Protein AF-A0A8S0RGR8-F1 (afdb_monomer)

pLDDT: mean 81.03, std 19.28, range [23.58, 98.69]

Solvent-accessible surface area (backbone atoms only — not comparable to full-atom values): 34818 Å² total; per-residue (Å²): 111,74,70,56,58,50,52,54,55,51,43,50,76,74,64,51,49,38,68,64,46,38,56,53,33,48,57,49,32,76,76,43,72,83,42,35,59,44,30,26,52,31,16,49,29,28,50,73,67,67,40,35,68,60,10,35,53,28,7,48,50,8,24,70,70,36,75,78,82,64,100,86,66,94,59,53,46,52,42,6,33,44,44,26,17,49,27,28,46,75,70,66,38,29,74,61,13,33,56,25,26,52,50,31,37,72,76,40,74,82,43,64,66,52,51,50,54,31,54,50,24,53,52,49,40,52,50,46,56,51,48,64,73,69,58,70,58,76,93,72,60,74,66,66,64,87,77,58,66,48,85,78,47,84,78,63,90,85,66,82,66,58,64,78,55,93,91,46,59,44,72,69,36,50,52,42,38,52,51,36,43,76,69,74,44,82,78,53,66,42,57,52,46,49,39,53,52,54,34,33,58,59,34,60,75,52,50,28,40,39,81,40,82,68,56,77,80,41,58,43,36,39,34,20,24,38,24,22,44,39,70,56,54,51,47,50,31,69,75,73,49,64,72,30,81,87,38,24,38,33,37,30,10,24,44,33,21,77,49,90,30,19,67,58,30,46,53,51,57,34,39,46,28,59,49,36,63,75,10,37,45,60,33,35,23,78,44,52,30,65,75,40,18,70,73,39,30,36,43,58,50,38,42,74,77,69,32,68,71,52,45,58,45,49,48,55,38,33,20,31,37,24,51,29,38,28,43,68,89,72,45,80,46,44,16,38,49,68,71,100,58,85,87,80,46,73,74,55,50,42,64,48,85,50,81,51,79,79,74,98,69,90,84,53,65,42,13,85,52,87,30,68,68,2,45,48,76,38,78,94,74,75,38,74,42,31,16,38,40,48,28,46,90,84,62,53,73,22,37,44,30,66,48,78,46,72,39,71,88,86,74,86,84,84,61,59,59,62,58,60,72,66,23,70,46,48,80,42,36,72,46,77,57,46,72,44,62,31,27,53,38,61,43,53,36,53,30,48,23,45,45,22,30,35,41,32,48,20,42,28,51,35,28,65,59,81,35,87,34,58,57,42,28,57,48,26,28,35,42,36,40,28,40,19,67,33,65,35,62,67,68,70,52,63,26,67,27,50,51,25,26,35,45,34,49,21,50,14,45,34,25,52,53,66,60,63,54,54,43,55,25,56,47,25,28,34,41,33,48,25,46,28,50,30,28,51,52,71,49,56,56,51,65,66,38,79,50,46,52,33,40,32,53,19,39,27,52,30,24,50,67,60,56,58,53,62,68,56,50,62,71,28,41,93,36,37,36,47,25,61,20,88,51,32,20,34,46,74,90,55,50,77,92,60,86,42,62,60,52,52,58,88,62,88,72,73,90,80,74,93,66,80,89,72,92,77,82,80,96,75,92,76,93,78,85,86,88,75,95,80,73,85,83,85,94,80,84,77,91,70,86,88,87,131

Mean predicted aligned error: 17.66 Å

Secondary structure (DSSP, 8-state):
-HHHHHHHHHHHHHH--HHHHHHHHHHHHHH-TT-HHHHHHHHHHHHHHT-HHHHHHHHHHHHHHSS---TT--SHHHHHHHHHHHHHHHTT-HHHHHHHHHHHHHH-TT-HHHHHHHHHHHHHHHHHHHHHHH---GGGPPPGGGG--GGG----TT--S---BTTB--HHHHHHHHHHHHTTPPPPHHHHHHHHHHHHHHHHTS-SEEEE---TT-EEEEE---TT-HHHHHHHHHHH---BTTB-EEEES--S-SSS-HHHHHHHHHHHHHH-TTTEEEE--TTSSHHHHHHHSHHHHHHHHT-HHHHHHHHHHHTTS-SEEEETTTEEEESB---SSTT--HHHHTT---SSPPPSS---BSS-S--TTSEEEETTTTEEEE---TTGGGTS-PPP-EEEEE-----S-S-EE--GGGGG-TT--EEE--SS-EEEPPPGGGGG-TT--EEE--SSEE-SPPPGGGGG-TT--EEE--S----SBPPGGGGG-TT--EEE--SS--EEEPPGGGGG-TT--EEE--SSEEEEPPPGGGGG-TT--EEE--SSEEEEE----HHHHHHHGGGEE--S-TEEEE-TTT-TT---S-EETT----------------S----------------SSSSSS---

Foldseek 3Di:
DVVVVVVLVCCCVPPVPLVVSLVVLVVVCVVPVLALQSLLVNLVSCVSFPNLVSSLVSLVSSCVSPVDDDPPDPDGNLSSLQSNLSSCVLLLVLVSSLVSLVVSCVVPVPDPVSVVSNVVSVVSVVVVVVCVVVPDPPVPDDALVVVDDLVPDDDDPPPPFQDDPPLALAPVSLVRLLVCVVVVHADDQSVLCSLLVLLLVVLLPAFLEAEAEADAQAKEKEAEAAEQVSVLVVVCCVVQNDQDLRYAYEYAANQYFQDARSSSRVSSQSSSCRNPVRSYAYAHDLCLAPSNCVSGPVCVNCCVRPRNSVSSSSNQSSLSHRQWYQYPVPDTGGQFDDAPDPDDDPVNSRPDNSRDGDDSDDTHGALSGQDQAQWDQDDVNNDIHGHAHACRSVPNNGHHDMDMDHDHDDDDDDADEDDLCVLVPQQDAEDAPAQGAHEEEHDLSVLSNCNYAYDHAANYAHEDDHHPSLLSNLNYAYDHYEHYQHLEADDLSVLNNLNHAEDHHYPHAHEEEDHLSVLSNLNHQEDHHEQYAHEEEDRLSVLVNPNHQADAPENYQYADEHNHALVRQVRNQVRAAHAHHQRYAYDPVNPPPGDRHHYHPPPPPPDDDPDDDDDDDDPDDDDDDDDDDDDDDPPPPDPPPDDD

InterPro domains:
  IPR001611 Leucine-rich repeat [PF00560] (523-545)
  IPR001611 Leucine-rich repeat [PF13855] (428-485)
  IPR004843 Calcineurin-like, phosphoesterase domain [PF00149] (219-376)
  IPR006186 Serine/threonine-specific protein phosphatase/bis(5-nucleosyl)-tetraphosphatase [PR00114] (219-246)
  IPR006186 Serine/threonine-specific protein phosphatase/bis(5-nucleosyl)-tetraphosphatase [PR00114] (249-276)
  IPR006186 Serine/threonine-specific protein phosphatase/bis(5-nucleosyl)-tetraphosphatase [PR00114] (282-306)
  IPR006186 Serine/threonine-specific protein phosphatase/bis(5-nucleosyl)-tetraphosphatase [PR00114] (316-342)
  IPR006186 Serine/threonine-specific protein phosphatase/bis(5-nucleosyl)-tetraphosphatase [SM00156] (187-423)
  IPR011990 Tetratricopeptide-like helical domain superfamily [G3DSA:1.25.40.10] (2-137)
  IPR011990 Tetratricopeptide-like helical domain superfamily [SSF48452] (15-136)
  IPR013235 PPP domain [PF08321] (118-211)
  IPR019734 Tetratricopeptide repeat [PF00515] (80-111)
  IPR019734 Tetratricopeptide repeat [PS50005] (78-111)
  IPR019734 Tetratricopeptide repeat [SM00028] (2-35)
  IPR019734 Tetratricopeptide repeat [SM00028] (36-69)
  IPR019734 Tetratricopeptide repeat [SM00028] (78-111)
  IPR029052 Metallo-dependent phosphatase-like [G3DSA:3.60.21.10] (138-417)
  IPR029052 Metallo-dependent phosphatase-like [SSF56300] (167-404)
  IPR032675 Leucine-rich repeat domain superfamily [G3DSA:3.80.10.10] (418-612)
  IPR051134 Protein Phosphatase PPP [PTHR45668] (34-361)

Nearest PDB structures (foldseek):
  5jjt-assembly2_B  TM=9.431E-01  e=8.883E-52  Arabidopsis thaliana
  5jjt-assembly1_A  TM=9.417E-01  e=1.284E-50  Arabidopsis thaliana
  4ja7-assembly1_A  TM=8.810E-01  e=7.685E-39  Rattus norvegicus
  1wao-assembly4_4  TM=8.926E-01  e=4.185E-38  Homo sapiens
  1s95-assembly2_B  TM=9.410E-01  e=7.367E-26  Homo sapiens

Sequence (644 aa):
MGKFKMALKDFQQVAHKYSLAIDLYTQAIELNSENAVYWANRAFAHTKLEEYGCAILDATKAVEIDPKYSKASLSVSKFGYYRRGAAYLAMGKFKMALKDFQQVKKICPNDLDAAKKLKECEKAVMKLNFEEAIAVPESERRSIVDSIDYRAIDVEPQYASARIENDVVTLDFVKKMMDDFKNQKCLHKRYAYQIVLQTREMLQSLPSLVDLNVPTGKHFTVCGDVHDQFYDLLNIFELNGLPSEDNPYLFNGDTVDRGSFSLEVILTLFSFKCMSPSAIYIARGNHESRSMNKIYGFEGEVKSKLSDKFVELFAEVFCCLPLAHVINEKIFVVHGGLFSVDGVKLSGIRKIDRFCEPPEEDLVVRSHEVKDEGYEIEHDGKLNTVFSAPNYRDQMGNKGAFIVTFTVMEPSRPGFELSAPIGQLLVLQKLDFSSNSLTGTIPDSFQLLKSLIFLALSNNKLHGRFPRGLTGLQNLQYFIMDDNPMFIPLPLEFGHLRKLQELRLANSGYSGTIPPIYSQLTNLSALSLQNNRLTGKIPTAFGNLSHIYHLNLSRNFLGGVVPFNSSFLKRLGRNLDLSSNPGLCLSPSEAFGVNVGIDVCGSNKTASSIRPLKNSESPFQCPKPIILTSFWVFLALHHILFSV

Structure (mmCIF, N/CA/C/O backbone):
data_AF-A0A8S0RGR8-F1
#
_entry.id   AF-A0A8S0RGR8-F1
#
loop_
_atom_site.group_PDB
_atom_site.id
_atom_site.type_symbol
_atom_site.label_atom_id
_atom_site.label_alt_id
_atom_site.label_comp_id
_atom_site.label_asym_id
_atom_site.label_entity_id
_atom_site.label_seq_id
_atom_site.pdbx_PDB_ins_code
_atom_site.Cartn_x
_atom_site.Cartn_y
_atom_site.Cartn_z
_atom_site.occupancy
_atom_site.B_iso_or_equiv
_atom_site.auth_seq_id
_atom_site.auth_comp_id
_atom_site.auth_asym_id
_atom_site.auth_atom_id
_atom_site.pdbx_PDB_model_num
ATOM 1 N N . MET A 1 1 ? 34.284 16.512 -7.171 1.00 47.47 1 MET A N 1
ATOM 2 C CA . MET A 1 1 ? 33.862 15.962 -5.858 1.00 47.47 1 MET A CA 1
ATOM 3 C C . MET A 1 1 ? 33.087 16.955 -4.982 1.00 47.47 1 MET A C 1
ATOM 5 O O . MET A 1 1 ? 31.979 16.621 -4.591 1.00 47.47 1 MET A O 1
ATOM 9 N N . GLY A 1 2 ? 33.577 18.176 -4.709 1.00 39.97 2 GLY A N 1
ATOM 10 C CA . GLY A 1 2 ? 32.854 19.158 -3.867 1.00 39.97 2 GLY A CA 1
ATOM 11 C C . GLY A 1 2 ? 31.461 19.571 -4.379 1.00 39.97 2 GLY A C 1
ATOM 12 O O . GLY A 1 2 ? 30.512 19.598 -3.605 1.00 39.97 2 GLY A O 1
ATOM 13 N N . LYS A 1 3 ? 31.305 19.778 -5.696 1.00 36.97 3 LYS A N 1
ATOM 14 C CA . LYS A 1 3 ? 30.002 20.076 -6.328 1.00 36.97 3 LYS A CA 1
ATOM 15 C C . LYS A 1 3 ? 28.999 18.910 -6.264 1.00 36.97 3 LYS A C 1
ATOM 17 O O . LYS A 1 3 ? 27.804 19.150 -6.191 1.00 36.97 3 LYS A O 1
ATOM 22 N N . PHE A 1 4 ? 29.484 17.665 -6.229 1.00 49.50 4 PHE A N 1
ATOM 23 C CA . PHE A 1 4 ? 28.649 16.458 -6.146 1.00 49.50 4 PHE A CA 1
ATOM 24 C C . PHE A 1 4 ? 28.039 16.290 -4.743 1.00 49.50 4 PHE A C 1
ATOM 26 O O . PHE A 1 4 ? 26.868 15.961 -4.606 1.00 49.50 4 PHE A O 1
ATOM 33 N N . LYS A 1 5 ? 28.811 16.610 -3.690 1.00 50.50 5 LYS A N 1
ATOM 34 C CA . LYS A 1 5 ? 28.343 16.584 -2.291 1.00 50.50 5 LYS A CA 1
ATOM 35 C C . LYS A 1 5 ? 27.231 17.599 -2.016 1.00 50.50 5 LYS A C 1
ATOM 37 O O . LYS A 1 5 ? 26.307 17.293 -1.271 1.00 50.50 5 LYS A O 1
ATOM 42 N N . MET A 1 6 ? 27.346 18.795 -2.595 1.00 48.62 6 MET A N 1
ATOM 43 C CA . MET A 1 6 ? 26.355 19.861 -2.435 1.00 48.62 6 MET A CA 1
ATOM 44 C C . MET A 1 6 ? 25.069 19.513 -3.191 1.00 48.62 6 MET A C 1
ATOM 46 O O . MET A 1 6 ? 24.007 19.487 -2.587 1.00 48.62 6 MET A O 1
ATOM 50 N N . ALA A 1 7 ? 25.196 19.069 -4.448 1.00 51.25 7 ALA A N 1
ATOM 51 C CA . ALA A 1 7 ? 24.060 18.634 -5.257 1.00 51.25 7 ALA A CA 1
ATOM 52 C C . ALA A 1 7 ? 23.256 17.498 -4.603 1.00 51.25 7 ALA A C 1
ATOM 54 O O . ALA A 1 7 ? 22.035 17.553 -4.611 1.00 51.25 7 ALA A O 1
ATOM 55 N N . LEU A 1 8 ? 23.909 16.500 -3.994 1.00 58.75 8 LEU A N 1
ATOM 56 C CA . LEU A 1 8 ? 23.210 15.369 -3.371 1.00 58.75 8 LEU A CA 1
ATOM 57 C C . LEU A 1 8 ? 22.493 15.760 -2.065 1.00 58.75 8 LEU A C 1
ATOM 59 O O . LEU A 1 8 ? 21.385 15.296 -1.807 1.00 58.75 8 LEU A O 1
ATOM 63 N N . LYS A 1 9 ? 23.094 16.654 -1.269 1.00 55.78 9 LYS A N 1
ATOM 64 C CA . LYS A 1 9 ? 22.477 17.194 -0.046 1.00 55.78 9 LYS A CA 1
ATOM 65 C C . LYS A 1 9 ? 21.276 18.089 -0.369 1.00 55.78 9 LYS A C 1
ATOM 67 O O . LYS A 1 9 ? 20.235 17.961 0.272 1.00 55.78 9 LYS A O 1
ATOM 72 N N . ASP A 1 10 ? 21.414 18.942 -1.381 1.00 53.56 10 ASP A N 1
ATOM 73 C CA . ASP A 1 10 ? 20.333 19.802 -1.863 1.00 53.56 10 ASP A CA 1
ATOM 74 C C . ASP A 1 10 ? 19.209 18.953 -2.489 1.00 53.56 10 ASP A C 1
ATOM 76 O O . ASP A 1 10 ? 18.032 19.204 -2.250 1.00 53.56 10 ASP A O 1
ATOM 80 N N . PHE A 1 11 ? 19.546 17.868 -3.193 1.00 57.06 11 PHE A N 1
ATOM 81 C CA . PHE A 1 11 ? 18.574 16.942 -3.786 1.00 57.06 11 PHE A CA 1
ATOM 82 C C . PHE A 1 11 ? 17.717 16.208 -2.740 1.00 57.06 11 PHE A C 1
ATOM 84 O O . PHE A 1 11 ? 16.502 16.111 -2.905 1.00 57.06 11 PHE A O 1
ATOM 91 N N . GLN A 1 12 ? 18.313 15.747 -1.632 1.00 58.19 12 GLN A N 1
ATOM 92 C CA . GLN A 1 12 ? 17.576 15.107 -0.530 1.00 58.19 12 GLN A CA 1
ATOM 93 C C . GLN A 1 12 ? 16.573 16.045 0.152 1.00 58.19 12 GLN A C 1
ATOM 95 O O . GLN A 1 12 ? 15.497 15.604 0.552 1.00 58.19 12 GLN A O 1
ATOM 100 N N . GLN A 1 13 ? 16.947 17.316 0.339 1.00 56.62 13 GLN A N 1
ATOM 101 C CA . GLN A 1 13 ? 16.112 18.302 1.030 1.00 56.62 13 GLN A CA 1
ATOM 102 C C . GLN A 1 13 ? 15.041 18.921 0.133 1.00 56.62 13 GLN A C 1
ATOM 104 O O . GLN A 1 13 ? 14.005 19.319 0.651 1.00 56.62 13 GLN A O 1
ATOM 109 N N . VAL A 1 14 ? 15.284 19.017 -1.177 1.00 52.00 14 VAL A N 1
ATOM 110 C CA . VAL A 1 14 ? 14.387 19.724 -2.104 1.00 52.00 14 VAL A CA 1
ATOM 111 C C . VAL A 1 14 ? 13.434 18.775 -2.836 1.00 52.00 14 VAL A C 1
ATOM 113 O O . VAL A 1 14 ? 12.339 19.195 -3.194 1.00 52.00 14 VAL A O 1
ATOM 116 N N . ALA A 1 15 ? 13.815 17.509 -3.059 1.00 59.16 15 ALA A N 1
ATOM 117 C CA . ALA A 1 15 ? 13.021 16.581 -3.873 1.00 59.16 15 ALA A CA 1
ATOM 118 C C . ALA A 1 15 ? 12.434 15.377 -3.115 1.00 59.16 15 ALA A C 1
ATOM 120 O O . ALA A 1 15 ? 11.686 14.627 -3.728 1.00 59.16 15 ALA A O 1
ATOM 121 N N . HIS A 1 16 ? 12.781 15.152 -1.838 1.00 68.88 16 HIS A N 1
ATOM 122 C CA . HIS A 1 16 ? 12.305 14.018 -1.016 1.00 68.88 16 HIS A CA 1
ATOM 123 C C . HIS A 1 16 ? 12.489 12.607 -1.634 1.00 68.88 16 HIS A C 1
ATOM 125 O O . HIS A 1 16 ? 11.903 11.633 -1.177 1.00 68.88 16 HIS A O 1
ATOM 131 N N . LYS A 1 17 ? 13.378 12.457 -2.627 1.00 77.88 17 LYS A N 1
ATOM 132 C CA . LYS A 1 17 ? 13.677 11.183 -3.311 1.00 77.88 17 LYS A CA 1
ATOM 133 C C . LYS A 1 17 ? 14.723 10.358 -2.558 1.00 77.88 17 LYS A C 1
ATOM 135 O O . LYS A 1 17 ? 15.879 10.272 -2.981 1.00 77.88 17 LYS A O 1
ATOM 140 N N . TYR A 1 18 ? 14.342 9.792 -1.415 1.00 81.75 18 TYR A N 1
ATOM 141 C CA . TYR A 1 18 ? 15.282 9.089 -0.534 1.00 81.75 18 TYR A CA 1
ATOM 142 C C . TYR A 1 18 ? 15.793 7.758 -1.105 1.00 81.75 18 TYR A C 1
ATOM 144 O O . TYR A 1 18 ? 16.973 7.473 -0.918 1.00 81.75 18 TYR A O 1
ATOM 152 N N . SER A 1 19 ? 14.977 7.007 -1.858 1.00 78.94 19 SER A N 1
ATOM 153 C CA . SER A 1 19 ? 15.398 5.740 -2.490 1.00 78.94 19 SER A CA 1
ATOM 154 C C . SER A 1 19 ? 16.533 5.972 -3.499 1.00 78.94 19 SER A C 1
ATOM 156 O O . SER A 1 19 ? 17.640 5.467 -3.332 1.00 78.94 19 SER A O 1
ATOM 158 N N . LEU A 1 20 ? 16.343 6.905 -4.438 1.00 80.19 20 LEU A N 1
ATOM 159 C CA . LEU A 1 20 ? 17.405 7.313 -5.363 1.00 80.19 20 LEU A CA 1
ATOM 160 C C . LEU A 1 20 ? 18.644 7.868 -4.635 1.00 80.19 20 LEU A C 1
ATOM 162 O O . LEU A 1 20 ? 19.776 7.686 -5.086 1.00 80.19 20 LEU A O 1
ATOM 166 N N . ALA A 1 21 ? 18.460 8.562 -3.506 1.00 81.75 21 ALA A N 1
ATOM 167 C CA . ALA A 1 21 ? 19.593 9.024 -2.711 1.00 81.75 21 ALA A CA 1
ATOM 168 C C . ALA A 1 21 ? 20.401 7.849 -2.134 1.00 81.75 21 ALA A C 1
ATOM 170 O O . ALA A 1 21 ? 21.630 7.936 -2.117 1.00 81.75 21 ALA A O 1
ATOM 171 N N . ILE A 1 22 ? 19.749 6.766 -1.696 1.00 84.25 22 ILE A N 1
ATOM 172 C CA . ILE A 1 22 ? 20.418 5.544 -1.222 1.00 84.25 22 ILE A CA 1
ATOM 173 C C . ILE A 1 22 ? 21.277 4.940 -2.334 1.00 84.25 22 ILE A C 1
ATOM 175 O O . ILE A 1 22 ? 22.459 4.683 -2.093 1.00 84.25 22 ILE A O 1
ATOM 179 N N . ASP A 1 23 ? 20.751 4.807 -3.553 1.00 81.62 23 ASP A N 1
ATOM 180 C CA . ASP A 1 23 ? 21.505 4.279 -4.701 1.00 81.62 23 ASP A CA 1
ATOM 181 C C . ASP A 1 23 ? 22.746 5.124 -5.009 1.00 81.62 23 ASP A C 1
ATOM 183 O O . ASP A 1 23 ? 23.857 4.613 -5.170 1.00 81.62 23 ASP A O 1
ATOM 187 N N . LEU A 1 24 ? 22.582 6.448 -5.031 1.00 84.25 24 LEU A N 1
ATOM 188 C CA . LEU A 1 24 ? 23.678 7.377 -5.307 1.00 84.25 24 LEU A CA 1
ATOM 189 C C . LEU A 1 24 ? 24.742 7.366 -4.202 1.00 84.25 24 LEU A C 1
ATOM 191 O O . LEU A 1 24 ? 25.937 7.441 -4.501 1.00 84.25 24 LEU A O 1
ATOM 195 N N . TYR A 1 25 ? 24.344 7.265 -2.930 1.00 85.38 25 TYR A N 1
ATOM 196 C CA . TYR A 1 25 ? 25.310 7.098 -1.843 1.00 85.38 25 TYR A CA 1
ATOM 197 C C . TYR A 1 25 ? 25.993 5.736 -1.887 1.00 85.38 25 TYR A C 1
ATOM 199 O O . TYR A 1 25 ? 27.175 5.670 -1.559 1.00 85.38 25 TYR A O 1
ATOM 207 N N . THR A 1 26 ? 25.307 4.684 -2.329 1.00 86.38 26 THR A N 1
ATOM 208 C CA . THR A 1 26 ? 25.906 3.358 -2.527 1.00 86.38 26 THR A CA 1
ATOM 209 C C . THR A 1 26 ? 27.020 3.419 -3.565 1.00 86.38 26 THR A C 1
ATOM 211 O O . THR A 1 26 ? 28.153 3.071 -3.244 1.00 86.38 26 THR A O 1
ATOM 214 N N . GLN A 1 27 ? 26.765 4.017 -4.731 1.00 86.25 27 GLN A N 1
ATOM 215 C CA . GLN A 1 27 ? 27.803 4.251 -5.745 1.00 86.25 27 GLN A CA 1
ATOM 216 C C . GLN A 1 27 ? 28.957 5.120 -5.208 1.00 86.25 27 GLN A C 1
ATOM 218 O O . GLN A 1 27 ? 30.129 4.882 -5.497 1.00 86.25 27 GLN A O 1
ATOM 223 N N . ALA A 1 28 ? 28.660 6.138 -4.393 1.00 82.38 28 ALA A N 1
ATOM 224 C CA . ALA A 1 28 ? 29.696 6.977 -3.788 1.00 82.38 28 ALA A CA 1
ATOM 225 C C . ALA A 1 28 ? 30.563 6.217 -2.763 1.00 82.38 28 ALA A C 1
ATOM 227 O O . ALA A 1 28 ? 31.761 6.495 -2.661 1.00 82.38 28 ALA A O 1
ATOM 228 N N . ILE A 1 29 ? 29.967 5.285 -2.014 1.00 88.50 29 ILE A N 1
ATOM 229 C CA . ILE A 1 29 ? 30.647 4.409 -1.050 1.00 88.50 29 ILE A CA 1
ATOM 230 C C . ILE A 1 29 ? 31.516 3.384 -1.779 1.00 88.50 29 ILE A C 1
ATOM 232 O O . ILE A 1 29 ? 32.655 3.184 -1.371 1.00 88.50 29 ILE A O 1
ATOM 236 N N . GLU A 1 30 ? 31.038 2.801 -2.880 1.00 89.81 30 GLU A N 1
ATOM 237 C CA . GLU A 1 30 ? 31.833 1.894 -3.724 1.00 89.81 30 GLU A CA 1
ATOM 238 C C . GLU A 1 30 ? 33.111 2.566 -4.245 1.00 89.81 30 GLU A C 1
ATOM 240 O O . GLU A 1 30 ? 34.169 1.944 -4.306 1.00 89.81 30 GLU A O 1
ATOM 245 N N . LEU A 1 31 ? 33.038 3.861 -4.566 1.00 89.81 31 LEU A N 1
ATOM 246 C CA . LEU A 1 31 ? 34.192 4.643 -5.014 1.00 89.81 31 LEU A CA 1
ATOM 247 C C . LEU A 1 31 ? 35.103 5.113 -3.867 1.00 89.81 31 LEU A C 1
ATOM 249 O O . LEU A 1 31 ? 36.278 5.399 -4.102 1.00 89.81 31 LEU A O 1
ATOM 253 N N . ASN A 1 32 ? 34.575 5.276 -2.650 1.00 88.62 32 ASN A N 1
ATOM 254 C CA . ASN A 1 32 ? 35.345 5.690 -1.475 1.00 88.62 32 ASN A CA 1
ATOM 255 C C . ASN A 1 32 ? 34.635 5.292 -0.169 1.00 88.62 32 ASN A C 1
ATOM 257 O O . ASN A 1 32 ? 33.901 6.089 0.430 1.00 88.62 32 ASN A O 1
ATOM 261 N N . SER A 1 33 ? 34.920 4.077 0.296 1.00 91.06 33 SER A N 1
ATOM 262 C CA . SER A 1 33 ? 34.324 3.487 1.497 1.00 91.06 33 SER A CA 1
ATOM 263 C C . SER A 1 33 ? 34.811 4.118 2.799 1.00 91.06 33 SER A C 1
ATOM 265 O O . SER A 1 33 ? 34.106 4.048 3.800 1.00 91.06 33 SER A O 1
ATOM 267 N N . GLU A 1 34 ? 35.967 4.783 2.792 1.00 88.62 34 GLU A N 1
ATOM 268 C CA . GLU A 1 34 ? 36.587 5.398 3.976 1.00 88.62 34 GLU A CA 1
ATOM 269 C C . GLU A 1 34 ? 35.998 6.779 4.312 1.00 88.62 34 GLU A C 1
ATOM 271 O O . GLU A 1 34 ? 36.478 7.490 5.196 1.00 88.62 34 GLU A O 1
ATOM 276 N N . ASN A 1 35 ? 34.948 7.213 3.606 1.00 84.19 35 ASN A N 1
ATOM 277 C CA . ASN A 1 35 ? 34.292 8.486 3.877 1.00 84.19 35 ASN A CA 1
ATOM 278 C C . ASN A 1 35 ? 33.073 8.324 4.797 1.00 84.19 35 ASN A C 1
ATOM 280 O O . ASN A 1 35 ? 31.961 8.070 4.330 1.00 84.19 35 ASN A O 1
ATOM 284 N N . ALA A 1 36 ? 33.247 8.583 6.096 1.00 84.12 36 ALA A N 1
ATOM 285 C CA . ALA A 1 36 ? 32.173 8.497 7.093 1.00 84.12 36 ALA A CA 1
ATOM 286 C C . ALA A 1 36 ? 30.925 9.358 6.773 1.00 84.12 36 ALA A C 1
ATOM 288 O O . ALA A 1 36 ? 29.822 9.031 7.210 1.00 84.12 36 ALA A O 1
ATOM 289 N N . VAL A 1 37 ? 31.051 10.432 5.975 1.00 83.19 37 VAL A N 1
ATOM 290 C CA . VAL A 1 37 ? 29.905 11.277 5.576 1.00 83.19 37 VAL A CA 1
ATOM 291 C C . VAL A 1 37 ? 28.935 10.528 4.668 1.00 83.19 37 VAL A C 1
ATOM 293 O O . VAL A 1 37 ? 27.730 10.755 4.757 1.00 83.19 37 VAL A O 1
ATOM 296 N N . TYR A 1 38 ? 29.436 9.667 3.779 1.00 85.44 38 TYR A N 1
ATOM 297 C CA . TYR A 1 38 ? 28.580 8.948 2.833 1.00 85.44 38 TYR A CA 1
ATOM 298 C C . TYR A 1 38 ? 27.692 7.951 3.568 1.00 85.44 38 TYR A C 1
ATOM 300 O O . TYR A 1 38 ? 26.474 8.006 3.421 1.00 85.44 38 TYR A O 1
ATOM 308 N N . TRP A 1 39 ? 28.291 7.163 4.458 1.00 86.12 39 TRP A N 1
ATOM 309 C CA . TRP A 1 39 ? 27.581 6.265 5.363 1.00 86.12 39 TRP A CA 1
ATOM 310 C C . TRP A 1 39 ? 26.566 7.010 6.240 1.00 86.12 39 TRP A C 1
ATOM 312 O O . TRP A 1 39 ? 25.400 6.634 6.292 1.00 86.12 39 TRP A O 1
ATOM 322 N N . ALA A 1 40 ? 26.950 8.129 6.865 1.00 86.06 40 ALA A N 1
ATOM 323 C CA . ALA A 1 40 ? 26.034 8.892 7.719 1.00 86.06 40 ALA A CA 1
ATOM 324 C C . ALA A 1 40 ? 24.844 9.508 6.953 1.00 86.06 40 ALA A C 1
ATOM 326 O O . ALA A 1 40 ? 23.743 9.620 7.498 1.00 86.06 40 ALA A O 1
ATOM 327 N N . ASN A 1 41 ? 25.038 9.929 5.701 1.00 86.19 41 ASN A N 1
ATOM 328 C CA . ASN A 1 41 ? 23.953 10.478 4.886 1.00 86.19 41 ASN A CA 1
ATOM 329 C C . ASN A 1 41 ? 23.058 9.388 4.288 1.00 86.19 41 ASN A C 1
ATOM 331 O O . ASN A 1 41 ? 21.849 9.609 4.186 1.00 86.19 41 ASN A O 1
ATOM 335 N N . ARG A 1 42 ? 23.611 8.218 3.946 1.00 88.25 42 ARG A N 1
ATOM 336 C CA . ARG A 1 42 ? 22.814 7.058 3.533 1.00 88.25 42 ARG A CA 1
ATOM 337 C C . ARG A 1 42 ? 21.993 6.507 4.698 1.00 88.25 42 ARG A C 1
ATOM 339 O O . ARG A 1 42 ? 20.791 6.336 4.545 1.00 88.25 42 ARG A O 1
ATOM 346 N N . ALA A 1 43 ? 22.568 6.440 5.903 1.00 86.06 43 ALA A N 1
ATOM 347 C CA . ALA A 1 43 ? 21.831 6.137 7.132 1.00 86.06 43 ALA A CA 1
ATOM 348 C C . ALA A 1 43 ? 20.652 7.094 7.370 1.00 86.06 43 ALA A C 1
ATOM 350 O O . ALA A 1 43 ? 19.585 6.684 7.826 1.00 86.06 43 ALA A O 1
ATOM 351 N N . PHE A 1 44 ? 20.825 8.385 7.066 1.00 86.50 44 PHE A N 1
ATOM 352 C CA . PHE A 1 44 ? 19.737 9.355 7.162 1.00 86.50 44 PHE A CA 1
ATOM 353 C C . PHE A 1 44 ? 18.628 9.088 6.141 1.00 86.50 44 PHE A C 1
ATOM 355 O O . PHE A 1 44 ? 17.461 9.181 6.510 1.00 86.50 44 PHE A O 1
ATOM 362 N N . ALA A 1 45 ? 18.981 8.747 4.899 1.00 84.94 45 ALA A N 1
ATOM 363 C CA . ALA A 1 45 ? 18.010 8.372 3.876 1.00 84.94 45 ALA A CA 1
ATOM 364 C C . ALA A 1 45 ? 17.239 7.100 4.277 1.00 84.94 45 ALA A C 1
ATOM 366 O O . ALA A 1 45 ? 16.014 7.139 4.290 1.00 84.94 45 ALA A O 1
ATOM 367 N N . HIS A 1 46 ? 17.934 6.057 4.748 1.00 83.50 46 HIS A N 1
ATOM 368 C CA . HIS A 1 46 ? 17.319 4.852 5.323 1.00 83.50 46 HIS A CA 1
ATOM 369 C C . HIS A 1 46 ? 16.359 5.187 6.478 1.00 83.50 46 HIS A C 1
ATOM 371 O O . HIS A 1 46 ? 15.213 4.757 6.494 1.00 83.50 46 HIS A O 1
ATOM 377 N N . THR A 1 47 ? 16.772 6.050 7.417 1.00 81.94 47 THR A N 1
ATOM 378 C CA . THR A 1 47 ? 15.906 6.488 8.535 1.00 81.94 47 THR A CA 1
ATOM 379 C C . THR A 1 47 ? 14.632 7.188 8.049 1.00 81.94 47 THR A C 1
ATOM 381 O O . THR A 1 47 ? 13.607 7.136 8.725 1.00 81.94 47 THR A O 1
ATOM 384 N N . LYS A 1 48 ? 14.697 7.891 6.912 1.00 82.88 48 LYS A N 1
ATOM 385 C CA . LYS A 1 48 ? 13.545 8.580 6.321 1.00 82.88 48 LYS A CA 1
ATOM 386 C C . LYS A 1 48 ? 12.584 7.638 5.602 1.00 82.88 48 LYS A C 1
ATOM 388 O O . LYS A 1 48 ? 11.412 7.985 5.525 1.00 82.88 48 LYS A O 1
ATOM 393 N N . LEU A 1 49 ? 13.072 6.498 5.120 1.00 78.56 49 LEU A N 1
ATOM 394 C CA . LEU A 1 49 ? 12.270 5.475 4.449 1.00 78.56 49 LEU A CA 1
ATOM 395 C C . LEU A 1 49 ? 11.765 4.367 5.356 1.00 78.56 49 LEU A C 1
ATOM 397 O O . LEU A 1 49 ? 10.957 3.570 4.908 1.00 78.56 49 LEU A O 1
ATOM 401 N N . GLU A 1 50 ? 12.214 4.296 6.605 1.00 81.00 50 GLU A N 1
ATOM 402 C CA . GLU A 1 50 ? 11.669 3.290 7.528 1.00 81.00 50 GLU A CA 1
ATOM 403 C C . GLU A 1 50 ? 12.718 2.287 7.998 1.00 81.00 50 GLU A C 1
ATOM 405 O O . GLU A 1 50 ? 12.529 1.510 8.926 1.00 81.00 50 GLU A O 1
ATOM 410 N N . GLU A 1 51 ? 13.839 2.266 7.281 1.00 80.50 51 GLU A N 1
ATOM 411 C CA . GLU A 1 51 ? 14.771 1.149 7.185 1.00 80.50 51 GLU A CA 1
ATOM 412 C C . GLU A 1 51 ? 15.801 1.218 8.322 1.00 80.50 51 GLU A C 1
ATOM 414 O O . GLU A 1 51 ? 17.014 1.354 8.117 1.00 80.50 51 GLU A O 1
ATOM 419 N N . TYR A 1 52 ? 15.318 1.188 9.567 1.00 80.56 52 TYR A N 1
ATOM 420 C CA . TYR A 1 52 ? 16.130 1.478 10.752 1.00 80.56 52 TYR A CA 1
ATOM 421 C C . TYR A 1 52 ? 17.298 0.504 10.946 1.00 80.56 52 TYR A C 1
ATOM 423 O O . TYR A 1 52 ? 18.360 0.921 11.409 1.00 80.56 52 TYR A O 1
ATOM 431 N N . GLY A 1 53 ? 17.145 -0.763 10.545 1.00 75.69 53 GLY A N 1
ATOM 432 C CA . GLY A 1 53 ? 18.232 -1.747 10.560 1.00 75.69 53 GLY A CA 1
ATOM 433 C C . GLY A 1 53 ? 19.414 -1.314 9.687 1.00 75.69 53 GLY A C 1
ATOM 434 O O . GLY A 1 53 ? 20.539 -1.189 10.179 1.00 75.69 53 GLY A O 1
ATOM 435 N N . CYS A 1 54 ? 19.149 -0.983 8.420 1.00 80.56 54 CYS A N 1
ATOM 436 C CA . CYS A 1 54 ? 20.144 -0.449 7.486 1.00 80.56 54 CYS A CA 1
ATOM 437 C C . CYS A 1 54 ? 20.735 0.873 7.992 1.00 80.56 54 CYS A C 1
ATOM 439 O O . CYS A 1 54 ? 21.953 1.058 7.972 1.00 80.56 54 CYS A O 1
ATOM 441 N N . ALA A 1 55 ? 19.899 1.762 8.538 1.00 82.75 55 ALA A N 1
ATOM 442 C CA . ALA A 1 55 ? 20.359 3.016 9.126 1.00 82.75 55 ALA A CA 1
ATOM 443 C C . ALA A 1 55 ? 21.339 2.802 10.293 1.00 82.75 55 ALA A C 1
ATOM 445 O O . ALA A 1 55 ? 22.333 3.524 10.396 1.00 82.75 55 ALA A O 1
ATOM 446 N N . ILE A 1 56 ? 21.093 1.817 11.163 1.00 84.75 56 ILE A N 1
ATOM 447 C CA . ILE A 1 56 ? 21.984 1.472 12.280 1.00 84.75 56 ILE A CA 1
ATOM 448 C C . ILE A 1 56 ? 23.304 0.895 11.769 1.00 84.75 56 ILE A C 1
ATOM 450 O O . ILE A 1 56 ? 24.355 1.276 12.296 1.00 84.75 56 ILE A O 1
ATOM 454 N N . LEU A 1 57 ? 23.272 0.010 10.768 1.00 85.62 57 LEU A N 1
ATOM 455 C CA . LEU A 1 57 ? 24.478 -0.569 10.167 1.00 85.62 57 LEU A CA 1
ATOM 456 C C . LEU A 1 57 ? 25.356 0.521 9.545 1.00 85.62 57 LEU A C 1
ATOM 458 O O . LEU A 1 57 ? 26.528 0.650 9.903 1.00 85.62 57 LEU A O 1
ATOM 462 N N . ASP A 1 58 ? 24.772 1.371 8.703 1.00 87.31 58 ASP A N 1
ATOM 463 C CA . ASP A 1 58 ? 25.483 2.471 8.054 1.00 87.31 58 ASP A CA 1
ATOM 464 C C . ASP A 1 58 ? 26.009 3.493 9.069 1.00 87.31 58 ASP A C 1
ATOM 466 O O . ASP A 1 58 ? 27.163 3.921 8.998 1.00 87.31 58 ASP A O 1
ATOM 470 N N . ALA A 1 59 ? 25.196 3.878 10.055 1.00 88.88 59 ALA A N 1
ATOM 471 C CA . ALA A 1 59 ? 25.625 4.819 11.083 1.00 88.88 59 ALA A CA 1
ATOM 472 C C . ALA A 1 59 ? 26.712 4.221 11.990 1.00 88.88 59 ALA A C 1
ATOM 474 O O . ALA A 1 59 ? 27.623 4.937 12.406 1.00 88.88 59 ALA A O 1
ATOM 475 N N . THR A 1 60 ? 26.665 2.913 12.262 1.00 90.88 60 THR A N 1
ATOM 476 C CA . THR A 1 60 ? 27.745 2.201 12.958 1.00 90.88 60 THR A CA 1
ATOM 477 C C . THR A 1 60 ? 29.017 2.227 12.132 1.00 90.88 60 THR A C 1
ATOM 479 O O . THR A 1 60 ? 30.063 2.578 12.675 1.00 90.88 60 THR A O 1
ATOM 482 N N . LYS A 1 61 ? 28.928 1.983 10.820 1.00 89.50 61 LYS A N 1
ATOM 483 C CA . LYS A 1 61 ? 30.097 2.056 9.945 1.00 89.50 61 LYS A CA 1
ATOM 484 C C . LYS A 1 61 ? 30.697 3.460 9.893 1.00 89.50 61 LYS A C 1
ATOM 486 O O . LYS A 1 61 ? 31.914 3.612 9.972 1.00 89.50 61 LYS A O 1
ATOM 491 N N . ALA A 1 62 ? 29.855 4.492 9.854 1.00 87.81 62 ALA A N 1
ATOM 492 C CA . ALA A 1 62 ? 30.297 5.882 9.948 1.00 87.81 62 ALA A CA 1
ATOM 493 C C . ALA A 1 62 ? 31.062 6.162 11.257 1.00 87.81 62 ALA A C 1
ATOM 495 O O . ALA A 1 62 ? 32.076 6.859 11.235 1.00 87.81 62 ALA A O 1
ATOM 496 N N . VAL A 1 63 ? 30.599 5.607 12.384 1.00 87.94 63 VAL A N 1
ATOM 497 C CA . VAL A 1 63 ? 31.273 5.716 13.689 1.00 87.94 63 VAL A CA 1
ATOM 498 C C . VAL A 1 63 ? 32.575 4.909 13.732 1.00 87.94 63 VAL A C 1
ATOM 500 O O . VAL A 1 63 ? 33.530 5.370 14.341 1.00 87.94 63 VAL A O 1
ATOM 503 N N . GLU A 1 64 ? 32.651 3.734 13.105 1.00 89.06 64 GLU A N 1
ATOM 504 C CA . GLU A 1 64 ? 33.891 2.940 13.034 1.00 89.06 64 GLU A CA 1
ATOM 505 C C . GLU A 1 64 ? 35.001 3.656 12.265 1.00 89.06 64 GLU A C 1
ATOM 507 O O . GLU A 1 64 ? 36.155 3.635 12.689 1.00 89.06 64 GLU A O 1
ATOM 512 N N . ILE A 1 65 ? 34.645 4.288 11.143 1.00 86.06 65 ILE A N 1
ATOM 513 C CA . ILE A 1 65 ? 35.580 5.030 10.291 1.00 86.06 65 ILE A CA 1
ATOM 514 C C . ILE A 1 65 ? 36.081 6.291 11.010 1.00 86.06 65 ILE A C 1
ATOM 516 O O . ILE A 1 65 ? 37.254 6.644 10.906 1.00 86.06 65 ILE A O 1
ATOM 520 N N . ASP A 1 66 ? 35.206 6.972 11.755 1.00 79.56 66 ASP A N 1
ATOM 521 C CA . ASP A 1 66 ? 35.537 8.202 12.482 1.00 79.56 66 ASP A CA 1
ATOM 522 C C . ASP A 1 66 ? 34.983 8.178 13.930 1.00 79.56 66 ASP A C 1
ATOM 524 O O . ASP A 1 66 ? 33.965 8.815 14.231 1.00 79.56 66 ASP A O 1
ATOM 528 N N . PRO A 1 67 ? 35.637 7.440 14.857 1.00 71.50 67 PRO A N 1
ATOM 529 C CA . PRO A 1 67 ? 35.115 7.197 16.208 1.00 71.50 67 PRO A CA 1
ATOM 530 C C . PRO A 1 67 ? 35.357 8.350 17.193 1.00 71.50 67 PRO A C 1
ATOM 532 O O . PRO A 1 67 ? 34.653 8.457 18.206 1.00 71.50 67 PRO A O 1
ATOM 535 N N . LYS A 1 68 ? 36.365 9.195 16.934 1.00 66.06 68 LYS A N 1
ATOM 536 C CA . LYS A 1 68 ? 36.821 10.309 17.785 1.00 66.06 68 LYS A CA 1
ATOM 537 C C . LYS A 1 68 ? 37.431 11.400 16.902 1.00 66.06 68 LYS A C 1
ATOM 539 O O . LYS A 1 68 ? 38.464 11.145 16.291 1.00 66.06 68 LYS A O 1
ATOM 544 N N . TYR A 1 69 ? 36.905 12.628 16.939 1.00 51.47 69 TYR A N 1
ATOM 545 C CA . TYR A 1 69 ? 37.579 13.760 16.297 1.00 51.47 69 TYR A CA 1
ATOM 546 C C . TYR A 1 69 ? 37.922 14.908 17.257 1.00 51.47 69 TYR A C 1
ATOM 548 O O . TYR A 1 69 ? 37.201 15.216 18.208 1.00 51.47 69 TYR A O 1
ATOM 556 N N . SER A 1 70 ? 39.087 15.504 16.993 1.00 39.31 70 SER A N 1
ATOM 557 C CA . SER A 1 70 ? 39.715 16.630 17.682 1.00 39.31 70 SER A CA 1
ATOM 558 C C . SER A 1 70 ? 38.943 17.941 17.453 1.00 39.31 70 SER A C 1
ATOM 560 O O . SER A 1 70 ? 38.134 18.056 16.541 1.00 39.31 70 SER A O 1
ATOM 562 N N . LYS A 1 71 ? 39.189 18.970 18.273 1.00 39.09 71 LYS A N 1
ATOM 563 C CA . LYS A 1 71 ? 38.457 20.261 18.302 1.00 39.09 71 LYS A CA 1
ATOM 564 C C . LYS A 1 71 ? 38.299 21.021 16.958 1.00 39.09 71 LYS A C 1
ATOM 566 O O . LYS A 1 71 ? 37.639 22.053 16.953 1.00 39.09 71 LYS A O 1
ATOM 571 N N . ALA A 1 72 ? 38.885 20.568 15.846 1.00 40.25 72 ALA A N 1
ATOM 572 C CA . ALA A 1 72 ? 39.046 21.346 14.615 1.00 40.25 72 ALA A CA 1
ATOM 573 C C . ALA A 1 72 ? 38.103 21.001 13.436 1.00 40.25 72 ALA A C 1
ATOM 575 O O . ALA A 1 72 ? 38.142 21.713 12.439 1.00 40.25 72 ALA A O 1
ATOM 576 N N . SER A 1 73 ? 37.257 19.961 13.495 1.00 41.41 73 SER A N 1
ATOM 577 C CA . SER A 1 73 ? 36.359 19.612 12.372 1.00 41.41 73 SER A CA 1
ATOM 578 C C . SER A 1 73 ? 34.977 19.212 12.878 1.00 41.41 73 SER A C 1
ATOM 580 O O . SER A 1 73 ? 34.710 18.093 13.309 1.00 41.41 73 SER A O 1
ATOM 582 N N . LEU A 1 74 ? 34.097 20.205 12.884 1.00 49.59 74 LEU A N 1
ATOM 583 C CA . LEU A 1 74 ? 32.740 20.166 13.404 1.00 49.59 74 LEU A CA 1
ATOM 584 C C . LEU A 1 74 ? 31.799 19.561 12.348 1.00 49.59 74 LEU A C 1
ATOM 586 O O . LEU A 1 74 ? 31.181 20.316 11.605 1.00 49.59 74 LEU A O 1
ATOM 590 N N . SER A 1 75 ? 31.705 18.233 12.203 1.00 55.12 75 SER A N 1
ATOM 591 C CA . SER A 1 75 ? 30.686 17.662 11.298 1.00 55.12 75 SER A CA 1
ATOM 592 C C . SER A 1 75 ? 30.407 16.165 11.505 1.00 55.12 75 SER A C 1
ATOM 594 O O . SER A 1 75 ? 29.314 15.808 11.923 1.00 55.12 75 SER A O 1
ATOM 596 N N . VAL A 1 76 ? 31.362 15.262 11.259 1.00 57.34 76 VAL A N 1
ATOM 597 C CA . VAL A 1 76 ? 31.015 13.900 10.792 1.00 57.34 76 VAL A CA 1
ATOM 598 C C . VAL A 1 76 ? 30.767 12.864 11.895 1.00 57.34 76 VAL A C 1
ATOM 600 O O . VAL A 1 76 ? 29.713 12.228 11.874 1.00 57.34 76 VAL A O 1
ATOM 603 N N . SER A 1 77 ? 31.642 12.728 12.900 1.00 57.22 77 SER A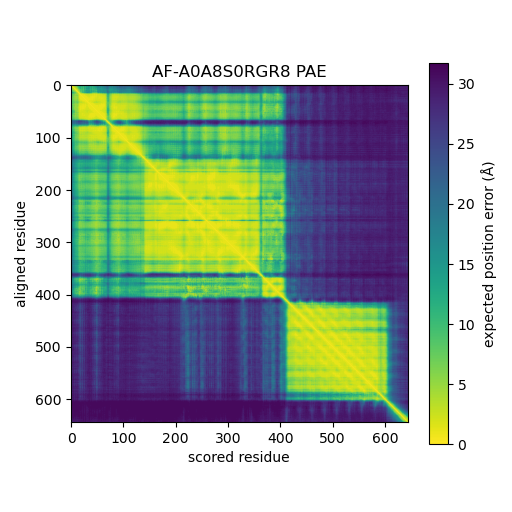 N 1
ATOM 604 C CA . SER A 1 77 ? 31.441 11.757 13.999 1.00 57.22 77 SER A CA 1
ATOM 605 C C . SER A 1 77 ? 30.156 12.045 14.789 1.00 57.22 77 SER A C 1
ATOM 607 O O . SER A 1 77 ? 29.433 11.131 15.182 1.00 57.22 77 SER A O 1
ATOM 609 N N . LYS A 1 78 ? 29.814 13.334 14.955 1.00 69.38 78 LYS A N 1
ATOM 610 C CA . LYS A 1 78 ? 28.519 13.780 15.490 1.00 69.38 78 LYS A CA 1
ATOM 611 C C . LYS A 1 78 ? 27.365 13.173 14.694 1.00 69.38 78 LYS A C 1
ATOM 613 O O . LYS A 1 78 ? 26.429 12.671 15.305 1.00 69.38 78 LYS A O 1
ATOM 618 N N . PHE A 1 79 ? 27.421 13.222 13.361 1.00 73.62 79 PHE A N 1
ATOM 619 C CA . PHE A 1 79 ? 26.369 12.660 12.520 1.00 73.62 79 PHE A CA 1
ATOM 620 C C . PHE A 1 79 ? 26.269 11.146 12.687 1.00 73.62 79 PHE A C 1
ATOM 622 O O . PHE A 1 79 ? 25.154 10.675 12.842 1.00 73.62 79 PHE A O 1
ATOM 629 N N . GLY A 1 80 ? 27.375 10.401 12.764 1.00 80.88 80 GLY A N 1
ATOM 630 C CA . GLY A 1 80 ? 27.340 8.951 13.008 1.00 80.88 80 GLY A CA 1
ATOM 631 C C . GLY A 1 80 ? 26.576 8.575 14.287 1.00 80.88 80 GLY A C 1
ATOM 632 O O . GLY A 1 80 ? 25.535 7.921 14.214 1.00 80.88 80 GLY A O 1
ATOM 633 N N . TYR A 1 81 ? 27.026 9.067 15.450 1.00 88.00 81 TYR A N 1
ATOM 634 C CA . TYR A 1 81 ? 26.343 8.812 16.730 1.00 88.00 81 TYR A CA 1
ATOM 635 C C . TYR A 1 81 ? 24.907 9.349 16.731 1.00 88.00 81 TYR A C 1
ATOM 637 O O . TYR A 1 81 ? 23.992 8.672 17.185 1.00 88.00 81 TYR A O 1
ATOM 645 N N . TYR A 1 82 ? 24.676 10.545 16.187 1.00 88.44 82 TYR A N 1
ATOM 646 C CA . TYR A 1 82 ? 23.340 11.133 16.142 1.00 88.44 82 TYR A CA 1
ATOM 647 C C . TYR A 1 82 ? 22.378 10.333 15.253 1.00 88.44 82 TYR A C 1
ATOM 649 O O . TYR A 1 82 ? 21.229 10.133 15.638 1.00 88.44 82 TYR A O 1
ATOM 657 N N . ARG A 1 83 ? 22.812 9.877 14.067 1.00 89.06 83 ARG A N 1
ATOM 658 C CA . ARG A 1 83 ? 21.985 9.061 13.162 1.00 89.06 83 ARG A CA 1
ATOM 659 C C . ARG A 1 83 ? 21.673 7.712 13.790 1.00 89.06 83 ARG A C 1
ATOM 661 O O . ARG A 1 83 ? 20.512 7.321 13.783 1.00 89.06 83 ARG A O 1
ATOM 668 N N . ARG A 1 84 ? 22.666 7.059 14.399 1.00 90.31 84 ARG A N 1
ATOM 669 C CA . ARG A 1 84 ? 22.456 5.782 15.086 1.00 90.31 84 ARG A CA 1
ATOM 670 C C . ARG A 1 84 ? 21.525 5.926 16.290 1.00 90.31 84 ARG A C 1
ATOM 672 O O . ARG A 1 84 ? 20.565 5.172 16.408 1.00 90.31 84 ARG A O 1
ATOM 679 N N . GLY A 1 85 ? 21.733 6.956 17.110 1.00 88.94 85 GLY A N 1
ATOM 680 C CA . GLY A 1 85 ? 20.854 7.283 18.231 1.00 88.94 85 GLY A CA 1
ATOM 681 C C . GLY A 1 85 ? 19.427 7.612 17.787 1.00 88.94 85 GLY A C 1
ATOM 682 O O . GLY A 1 85 ? 18.477 7.171 18.425 1.00 88.94 85 GLY A O 1
ATOM 683 N N . ALA A 1 86 ? 19.257 8.328 16.671 1.00 87.19 86 ALA A N 1
ATOM 684 C CA . ALA A 1 86 ? 17.943 8.617 16.099 1.00 87.19 86 ALA A CA 1
ATOM 685 C C . ALA A 1 86 ? 17.238 7.359 15.565 1.00 87.19 86 ALA A C 1
ATOM 687 O O . ALA A 1 86 ? 16.041 7.217 15.792 1.00 87.19 86 ALA A O 1
ATOM 688 N N . ALA A 1 87 ? 17.963 6.445 14.914 1.00 84.06 87 ALA A N 1
ATOM 689 C CA . ALA A 1 87 ? 17.410 5.169 14.463 1.00 84.06 87 ALA A CA 1
ATOM 690 C C . ALA A 1 87 ? 17.013 4.276 15.654 1.00 84.06 87 ALA A C 1
ATOM 692 O O . ALA A 1 87 ? 15.894 3.775 15.696 1.00 84.06 87 ALA A O 1
ATOM 693 N N . TYR A 1 88 ? 17.861 4.163 16.685 1.00 86.38 88 TYR A N 1
ATOM 694 C CA . TYR A 1 88 ? 17.496 3.459 17.920 1.00 86.38 88 TYR A CA 1
ATOM 695 C C . TYR A 1 88 ? 16.287 4.081 18.619 1.00 86.38 88 TYR A C 1
ATOM 697 O O . TYR A 1 88 ? 15.444 3.350 19.131 1.00 86.38 88 TYR A O 1
ATOM 705 N N . LEU A 1 89 ? 16.194 5.413 18.644 1.00 84.94 89 LEU A N 1
ATOM 706 C CA . LEU A 1 89 ? 15.054 6.119 19.225 1.00 84.94 89 LEU A CA 1
ATOM 707 C C . LEU A 1 89 ? 13.756 5.795 18.473 1.00 84.94 89 LEU A C 1
ATOM 709 O O . LEU A 1 89 ? 12.746 5.530 19.117 1.00 84.94 89 LEU A O 1
ATOM 713 N N . ALA A 1 90 ? 13.797 5.764 17.138 1.00 82.12 90 ALA A N 1
ATOM 714 C CA . ALA A 1 90 ? 12.657 5.394 16.298 1.00 82.12 90 ALA A CA 1
ATOM 715 C C . ALA A 1 90 ? 12.213 3.933 16.516 1.00 82.12 90 ALA A C 1
ATOM 717 O O . ALA A 1 90 ? 11.025 3.632 16.502 1.00 82.12 90 ALA A O 1
ATOM 718 N N . MET A 1 91 ? 13.149 3.031 16.811 1.00 76.19 91 MET A N 1
ATOM 719 C CA . MET A 1 91 ? 12.843 1.638 17.159 1.00 76.19 91 MET A CA 1
ATOM 720 C C . MET A 1 91 ? 12.412 1.434 18.624 1.00 76.19 91 MET A C 1
ATOM 722 O O . MET A 1 91 ? 12.275 0.296 19.057 1.00 76.19 91 MET A O 1
ATOM 726 N N . GLY A 1 92 ? 12.299 2.491 19.437 1.00 78.44 92 GLY A N 1
ATOM 727 C CA . GLY A 1 92 ? 12.020 2.356 20.874 1.00 78.44 92 GLY A CA 1
ATOM 728 C C . GLY A 1 92 ? 13.179 1.775 21.699 1.00 78.44 92 GLY A C 1
ATOM 729 O O . GLY A 1 92 ? 13.030 1.511 22.890 1.00 78.44 92 GLY A O 1
ATOM 730 N N . LYS A 1 93 ? 14.383 1.637 21.129 1.00 83.81 93 LYS A N 1
ATOM 731 C CA . LYS A 1 93 ? 15.590 1.149 21.823 1.00 83.81 93 LYS A CA 1
ATOM 732 C C . LYS A 1 93 ? 16.235 2.268 22.652 1.00 83.81 93 LYS A C 1
ATOM 734 O O . LYS A 1 93 ? 17.407 2.616 22.469 1.00 83.81 93 LYS A O 1
ATOM 739 N N . PHE A 1 94 ? 15.480 2.843 23.594 1.00 86.06 94 PHE A N 1
ATOM 740 C CA . PHE A 1 94 ? 15.852 4.070 24.318 1.00 86.06 94 PHE A CA 1
ATOM 741 C C . PHE A 1 94 ? 17.167 3.952 25.102 1.00 86.06 94 PHE A C 1
ATOM 743 O O . PHE A 1 94 ? 17.942 4.905 25.135 1.00 86.06 94 PHE A O 1
ATOM 750 N N . LYS A 1 95 ? 17.469 2.781 25.690 1.00 88.75 95 LYS A N 1
ATOM 751 C CA . LYS A 1 95 ? 18.740 2.525 26.403 1.00 88.75 95 LYS A CA 1
ATOM 752 C C . LYS A 1 95 ? 19.954 2.642 25.456 1.00 88.75 95 LYS A C 1
ATOM 754 O O . LYS A 1 95 ? 21.001 3.145 25.863 1.00 88.75 95 LYS A O 1
ATOM 759 N N . MET A 1 96 ? 19.816 2.217 24.196 1.00 91.00 96 MET A N 1
ATOM 760 C CA . MET A 1 96 ? 20.864 2.320 23.166 1.00 91.00 96 MET A CA 1
ATOM 761 C C . MET A 1 96 ? 20.958 3.744 22.609 1.00 91.00 96 MET A C 1
ATOM 763 O O . MET A 1 96 ? 22.051 4.308 22.554 1.00 91.00 96 MET A O 1
ATOM 767 N N . ALA A 1 97 ? 19.812 4.361 22.299 1.00 89.94 97 ALA A N 1
ATOM 768 C CA . ALA A 1 97 ? 19.737 5.752 21.853 1.00 89.94 97 ALA A CA 1
ATOM 769 C C . ALA A 1 97 ? 20.367 6.722 22.867 1.00 89.94 97 ALA A C 1
ATOM 771 O O . ALA A 1 97 ? 21.135 7.610 22.494 1.00 89.94 97 ALA A O 1
ATOM 772 N N . LEU A 1 98 ? 20.102 6.509 24.161 1.00 92.25 98 LEU A N 1
ATOM 773 C CA . LEU A 1 98 ? 20.654 7.299 25.259 1.00 92.25 98 LEU A CA 1
ATOM 774 C C . LEU A 1 98 ? 22.189 7.318 25.236 1.00 92.25 98 LEU A C 1
ATOM 776 O O . LEU A 1 98 ? 22.783 8.391 25.338 1.00 92.25 98 LEU A O 1
ATOM 780 N N . LYS A 1 99 ? 22.837 6.157 25.060 1.00 93.00 99 LYS A N 1
ATOM 781 C CA . LYS A 1 99 ? 24.307 6.054 24.989 1.00 93.00 99 LYS A CA 1
ATOM 782 C C . LYS A 1 99 ? 24.874 6.893 23.841 1.00 93.00 99 LYS A C 1
ATOM 784 O O . LYS A 1 99 ? 25.855 7.614 24.032 1.00 93.00 99 LYS A O 1
ATOM 789 N N . ASP A 1 100 ? 24.239 6.837 22.673 1.00 91.19 100 ASP A N 1
ATOM 790 C CA . ASP A 1 100 ? 24.665 7.596 21.498 1.00 91.19 100 ASP A CA 1
ATOM 791 C C . ASP A 1 100 ? 24.450 9.109 21.686 1.00 91.19 100 ASP A C 1
ATOM 793 O O . ASP A 1 100 ? 25.368 9.894 21.437 1.00 91.19 100 ASP A O 1
ATOM 797 N N . PHE A 1 101 ? 23.303 9.552 22.214 1.00 90.06 101 PHE A N 1
ATOM 798 C CA . PHE A 1 101 ? 23.065 10.980 22.475 1.00 90.06 101 PHE A CA 1
ATOM 799 C C . PHE A 1 101 ? 23.949 11.548 23.595 1.00 90.06 101 PHE A C 1
ATOM 801 O O . PHE A 1 101 ? 24.383 12.700 23.502 1.00 90.06 101 PHE A O 1
ATOM 808 N N . GLN A 1 102 ? 24.300 10.753 24.612 1.00 90.56 102 GLN A N 1
ATOM 809 C CA . GLN A 1 102 ? 25.310 11.134 25.608 1.00 90.56 102 GLN A CA 1
ATOM 810 C C . GLN A 1 102 ? 26.670 11.377 24.949 1.00 90.56 102 GLN A C 1
ATOM 812 O O . GLN A 1 102 ? 27.364 12.340 25.288 1.00 90.56 102 GLN A O 1
ATOM 817 N N . GLN A 1 103 ? 27.048 10.539 23.982 1.00 88.06 103 GLN A N 1
ATOM 818 C CA . GLN A 1 103 ? 28.281 10.719 23.226 1.00 88.06 103 GLN A CA 1
ATOM 819 C C . GLN A 1 103 ? 28.223 11.970 22.337 1.00 88.06 103 GLN A C 1
ATOM 821 O O . GLN A 1 103 ? 29.170 12.758 22.339 1.00 88.06 103 GLN A O 1
ATOM 826 N N . VAL A 1 104 ? 27.096 12.226 21.663 1.00 86.38 104 VAL A N 1
ATOM 827 C CA . VAL A 1 104 ? 26.883 13.471 20.900 1.00 86.38 104 VAL A CA 1
ATOM 828 C C . VAL A 1 104 ? 27.023 14.698 21.803 1.00 86.38 104 VAL A C 1
ATOM 830 O O . VAL A 1 104 ? 27.714 15.642 21.427 1.00 86.38 104 VAL A O 1
ATOM 833 N N . LYS A 1 105 ? 26.440 14.685 23.008 1.00 85.00 105 LYS A N 1
ATOM 834 C CA . LYS A 1 105 ? 26.538 15.794 23.972 1.00 85.00 105 LYS A CA 1
ATOM 835 C C . LYS A 1 105 ? 27.974 16.031 24.449 1.00 85.00 105 LYS A C 1
ATOM 837 O O . LYS A 1 105 ? 28.368 17.183 24.609 1.00 85.00 105 LYS A O 1
ATOM 842 N N . LYS A 1 106 ? 28.769 14.971 24.638 1.00 85.06 106 LYS A N 1
ATOM 843 C CA . LYS A 1 106 ? 30.204 15.086 24.963 1.00 85.06 106 LYS A CA 1
ATOM 844 C C . LYS A 1 106 ? 31.001 15.730 23.825 1.00 85.06 106 LYS A C 1
ATOM 846 O O . LYS A 1 106 ? 31.896 16.525 24.092 1.00 85.06 106 LYS A O 1
ATOM 851 N N . ILE A 1 107 ? 30.676 15.399 22.573 1.00 78.50 107 ILE A N 1
ATOM 852 C CA . ILE A 1 107 ? 31.361 15.921 21.378 1.00 78.50 107 ILE A CA 1
ATOM 853 C C . ILE A 1 107 ? 30.919 17.362 21.066 1.00 78.50 107 ILE A C 1
ATOM 855 O O . ILE A 1 107 ? 31.736 18.203 20.699 1.00 78.50 107 ILE A O 1
ATOM 859 N N . CYS A 1 108 ? 29.626 17.657 21.195 1.00 78.31 108 CYS A N 1
ATOM 860 C CA . CYS A 1 108 ? 28.997 18.931 20.850 1.00 78.31 108 CYS A CA 1
ATOM 861 C C . CYS A 1 108 ? 28.102 19.413 22.008 1.00 78.31 108 CYS A C 1
ATOM 863 O O . CYS A 1 108 ? 26.875 19.307 21.930 1.00 78.31 108 CYS A O 1
ATOM 865 N N . PRO A 1 109 ? 28.683 19.977 23.085 1.00 79.69 109 PRO A N 1
ATOM 866 C CA . PRO A 1 109 ? 27.937 20.340 24.294 1.00 79.69 109 PRO A CA 1
ATOM 867 C C . PRO A 1 109 ? 26.872 21.418 24.065 1.00 79.69 109 PRO A C 1
ATOM 869 O O . PRO A 1 109 ? 25.885 21.457 24.798 1.00 79.69 109 PRO A O 1
ATOM 872 N N . ASN A 1 110 ? 27.025 22.245 23.031 1.00 81.31 110 ASN A N 1
ATOM 873 C CA . ASN A 1 110 ? 26.115 23.351 22.723 1.00 81.31 110 ASN A CA 1
ATOM 874 C C . ASN A 1 110 ? 25.016 22.982 21.710 1.00 81.31 110 ASN A C 1
ATOM 876 O O . ASN A 1 110 ? 24.248 23.851 21.308 1.00 81.31 110 ASN A O 1
ATOM 880 N N . ASP A 1 111 ? 24.931 21.722 21.273 1.00 79.25 111 ASP A N 1
ATOM 881 C CA . ASP A 1 111 ? 23.866 21.295 20.367 1.00 79.25 111 ASP A CA 1
ATOM 882 C C . ASP A 1 111 ? 22.525 21.193 21.111 1.00 79.25 111 ASP A C 1
ATOM 884 O O . ASP A 1 111 ? 22.337 20.337 21.983 1.00 79.25 111 ASP A O 1
ATOM 888 N N . LEU A 1 112 ? 21.602 22.093 20.766 1.00 84.38 112 LEU A N 1
ATOM 889 C CA . LEU A 1 112 ? 20.281 22.193 21.384 1.00 84.38 112 LEU A CA 1
ATOM 890 C C . LEU A 1 112 ? 19.384 20.992 21.059 1.00 84.38 112 LEU A C 1
ATOM 892 O O . LEU A 1 112 ? 18.659 20.525 21.937 1.00 84.38 112 LEU A O 1
ATOM 896 N N . ASP A 1 113 ? 19.446 20.471 19.834 1.00 79.88 113 ASP A N 1
ATOM 897 C CA . ASP A 1 113 ? 18.611 19.345 19.411 1.00 79.88 113 ASP A CA 1
ATOM 898 C C . ASP A 1 113 ? 19.089 18.039 20.053 1.00 79.88 113 ASP A C 1
ATOM 900 O O . ASP A 1 113 ? 18.293 17.295 20.626 1.00 79.88 113 ASP A O 1
ATOM 904 N N . ALA A 1 114 ? 20.404 17.808 20.079 1.00 78.31 114 ALA A N 1
ATOM 905 C CA . ALA A 1 114 ? 20.974 16.664 20.785 1.00 78.31 114 ALA A CA 1
ATOM 906 C C . ALA A 1 114 ? 20.683 16.720 22.294 1.00 78.31 114 ALA A C 1
ATOM 908 O O . ALA A 1 114 ? 20.401 15.688 22.899 1.00 78.31 114 ALA A O 1
ATOM 909 N N . ALA A 1 115 ? 20.708 17.910 22.907 1.00 85.12 115 ALA A N 1
ATOM 910 C CA . ALA A 1 115 ? 20.338 18.080 24.312 1.00 85.12 115 ALA A CA 1
ATOM 911 C C . ALA A 1 115 ? 18.853 17.772 24.568 1.00 85.12 115 ALA A C 1
ATOM 913 O O . ALA A 1 115 ? 18.526 17.137 25.572 1.00 85.12 115 ALA A O 1
ATOM 914 N N . LYS A 1 116 ? 17.963 18.187 23.657 1.00 87.62 116 LYS A N 1
ATOM 915 C CA . LYS A 1 116 ? 16.531 17.872 23.721 1.00 87.62 116 LYS A CA 1
ATOM 916 C C . LYS A 1 116 ? 16.298 16.361 23.627 1.00 87.62 116 LYS A C 1
ATOM 918 O O . LYS A 1 116 ? 15.680 15.796 24.526 1.00 87.62 116 LYS A O 1
ATOM 923 N N . LYS A 1 117 ? 16.861 15.706 22.607 1.00 85.31 117 LYS A N 1
ATOM 924 C CA . LYS A 1 117 ? 16.738 14.252 22.395 1.00 85.31 117 LYS A CA 1
ATOM 925 C C . LYS A 1 117 ? 17.351 13.432 23.522 1.00 85.31 117 LYS A C 1
ATOM 927 O O . LYS A 1 117 ? 16.796 12.407 23.904 1.00 85.31 117 LYS A O 1
ATOM 932 N N . LEU A 1 118 ? 18.464 13.897 24.090 1.00 88.62 118 LEU A N 1
ATOM 933 C CA . LEU A 1 118 ? 19.067 13.284 25.269 1.00 88.62 118 LEU A CA 1
ATOM 934 C C . LEU A 1 118 ? 18.086 13.285 26.449 1.00 88.62 118 LEU A C 1
ATOM 936 O O . LEU A 1 118 ? 17.823 12.230 27.017 1.00 88.62 118 LEU A O 1
ATOM 940 N N . LYS A 1 119 ? 17.488 14.441 26.762 1.00 89.44 119 LYS A N 1
ATOM 941 C CA . LYS A 1 119 ? 16.498 14.569 27.842 1.00 89.44 119 LYS A CA 1
ATOM 942 C C . LYS A 1 119 ? 15.241 13.729 27.582 1.00 89.44 119 LYS A C 1
ATOM 944 O O . LYS A 1 119 ? 14.678 13.155 28.512 1.00 89.44 119 LYS A O 1
ATOM 949 N N . GLU A 1 120 ? 14.799 13.648 26.329 1.00 85.94 120 GLU A N 1
ATOM 950 C CA . GLU A 1 120 ? 13.698 12.767 25.917 1.00 85.94 120 GLU A CA 1
ATOM 951 C C . GLU A 1 120 ? 14.042 11.292 26.157 1.00 85.94 120 GLU A C 1
ATOM 953 O O . GLU A 1 120 ? 13.243 10.578 26.761 1.00 85.94 120 GLU A O 1
ATOM 958 N N . CYS A 1 121 ? 15.248 10.854 25.779 1.00 88.38 121 CYS A N 1
ATOM 959 C CA . CYS A 1 121 ? 15.720 9.493 26.036 1.00 88.38 121 CYS A CA 1
ATOM 960 C C . CYS A 1 121 ? 15.838 9.199 27.535 1.00 88.38 121 CYS A C 1
ATOM 962 O O . CYS A 1 121 ? 15.408 8.138 27.974 1.00 88.38 121 CYS A O 1
ATOM 964 N N . GLU A 1 122 ? 16.370 10.126 28.336 1.00 90.56 122 GLU A N 1
ATOM 965 C CA . GLU A 1 122 ? 16.452 9.983 29.798 1.00 90.56 122 GLU A CA 1
ATOM 966 C C . GLU A 1 122 ? 15.061 9.796 30.416 1.00 90.56 122 GLU A C 1
ATOM 968 O O . GLU A 1 122 ? 14.846 8.874 31.207 1.00 90.56 122 GLU A O 1
ATOM 973 N N . LYS A 1 123 ? 14.090 10.621 30.002 1.00 87.62 123 LYS A N 1
ATOM 974 C CA . LYS A 1 123 ? 12.695 10.508 30.446 1.00 87.62 123 LYS A CA 1
ATOM 975 C C . LYS A 1 123 ? 12.065 9.184 30.006 1.00 87.62 123 LYS A C 1
ATOM 977 O O . LYS A 1 123 ? 11.366 8.556 30.799 1.00 87.62 123 LYS A O 1
ATOM 982 N N . ALA A 1 124 ? 12.306 8.756 28.768 1.00 82.44 124 ALA A N 1
ATOM 983 C CA . ALA A 1 124 ? 11.773 7.507 28.232 1.00 82.44 124 ALA A CA 1
ATOM 984 C C . ALA A 1 124 ? 12.358 6.277 28.944 1.00 82.44 124 ALA A C 1
ATOM 986 O O . ALA A 1 124 ? 11.599 5.393 29.326 1.00 82.44 124 ALA A O 1
ATOM 987 N N . VAL A 1 125 ? 13.671 6.249 29.202 1.00 86.88 125 VAL A N 1
ATOM 988 C CA . VAL A 1 125 ? 14.331 5.174 29.966 1.00 86.88 125 VAL A CA 1
ATOM 989 C C . VAL A 1 125 ? 13.824 5.132 31.407 1.00 86.88 125 VAL A C 1
ATOM 991 O O . VAL A 1 125 ? 13.563 4.050 31.923 1.00 86.88 125 VAL A O 1
ATOM 994 N N . MET A 1 126 ? 13.629 6.285 32.055 1.00 85.25 126 MET A N 1
ATOM 995 C CA . MET A 1 126 ? 13.040 6.331 33.398 1.00 85.25 126 MET A CA 1
ATOM 996 C C . MET A 1 126 ? 11.605 5.783 33.405 1.00 85.25 126 MET A C 1
ATOM 998 O O . MET A 1 126 ? 11.265 4.992 34.283 1.00 85.25 126 MET A O 1
ATOM 1002 N N . LYS A 1 127 ? 10.782 6.160 32.415 1.00 80.25 127 LYS A N 1
ATOM 1003 C CA . LYS A 1 127 ? 9.414 5.642 32.253 1.00 80.25 127 LYS A CA 1
ATOM 1004 C C . LYS A 1 127 ? 9.419 4.129 32.002 1.00 80.25 127 LYS A C 1
ATOM 1006 O O . LYS A 1 127 ? 8.648 3.431 32.643 1.00 80.25 127 LYS A O 1
ATOM 1011 N N . LEU A 1 128 ? 10.306 3.628 31.140 1.00 78.25 128 LEU A N 1
ATOM 1012 C CA . LEU A 1 128 ? 10.459 2.192 30.889 1.00 78.25 128 LEU A CA 1
ATOM 1013 C C . LEU A 1 128 ? 10.856 1.421 32.141 1.00 78.25 128 LEU A C 1
ATOM 1015 O O . LEU A 1 128 ? 10.223 0.428 32.449 1.00 78.25 128 LEU A O 1
ATOM 1019 N N . ASN A 1 129 ? 11.860 1.881 32.888 1.00 81.81 129 ASN A N 1
ATOM 1020 C CA . ASN A 1 129 ? 12.279 1.190 34.108 1.00 81.81 129 ASN A CA 1
ATOM 1021 C C . ASN A 1 129 ? 11.153 1.168 35.157 1.00 81.81 129 ASN A C 1
ATOM 1023 O O . ASN A 1 129 ? 11.035 0.208 35.911 1.00 81.81 129 ASN A O 1
ATOM 1027 N N . PHE A 1 130 ? 10.331 2.222 35.217 1.00 80.88 130 PHE A N 1
ATOM 1028 C CA . PHE A 1 130 ? 9.148 2.245 36.077 1.00 80.88 130 PHE A CA 1
ATOM 1029 C C . PHE A 1 130 ? 8.089 1.245 35.602 1.00 80.88 130 PHE A C 1
ATOM 1031 O O . PHE A 1 130 ? 7.592 0.476 36.414 1.00 80.88 130 PHE A O 1
ATOM 1038 N N . GLU A 1 131 ? 7.782 1.224 34.303 1.00 74.81 131 GLU A N 1
ATOM 1039 C CA . GLU A 1 131 ? 6.850 0.270 33.690 1.00 74.81 131 GLU A CA 1
ATOM 1040 C C . GLU A 1 131 ? 7.307 -1.183 33.865 1.00 74.81 131 GLU A C 1
ATOM 1042 O O . GLU A 1 131 ? 6.508 -2.004 34.295 1.00 74.81 131 GLU A O 1
ATOM 1047 N N . GLU A 1 132 ? 8.586 -1.485 33.611 1.00 76.62 132 GLU A N 1
ATOM 1048 C CA . GLU A 1 132 ? 9.218 -2.789 33.864 1.00 76.62 132 GLU A CA 1
ATOM 1049 C C . GLU A 1 132 ? 9.066 -3.187 35.345 1.00 76.62 132 GLU A C 1
ATOM 1051 O O . GLU A 1 132 ? 8.786 -4.344 35.647 1.00 76.62 132 GLU A O 1
ATOM 1056 N N . ALA A 1 133 ? 9.191 -2.234 36.276 1.00 76.31 133 ALA A N 1
ATOM 1057 C CA . ALA A 1 133 ? 9.070 -2.490 37.713 1.00 76.31 133 ALA A CA 1
ATOM 1058 C C . ALA A 1 133 ? 7.625 -2.722 38.193 1.00 76.31 133 ALA A C 1
ATOM 1060 O O . ALA A 1 133 ? 7.431 -3.381 39.214 1.00 76.31 133 ALA A O 1
ATOM 1061 N N . ILE A 1 134 ? 6.622 -2.186 37.490 1.00 73.50 134 ILE A N 1
ATOM 1062 C CA . ILE A 1 134 ? 5.193 -2.407 37.786 1.00 73.50 134 ILE A CA 1
ATOM 1063 C C . ILE A 1 134 ? 4.545 -3.428 36.843 1.00 73.50 134 ILE A C 1
ATOM 1065 O O . ILE A 1 134 ? 3.332 -3.636 36.908 1.00 73.50 134 ILE A O 1
ATOM 1069 N N . ALA A 1 135 ? 5.322 -4.031 35.938 1.00 67.75 135 ALA A N 1
ATOM 1070 C CA . ALA A 1 135 ? 4.821 -4.974 34.957 1.00 67.75 135 ALA A CA 1
ATOM 1071 C C . ALA A 1 135 ? 4.303 -6.224 35.670 1.00 67.75 135 ALA A C 1
ATOM 1073 O O . ALA A 1 135 ? 5.057 -7.028 36.211 1.00 67.75 135 ALA A O 1
ATOM 1074 N N . VAL A 1 136 ? 2.984 -6.380 35.656 1.00 68.56 136 VAL A N 1
ATOM 1075 C CA . VAL A 1 136 ? 2.319 -7.590 36.132 1.00 68.56 136 VAL A CA 1
ATOM 1076 C C . VAL A 1 136 ? 2.495 -8.686 35.070 1.00 68.56 136 VAL A C 1
ATOM 1078 O O . VAL A 1 136 ? 2.307 -8.372 33.882 1.00 68.56 136 VAL A O 1
ATOM 1081 N N . PRO A 1 137 ? 2.838 -9.934 35.461 1.00 62.47 137 PRO A N 1
ATOM 1082 C CA . PRO A 1 137 ? 2.878 -11.075 34.551 1.00 62.47 137 PRO A CA 1
ATOM 1083 C C . PRO A 1 137 ? 1.594 -11.165 33.727 1.00 62.47 137 PRO A C 1
ATOM 1085 O O . PRO A 1 137 ? 0.502 -10.927 34.240 1.00 62.47 137 PRO A O 1
ATOM 1088 N N . GLU A 1 138 ? 1.707 -11.510 32.447 1.00 58.91 138 GLU A N 1
ATOM 1089 C CA . GLU A 1 138 ? 0.568 -11.526 31.519 1.00 58.91 138 GLU A CA 1
ATOM 1090 C C . GLU A 1 138 ? -0.568 -12.448 32.006 1.00 58.91 138 GLU A C 1
ATOM 1092 O O . GLU A 1 138 ? -1.739 -12.107 31.876 1.00 58.91 138 GLU A O 1
ATOM 1097 N N . SER A 1 139 ? -0.223 -13.533 32.709 1.00 54.03 139 SER A N 1
ATOM 1098 C CA . SER A 1 139 ? -1.156 -14.463 33.363 1.00 54.03 139 SER A CA 1
ATOM 1099 C C . SER A 1 139 ? -1.985 -13.865 34.509 1.00 54.03 139 SER A C 1
ATOM 1101 O O . SER A 1 139 ? -2.983 -14.458 34.911 1.00 54.03 139 SER A O 1
ATOM 1103 N N . GLU A 1 140 ? -1.572 -12.728 35.070 1.00 64.69 140 GLU A N 1
ATOM 1104 C CA . GLU A 1 140 ? -2.234 -12.046 36.192 1.00 64.69 140 GLU A CA 1
ATOM 1105 C C . GLU A 1 140 ? -2.965 -10.761 35.760 1.00 64.69 140 GLU A C 1
ATOM 1107 O O . GLU A 1 140 ? -3.671 -10.141 36.564 1.00 64.69 140 GLU A O 1
ATOM 1112 N N . ARG A 1 141 ? -2.840 -10.352 34.488 1.00 67.69 141 ARG A N 1
ATOM 1113 C CA . ARG A 1 141 ? -3.555 -9.186 33.956 1.00 67.69 141 ARG A CA 1
ATOM 1114 C C . ARG A 1 141 ? -5.032 -9.518 33.763 1.00 67.69 141 ARG A C 1
ATOM 1116 O O . ARG A 1 141 ? -5.396 -10.376 32.967 1.00 67.69 141 ARG A O 1
ATOM 1123 N N . ARG A 1 142 ? -5.902 -8.798 34.474 1.00 75.50 142 ARG A N 1
ATOM 1124 C CA . ARG A 1 142 ? -7.346 -8.808 34.199 1.00 75.50 142 ARG A CA 1
ATOM 1125 C C . ARG A 1 142 ? -7.634 -7.941 32.979 1.00 75.50 142 ARG A C 1
ATOM 1127 O O . ARG A 1 142 ? -7.035 -6.874 32.842 1.00 75.50 142 ARG A O 1
ATOM 1134 N N . SER A 1 143 ? -8.553 -8.390 32.126 1.00 82.69 143 SER A N 1
ATOM 1135 C CA . SER A 1 143 ? -9.000 -7.611 30.970 1.00 82.69 143 SER A CA 1
ATOM 1136 C C . SER A 1 143 ? -9.563 -6.270 31.436 1.00 82.69 143 SER A C 1
ATOM 1138 O O . SER A 1 143 ? -10.323 -6.206 32.408 1.00 82.69 143 SER A O 1
ATOM 1140 N N . ILE A 1 144 ? -9.213 -5.185 30.740 1.00 86.12 144 ILE A N 1
ATOM 1141 C CA . ILE A 1 144 ? -9.749 -3.861 31.084 1.00 86.12 144 ILE A CA 1
ATOM 1142 C C . ILE A 1 144 ? -11.261 -3.805 30.835 1.00 86.12 144 ILE A C 1
ATOM 1144 O O . ILE A 1 144 ? -11.965 -3.030 31.489 1.00 86.12 144 ILE A O 1
ATOM 1148 N N . VAL A 1 145 ? -11.763 -4.667 29.944 1.00 86.62 145 VAL A N 1
ATOM 1149 C CA . VAL A 1 145 ? -13.181 -4.793 29.589 1.00 86.62 145 VAL A CA 1
ATOM 1150 C C . VAL A 1 145 ? -14.048 -5.106 30.800 1.00 86.62 145 VAL A C 1
ATOM 1152 O O . VAL A 1 145 ? -15.105 -4.501 30.944 1.00 86.62 145 VAL A O 1
ATOM 1155 N N . ASP A 1 146 ? -13.570 -5.947 31.720 1.00 86.62 146 ASP A N 1
ATOM 1156 C CA . ASP A 1 146 ? -14.315 -6.321 32.931 1.00 86.62 146 ASP A CA 1
ATOM 1157 C C . ASP A 1 146 ? -14.581 -5.119 33.858 1.00 86.62 146 ASP A C 1
ATOM 1159 O O . ASP A 1 146 ? -15.436 -5.170 34.741 1.00 86.62 146 ASP A O 1
ATOM 1163 N N . SER A 1 147 ? -13.848 -4.016 33.666 1.00 88.94 147 SER A N 1
ATOM 1164 C CA . SER A 1 147 ? -13.978 -2.776 34.439 1.00 88.94 147 SER A CA 1
ATOM 1165 C C . SER A 1 147 ? -14.773 -1.671 33.729 1.00 88.94 147 SER A C 1
ATOM 1167 O O . SER A 1 147 ? -14.862 -0.550 34.250 1.00 88.94 147 SER A O 1
ATOM 1169 N N . ILE A 1 148 ? -15.303 -1.943 32.531 1.00 92.44 148 ILE A N 1
ATOM 1170 C CA . ILE A 1 148 ? -15.979 -0.959 31.682 1.00 92.44 148 ILE A CA 1
ATOM 1171 C C . ILE A 1 148 ? -17.445 -1.358 31.497 1.00 92.44 148 ILE A C 1
ATOM 1173 O O . ILE A 1 148 ? -17.763 -2.295 30.774 1.00 92.44 148 ILE A O 1
ATOM 1177 N N . ASP A 1 149 ? -18.348 -0.560 32.067 1.00 92.69 149 ASP A N 1
ATOM 1178 C CA . ASP A 1 149 ? -19.768 -0.577 31.720 1.00 92.69 149 ASP A CA 1
ATOM 1179 C C . ASP A 1 149 ? -20.126 0.717 30.982 1.00 92.69 149 ASP A C 1
ATOM 1181 O O . ASP A 1 149 ? -20.346 1.768 31.588 1.00 92.69 149 ASP A O 1
ATOM 1185 N N . TYR A 1 150 ? -20.165 0.656 29.648 1.00 93.56 150 TYR A N 1
ATOM 1186 C CA . TYR A 1 150 ? -20.518 1.825 28.842 1.00 93.56 150 TYR A CA 1
ATOM 1187 C C . TYR A 1 150 ? -22.003 2.187 28.954 1.00 93.56 150 TYR A C 1
ATOM 1189 O O . TYR A 1 150 ? -22.364 3.330 28.668 1.00 93.56 150 TYR A O 1
ATOM 1197 N N . ARG A 1 151 ? -22.874 1.260 29.384 1.00 93.31 151 ARG A N 1
ATOM 1198 C CA . ARG A 1 151 ? -24.313 1.526 29.512 1.00 93.31 151 ARG A CA 1
ATOM 1199 C C . ARG A 1 151 ? -24.621 2.444 30.688 1.00 93.31 151 ARG A C 1
ATOM 1201 O O . ARG A 1 151 ? -25.598 3.185 30.600 1.00 93.31 151 ARG A O 1
ATOM 1208 N N . ALA A 1 152 ? -23.760 2.460 31.702 1.00 94.25 152 ALA A N 1
ATOM 1209 C CA . ALA A 1 152 ? -23.818 3.387 32.830 1.00 94.25 152 ALA A CA 1
ATOM 1210 C C . ALA A 1 152 ? -23.324 4.812 32.501 1.00 94.25 152 ALA A C 1
ATOM 1212 O O . ALA A 1 152 ? -23.425 5.700 33.342 1.00 94.25 152 ALA A O 1
ATOM 1213 N N . ILE A 1 153 ? -22.765 5.050 31.307 1.00 94.62 153 ILE A N 1
ATOM 1214 C CA . ILE A 1 153 ? -22.273 6.375 30.905 1.00 94.62 153 ILE A CA 1
ATOM 1215 C C . ILE A 1 153 ? -23.426 7.180 30.304 1.00 94.62 153 ILE A C 1
ATOM 1217 O O . ILE A 1 153 ? -23.877 6.874 29.196 1.00 94.62 153 ILE A O 1
ATOM 1221 N N . ASP A 1 154 ? -23.866 8.226 30.997 1.00 94.19 154 ASP A N 1
ATOM 1222 C CA . ASP A 1 154 ? -24.876 9.157 30.488 1.00 94.19 154 ASP A CA 1
ATOM 1223 C C . ASP A 1 154 ? -24.356 9.955 29.282 1.00 94.19 154 ASP A C 1
ATOM 1225 O O . ASP A 1 154 ? -23.169 10.262 29.185 1.00 94.19 154 ASP A O 1
ATOM 1229 N N . VAL A 1 155 ? -25.252 10.281 28.346 1.00 94.69 155 VAL A N 1
ATOM 1230 C CA . VAL A 1 155 ? -24.965 11.184 27.219 1.00 94.69 155 VAL A CA 1
ATOM 1231 C C . VAL A 1 155 ? -25.688 12.488 27.478 1.00 94.69 155 VAL A C 1
ATOM 1233 O O . VAL A 1 155 ? -26.913 12.495 27.627 1.00 94.69 155 VAL A O 1
ATOM 1236 N N . GLU A 1 156 ? -24.959 13.597 27.508 1.00 93.19 156 GLU A N 1
ATOM 1237 C CA . GLU A 1 156 ? -25.554 14.867 27.892 1.00 93.19 156 GLU A CA 1
ATOM 1238 C C . GLU A 1 156 ? -26.589 15.341 26.847 1.00 93.19 156 GLU A C 1
ATOM 1240 O O . GLU A 1 156 ? -26.406 15.132 25.638 1.00 93.19 156 GLU A O 1
ATOM 1245 N N . PRO A 1 157 ? -27.686 16.006 27.264 1.00 91.50 157 PRO A N 1
ATOM 1246 C CA . PRO A 1 157 ? -28.727 16.467 26.340 1.00 91.50 157 PRO A CA 1
ATOM 1247 C C . PRO A 1 157 ? -28.205 17.400 25.239 1.00 91.50 157 PRO A C 1
ATOM 1249 O O . PRO A 1 157 ? -28.707 17.376 24.119 1.00 91.50 157 PRO A O 1
ATOM 1252 N N . GLN A 1 158 ? -27.167 18.187 25.535 1.00 92.75 158 GLN A N 1
ATOM 1253 C CA . GLN A 1 158 ? -26.526 19.101 24.588 1.00 92.75 158 GLN A CA 1
ATOM 1254 C C . GLN A 1 158 ? -25.660 18.411 23.518 1.00 92.75 158 GLN A C 1
ATOM 1256 O O . GLN A 1 158 ? -25.212 19.076 22.583 1.00 92.75 158 GLN A O 1
ATOM 1261 N N . TYR A 1 159 ? -25.394 17.104 23.628 1.00 92.44 159 TYR A N 1
ATOM 1262 C CA . TYR A 1 159 ? -24.610 16.376 22.631 1.00 92.44 159 TYR A CA 1
ATOM 1263 C C . TYR A 1 159 ? -25.407 16.216 21.323 1.00 92.44 159 TYR A C 1
ATOM 1265 O O . TYR A 1 159 ? -26.349 15.429 21.244 1.00 92.44 159 TYR A O 1
ATOM 1273 N N . ALA A 1 160 ? -25.036 16.969 20.288 1.00 91.12 160 ALA A N 1
ATOM 1274 C CA . ALA A 1 160 ? -25.770 17.038 19.018 1.00 91.12 160 ALA A CA 1
ATOM 1275 C C . ALA A 1 160 ? -25.110 16.266 17.854 1.00 91.12 160 ALA A C 1
ATOM 1277 O O . ALA A 1 160 ? -25.552 16.378 16.711 1.00 91.12 160 ALA A O 1
ATOM 1278 N N . SER A 1 161 ? -24.033 15.526 18.122 1.00 94.62 161 SER A N 1
ATOM 1279 C CA . SER A 1 161 ? -23.316 14.717 17.124 1.00 94.62 161 SER A CA 1
ATOM 1280 C C . SER A 1 161 ? -23.914 13.303 17.010 1.00 94.62 161 SER A C 1
ATOM 1282 O O . SER A 1 161 ? -24.919 12.999 17.653 1.00 94.62 161 SER A O 1
ATOM 1284 N N . ALA A 1 162 ? -23.323 12.444 16.176 1.00 96.25 162 ALA A N 1
ATOM 1285 C CA . ALA A 1 162 ? -23.785 11.078 15.917 1.00 96.25 162 ALA A CA 1
ATOM 1286 C C . ALA A 1 162 ? -24.092 10.268 17.196 1.00 96.25 162 ALA A C 1
ATOM 1288 O O . ALA A 1 162 ? -23.262 10.165 18.101 1.00 96.25 162 ALA A O 1
ATOM 1289 N N . ARG A 1 163 ? -25.281 9.651 17.249 1.00 97.06 163 ARG A N 1
ATOM 1290 C CA . ARG A 1 163 ? -25.762 8.831 18.372 1.00 97.06 163 ARG A CA 1
ATOM 1291 C C . ARG A 1 163 ? -26.078 7.414 17.908 1.00 97.06 163 ARG A C 1
ATOM 1293 O O . ARG A 1 163 ? -26.728 7.241 16.883 1.00 97.06 163 ARG A O 1
ATOM 1300 N N . ILE A 1 164 ? -25.640 6.419 18.677 1.00 96.88 164 ILE A N 1
ATOM 1301 C CA . ILE A 1 164 ? -26.070 5.031 18.481 1.00 96.88 164 ILE A CA 1
ATOM 1302 C C . ILE A 1 164 ? -27.406 4.845 19.200 1.00 96.88 164 ILE A C 1
ATOM 1304 O O . ILE A 1 164 ? -27.509 5.110 20.401 1.00 96.88 164 ILE A O 1
ATOM 1308 N N . GLU A 1 165 ? -28.416 4.391 18.464 1.00 91.12 165 GLU A N 1
ATOM 1309 C CA . GLU A 1 165 ? -29.751 4.091 18.983 1.00 91.12 165 GLU A CA 1
ATOM 1310 C C . GLU A 1 165 ? -29.951 2.574 19.091 1.00 91.12 165 GLU A C 1
ATOM 1312 O O . GLU A 1 165 ? -29.462 1.810 18.261 1.00 91.12 165 GLU A O 1
ATOM 1317 N N . ASN A 1 166 ? -30.678 2.129 20.122 1.00 89.25 166 ASN A N 1
ATOM 1318 C CA . ASN A 1 166 ? -31.039 0.719 20.342 1.00 89.25 166 ASN A CA 1
ATOM 1319 C C . ASN A 1 166 ? -29.851 -0.263 20.368 1.00 89.25 166 ASN A C 1
ATOM 1321 O O . ASN A 1 166 ? -29.998 -1.416 19.982 1.00 89.25 166 ASN A O 1
ATOM 1325 N N . ASP A 1 167 ? -28.678 0.189 20.814 1.00 91.12 167 ASP A N 1
ATOM 1326 C CA . ASP A 1 167 ? -27.428 -0.581 20.840 1.00 91.12 167 ASP A CA 1
ATOM 1327 C C . ASP A 1 167 ? -26.928 -1.090 19.456 1.00 91.12 167 ASP A C 1
ATOM 1329 O O . ASP A 1 167 ? -25.997 -1.901 19.401 1.00 91.12 167 ASP A O 1
ATOM 1333 N N . VAL A 1 168 ? -27.469 -0.579 18.337 1.00 94.62 168 VAL A N 1
ATOM 1334 C CA . VAL A 1 168 ? -27.141 -1.023 16.965 1.00 94.62 168 VAL A CA 1
ATOM 1335 C C . VAL A 1 168 ? -26.417 0.066 16.174 1.00 94.62 168 VAL A C 1
ATOM 1337 O O . VAL A 1 168 ? -26.930 1.167 15.979 1.00 94.62 168 VAL A O 1
ATOM 1340 N N . VAL A 1 169 ? -25.240 -0.264 15.639 1.00 97.38 169 VAL A N 1
ATOM 1341 C CA . VAL A 1 169 ? -24.489 0.615 14.730 1.00 97.38 169 VAL A CA 1
ATOM 1342 C C . VAL A 1 169 ? -25.116 0.557 13.334 1.00 97.38 169 VAL A C 1
ATOM 1344 O O . VAL A 1 169 ? -25.050 -0.467 12.660 1.00 97.38 169 VAL A O 1
ATOM 1347 N N . THR A 1 170 ? -25.734 1.653 12.891 1.00 97.88 170 THR A N 1
ATOM 1348 C CA . THR A 1 170 ? -26.421 1.747 11.589 1.00 97.88 170 THR A CA 1
ATOM 1349 C C . THR A 1 170 ? -25.615 2.546 10.567 1.00 97.88 170 THR A C 1
ATOM 1351 O O . THR A 1 170 ? -24.776 3.370 10.928 1.00 97.88 170 THR A O 1
ATOM 1354 N N . LEU A 1 171 ? -25.915 2.377 9.275 1.00 97.00 171 LEU A N 1
ATOM 1355 C CA . LEU A 1 171 ? -25.269 3.155 8.211 1.00 97.00 171 LEU A CA 1
ATOM 1356 C C . LEU A 1 171 ? -25.469 4.670 8.381 1.00 97.00 171 LEU A C 1
ATOM 1358 O O . LEU A 1 171 ? -24.549 5.440 8.107 1.00 97.00 171 LEU A O 1
ATOM 1362 N N . ASP A 1 172 ? -26.640 5.103 8.850 1.00 97.69 172 ASP A N 1
ATOM 1363 C CA . ASP A 1 172 ? -26.925 6.521 9.091 1.00 97.69 172 ASP A CA 1
ATOM 1364 C C . ASP A 1 172 ? -26.083 7.081 10.240 1.00 97.69 172 ASP A C 1
ATOM 1366 O O . ASP A 1 172 ? -25.532 8.179 10.118 1.00 97.69 172 ASP A O 1
ATOM 1370 N N . PHE A 1 173 ? -25.895 6.300 11.311 1.00 98.38 173 PHE A N 1
ATOM 1371 C CA . PHE A 1 173 ? -24.955 6.648 12.374 1.00 98.38 173 PHE A CA 1
ATOM 1372 C C . PHE A 1 173 ? -23.530 6.785 11.826 1.00 98.38 173 PHE A C 1
ATOM 1374 O O . PHE A 1 173 ? -22.890 7.810 12.061 1.00 98.38 173 PHE A O 1
ATOM 1381 N N . VAL A 1 174 ? -23.045 5.800 11.056 1.00 98.25 174 VAL A N 1
ATOM 1382 C CA . VAL A 1 174 ? -21.675 5.821 10.514 1.00 98.25 174 VAL A CA 1
ATOM 1383 C C . VAL A 1 174 ? -21.468 7.026 9.595 1.00 98.25 174 VAL A C 1
ATOM 1385 O O . VAL A 1 174 ? -20.471 7.735 9.726 1.00 98.25 174 VAL A O 1
ATOM 1388 N N . LYS A 1 175 ? -22.431 7.332 8.716 1.00 98.12 175 LYS A N 1
ATOM 1389 C CA . LYS A 1 175 ? -22.391 8.527 7.856 1.00 98.12 175 LYS A CA 1
ATOM 1390 C C . LYS A 1 175 ? -22.354 9.820 8.666 1.00 98.12 175 LYS A C 1
ATOM 1392 O O . LYS A 1 175 ? -21.531 10.689 8.379 1.00 98.12 175 LYS A O 1
ATOM 1397 N N . LYS A 1 176 ? -23.207 9.950 9.688 1.00 98.12 176 LYS A N 1
ATOM 1398 C CA . LYS A 1 176 ? -23.231 11.137 10.553 1.00 98.12 176 LYS A CA 1
ATOM 1399 C C . LYS A 1 176 ? -21.932 11.291 11.344 1.00 98.12 176 LYS A C 1
ATOM 1401 O O . LYS A 1 176 ? -21.468 12.420 11.500 1.00 98.12 176 LYS A O 1
ATOM 1406 N N . MET A 1 177 ? -21.358 10.185 11.817 1.00 98.56 177 MET A N 1
ATOM 1407 C CA . MET A 1 177 ? -20.091 10.155 12.546 1.00 98.56 177 MET A CA 1
ATOM 1408 C C . MET A 1 177 ? -18.926 10.576 11.647 1.00 98.56 177 MET A C 1
ATOM 1410 O O . MET A 1 177 ? -18.149 11.436 12.046 1.00 98.56 177 MET A O 1
ATOM 1414 N N . MET A 1 178 ? -18.836 10.041 10.424 1.00 98.50 178 MET A N 1
ATOM 1415 C CA . MET A 1 178 ? -17.820 10.462 9.451 1.00 98.50 178 MET A CA 1
ATOM 1416 C C . MET A 1 178 ? -17.929 11.955 9.120 1.00 98.50 178 MET A C 1
ATOM 1418 O O . MET A 1 178 ? -16.912 12.636 9.020 1.00 98.50 178 MET A O 1
ATOM 1422 N N . ASP A 1 179 ? -19.148 12.484 8.990 1.00 98.12 179 ASP A N 1
ATOM 1423 C CA . ASP A 1 179 ? -19.381 13.921 8.811 1.00 98.12 179 ASP A CA 1
ATOM 1424 C C . ASP A 1 179 ? -18.953 14.738 10.044 1.00 98.12 179 ASP A C 1
ATOM 1426 O O . ASP A 1 179 ? -18.295 15.768 9.911 1.00 98.12 179 ASP A O 1
ATOM 1430 N N . ASP A 1 180 ? -19.253 14.276 11.259 1.00 98.19 180 ASP A N 1
ATOM 1431 C CA . ASP A 1 180 ? -18.789 14.936 12.485 1.00 98.19 180 ASP A CA 1
ATOM 1432 C C . ASP A 1 180 ? -17.256 14.935 12.589 1.00 98.19 180 ASP A C 1
ATOM 1434 O O . ASP A 1 180 ? -16.677 15.980 12.885 1.00 98.19 180 ASP A O 1
ATOM 1438 N N . PHE A 1 181 ? -16.596 13.822 12.261 1.00 98.31 181 PHE A N 1
ATOM 1439 C CA . PHE A 1 181 ? -15.135 13.718 12.192 1.00 98.31 181 PHE A CA 1
ATOM 1440 C C . PHE A 1 181 ? -14.533 14.622 11.113 1.00 98.31 181 PHE A C 1
ATOM 1442 O O . PHE A 1 181 ? -13.547 15.310 11.374 1.00 98.31 181 PHE A O 1
ATOM 1449 N N . LYS A 1 182 ? -15.160 14.717 9.933 1.00 97.00 182 LYS A N 1
ATOM 1450 C CA . LYS A 1 182 ? -14.747 15.645 8.864 1.00 97.00 182 LYS A CA 1
ATOM 1451 C C . LYS A 1 182 ? -14.813 17.105 9.324 1.00 97.00 182 LYS A C 1
ATOM 1453 O O . LYS A 1 182 ? -14.023 17.931 8.878 1.00 97.00 182 LYS A O 1
ATOM 1458 N N . ASN A 1 183 ? -15.728 17.407 10.243 1.00 96.88 183 ASN A N 1
ATOM 1459 C CA . ASN A 1 183 ? -15.871 18.705 10.902 1.00 96.88 183 ASN A CA 1
ATOM 1460 C C . ASN A 1 183 ? -15.137 18.781 12.258 1.00 96.88 183 ASN A C 1
ATOM 1462 O O . ASN A 1 183 ? -15.430 19.667 13.061 1.00 96.88 183 ASN A O 1
ATOM 1466 N N . GLN A 1 184 ? -14.197 17.864 12.519 1.00 95.56 184 GLN A N 1
ATOM 1467 C CA . GLN A 1 184 ? -13.333 17.817 13.706 1.00 95.56 184 GLN A CA 1
ATOM 1468 C C . GLN A 1 184 ? -14.085 17.780 15.047 1.00 95.56 184 GLN A C 1
ATOM 1470 O O . GLN A 1 184 ? -13.593 18.259 16.071 1.00 95.56 184 GLN A O 1
ATOM 1475 N N . LYS A 1 185 ? -15.292 17.212 15.065 1.00 95.94 185 LYS A N 1
ATOM 1476 C CA . LYS A 1 185 ? -16.016 16.933 16.307 1.00 95.94 185 LYS A CA 1
ATOM 1477 C C . LYS A 1 185 ? -15.645 15.551 16.829 1.00 95.94 185 LYS A C 1
ATOM 1479 O O . LYS A 1 185 ? -15.511 14.608 16.061 1.00 95.94 185 LYS A O 1
ATOM 1484 N N . CYS A 1 186 ? -15.584 15.405 18.148 1.00 93.38 186 CYS A N 1
ATOM 1485 C CA . CYS A 1 186 ? -15.326 14.113 18.778 1.00 93.38 186 CYS A CA 1
ATOM 1486 C C . CYS A 1 186 ? -16.607 13.276 18.929 1.00 93.38 186 CYS A C 1
ATOM 1488 O O . CYS A 1 186 ? -17.689 13.792 19.240 1.00 93.38 186 CYS A O 1
ATOM 1490 N N . LEU A 1 187 ? -16.468 11.956 18.791 1.00 97.38 187 LEU A N 1
ATOM 1491 C CA . LEU A 1 187 ? -17.509 11.006 19.170 1.00 97.38 187 LEU A CA 1
ATOM 1492 C C . LEU A 1 187 ? -17.605 10.924 20.701 1.00 97.38 187 LEU A C 1
ATOM 1494 O O . LEU A 1 187 ? -16.593 10.936 21.403 1.00 97.38 187 LEU A O 1
ATOM 1498 N N . HIS A 1 188 ? -18.824 10.828 21.231 1.00 97.81 188 HIS A N 1
ATOM 1499 C CA . HIS A 1 188 ? -19.032 10.692 22.669 1.00 97.81 188 HIS A CA 1
ATOM 1500 C C . HIS A 1 188 ? -18.418 9.388 23.208 1.00 97.81 188 HIS A C 1
ATOM 1502 O O . HIS A 1 188 ? -18.535 8.329 22.585 1.00 97.81 188 HIS A O 1
ATOM 1508 N N . LYS A 1 189 ? -17.827 9.435 24.413 1.00 97.00 189 LYS A N 1
ATOM 1509 C CA . LYS A 1 189 ? -17.099 8.297 25.013 1.00 97.00 189 LYS A CA 1
ATOM 1510 C C . LYS A 1 189 ? -17.965 7.045 25.162 1.00 97.00 189 LYS A C 1
ATOM 1512 O O . LYS A 1 189 ? -17.464 5.947 24.955 1.00 97.00 189 LYS A O 1
ATOM 1517 N N . ARG A 1 190 ? -19.262 7.203 25.467 1.00 96.88 190 ARG A N 1
ATOM 1518 C CA . ARG A 1 190 ? -20.236 6.093 25.505 1.00 96.88 190 ARG A CA 1
ATOM 1519 C C . ARG A 1 190 ? -20.216 5.280 24.207 1.00 96.88 190 ARG A C 1
ATOM 1521 O O . ARG A 1 190 ? -20.059 4.065 24.250 1.00 96.88 190 ARG A O 1
ATOM 1528 N N . TYR A 1 191 ? -20.358 5.958 23.069 1.00 98.31 191 TYR A N 1
ATOM 1529 C CA . TYR A 1 191 ? -20.443 5.316 21.757 1.00 98.31 191 TYR A CA 1
ATOM 1530 C C . TYR A 1 191 ? -19.083 4.783 21.307 1.00 98.31 191 TYR A C 1
ATOM 1532 O O . TYR A 1 191 ? -19.014 3.692 20.754 1.00 98.31 191 TYR A O 1
ATOM 1540 N N . ALA A 1 192 ? -17.993 5.489 21.625 1.00 98.31 192 ALA A N 1
ATOM 1541 C CA . ALA A 1 192 ? -16.644 4.980 21.389 1.00 98.31 192 ALA A CA 1
ATOM 1542 C C . ALA A 1 192 ? -16.389 3.662 22.149 1.00 98.31 192 ALA A C 1
ATOM 1544 O O . ALA A 1 192 ? -15.922 2.700 21.546 1.00 98.31 192 ALA A O 1
ATOM 1545 N N . TYR A 1 193 ? -16.749 3.572 23.438 1.00 98.25 193 TYR A N 1
ATOM 1546 C CA . TYR A 1 193 ? -16.644 2.313 24.187 1.00 98.25 193 TYR A CA 1
ATOM 1547 C C . TYR A 1 193 ? -17.500 1.216 23.563 1.00 98.25 193 TYR A C 1
ATOM 1549 O O . TYR A 1 193 ? -17.012 0.107 23.379 1.00 98.25 193 TYR A O 1
ATOM 1557 N N . GLN A 1 194 ? -18.749 1.528 23.211 1.00 98.00 194 GLN A N 1
ATOM 1558 C CA . GLN A 1 194 ? -19.653 0.574 22.576 1.00 98.00 194 GLN A CA 1
ATOM 1559 C C . GLN A 1 194 ? -19.048 -0.030 21.301 1.00 98.00 194 GLN A C 1
ATOM 1561 O O . GLN A 1 194 ? -18.995 -1.251 21.179 1.00 98.00 194 GLN A O 1
ATOM 1566 N N . ILE A 1 195 ? -18.546 0.808 20.388 1.00 98.56 195 ILE A N 1
ATOM 1567 C CA . ILE A 1 195 ? -17.938 0.374 19.121 1.00 98.56 195 ILE A CA 1
ATOM 1568 C C . ILE A 1 195 ? -16.709 -0.503 19.375 1.00 98.56 195 ILE A C 1
ATOM 1570 O O . ILE A 1 195 ? -16.595 -1.589 18.808 1.00 98.56 195 ILE A O 1
ATOM 1574 N N . VAL A 1 196 ? -15.792 -0.051 20.235 1.00 98.38 196 VAL A N 1
ATOM 1575 C CA . VAL A 1 196 ? -14.524 -0.752 20.483 1.00 98.38 196 VAL A CA 1
ATOM 1576 C C . VAL A 1 196 ? -14.762 -2.097 21.181 1.00 98.38 196 VAL A C 1
ATOM 1578 O O . VAL A 1 196 ? -14.154 -3.098 20.804 1.00 98.38 196 VAL A O 1
ATOM 1581 N N . LEU A 1 197 ? -15.687 -2.157 22.144 1.00 97.31 197 LEU A N 1
ATOM 1582 C CA . LEU A 1 197 ? -16.046 -3.392 22.848 1.00 97.31 197 LEU A CA 1
ATOM 1583 C C . LEU A 1 197 ? -16.758 -4.401 21.939 1.00 97.31 197 LEU A C 1
ATOM 1585 O O . LEU A 1 197 ? -16.390 -5.574 21.943 1.00 97.31 197 LEU A O 1
ATOM 1589 N N . GLN A 1 198 ? -17.725 -3.953 21.132 1.00 96.88 198 GLN A N 1
ATOM 1590 C CA . GLN A 1 198 ? -18.391 -4.814 20.146 1.00 96.88 198 GLN A CA 1
ATOM 1591 C C . GLN A 1 198 ? -17.390 -5.342 19.110 1.00 96.88 198 GLN A C 1
ATOM 1593 O O . GLN A 1 198 ? -17.395 -6.527 18.781 1.00 96.88 198 GLN A O 1
ATOM 1598 N N . THR A 1 199 ? -16.477 -4.487 18.641 1.00 97.88 199 THR A N 1
ATOM 1599 C CA . THR A 1 199 ? -15.427 -4.896 17.699 1.00 97.88 199 THR A CA 1
ATOM 1600 C C . THR A 1 199 ? -14.512 -5.952 18.309 1.00 97.88 199 THR A C 1
ATOM 1602 O O . THR A 1 199 ? -14.215 -6.948 17.652 1.00 97.88 199 THR A O 1
ATOM 1605 N N . ARG A 1 200 ? -14.090 -5.784 19.569 1.00 96.00 200 ARG A N 1
ATOM 1606 C CA . ARG A 1 200 ? -13.269 -6.776 20.278 1.00 96.00 200 ARG A CA 1
ATOM 1607 C C . ARG A 1 200 ? -13.918 -8.155 20.270 1.00 96.00 200 ARG A C 1
ATOM 1609 O O . ARG A 1 200 ? -13.253 -9.118 19.910 1.00 96.00 200 ARG A O 1
ATOM 1616 N N . GLU A 1 201 ? -15.193 -8.243 20.639 1.00 94.88 201 GLU A N 1
ATOM 1617 C CA . GLU A 1 201 ? -15.934 -9.510 20.675 1.00 94.88 201 GLU A CA 1
ATOM 1618 C C . GLU A 1 201 ? -15.942 -10.193 19.298 1.00 94.88 201 GLU A C 1
ATOM 1620 O O . GLU A 1 201 ? -15.616 -11.377 19.177 1.00 94.88 201 GLU A O 1
ATOM 1625 N N . MET A 1 202 ? -16.204 -9.422 18.237 1.00 95.81 202 MET A N 1
ATOM 1626 C CA . MET A 1 202 ? -16.159 -9.925 16.863 1.00 95.81 202 MET A CA 1
ATOM 1627 C C . MET A 1 202 ? -14.760 -10.426 16.485 1.00 95.81 202 MET A C 1
ATOM 1629 O O . MET A 1 202 ? -14.630 -11.522 15.943 1.00 95.81 202 MET A O 1
ATOM 1633 N N . LEU A 1 203 ? -13.709 -9.657 16.778 1.00 96.31 203 LEU A N 1
ATOM 1634 C CA . LEU A 1 203 ? -12.330 -10.005 16.426 1.00 96.31 203 LEU A CA 1
ATOM 1635 C C . LEU A 1 203 ? -11.803 -11.210 17.216 1.00 96.31 203 LEU A C 1
ATOM 1637 O O . LEU A 1 203 ? -11.083 -12.029 16.648 1.00 96.31 203 LEU A O 1
ATOM 1641 N N . GLN A 1 204 ? -12.178 -11.356 18.489 1.00 93.62 204 GLN A N 1
ATOM 1642 C CA . GLN A 1 204 ? -11.793 -12.500 19.325 1.00 93.62 204 GLN A CA 1
ATOM 1643 C C . GLN A 1 204 ? -12.291 -13.830 18.761 1.00 93.62 204 GLN A C 1
ATOM 1645 O O . GLN A 1 204 ? -11.593 -14.838 18.862 1.00 93.62 204 GLN A O 1
ATOM 1650 N N . SER A 1 205 ? -13.463 -13.828 18.124 1.00 94.06 205 SER A N 1
ATOM 1651 C CA . SER A 1 205 ? -14.037 -15.029 17.510 1.00 94.06 205 SER A CA 1
ATOM 1652 C C . SER A 1 205 ? -13.317 -15.490 16.234 1.00 94.06 205 SER A C 1
ATOM 1654 O O . SER A 1 205 ? -13.515 -16.621 15.788 1.00 94.06 205 SER A O 1
ATOM 1656 N N . LEU A 1 206 ? -12.478 -14.637 15.634 1.00 95.75 206 LEU A N 1
ATOM 1657 C CA . LEU A 1 206 ? -11.794 -14.941 14.379 1.00 95.75 206 LEU A CA 1
ATOM 1658 C C . LEU A 1 206 ? -10.519 -15.778 14.599 1.00 95.75 206 LEU A C 1
ATOM 1660 O O . LEU A 1 206 ? -9.853 -15.657 15.632 1.00 95.75 206 LEU A O 1
ATOM 1664 N N . PRO A 1 207 ? -10.115 -16.604 13.619 1.00 95.19 207 PRO A N 1
ATOM 1665 C CA . PRO A 1 207 ? -8.793 -17.224 13.609 1.00 95.19 207 PRO A CA 1
ATOM 1666 C C . PRO A 1 207 ? -7.687 -16.194 13.330 1.00 95.19 207 PRO A C 1
ATOM 1668 O O . PRO A 1 207 ? -7.934 -15.111 12.802 1.00 95.19 207 PRO A O 1
ATOM 1671 N N . SER A 1 208 ? -6.435 -16.555 13.627 1.00 90.25 208 SER A N 1
ATOM 1672 C CA . SER A 1 208 ? -5.279 -15.685 13.354 1.00 90.25 208 SER A CA 1
ATOM 1673 C C . SER A 1 208 ? -4.986 -15.524 11.860 1.00 90.25 208 SER A C 1
ATOM 1675 O O . SER A 1 208 ? -4.395 -14.524 11.461 1.00 90.25 208 SER A O 1
ATOM 1677 N N . LEU A 1 209 ? -5.438 -16.473 11.035 1.00 92.69 209 LEU A N 1
ATOM 1678 C CA . LEU A 1 209 ? -5.514 -16.340 9.583 1.00 92.69 209 LEU A CA 1
ATOM 1679 C C . LEU A 1 209 ? -6.961 -16.557 9.150 1.00 92.69 209 LEU A C 1
ATOM 1681 O O . LEU A 1 209 ? -7.515 -17.629 9.396 1.00 92.69 209 LEU A O 1
ATOM 1685 N N . VAL A 1 210 ? -7.548 -15.542 8.517 1.00 95.62 210 VAL A N 1
ATOM 1686 C CA . VAL A 1 210 ? -8.952 -15.527 8.089 1.00 95.62 210 VAL A CA 1
ATOM 1687 C C . VAL A 1 210 ? -9.058 -15.922 6.621 1.00 95.62 210 VAL A C 1
ATOM 1689 O O . VAL A 1 210 ? -8.460 -15.296 5.748 1.00 95.62 210 VAL A O 1
ATOM 1692 N N . ASP A 1 211 ? -9.849 -16.951 6.343 1.00 93.44 211 ASP A N 1
ATOM 1693 C CA . ASP A 1 211 ? -10.169 -17.376 4.985 1.00 93.44 211 ASP A CA 1
ATOM 1694 C C . ASP A 1 211 ? -11.384 -16.583 4.466 1.00 93.44 211 ASP A C 1
ATOM 1696 O O . ASP A 1 211 ? -12.447 -16.556 5.089 1.00 93.44 211 ASP A O 1
ATOM 1700 N N . LEU A 1 212 ? -11.214 -15.910 3.330 1.00 91.44 212 LEU A N 1
ATOM 1701 C CA . LEU A 1 212 ? -12.211 -15.060 2.687 1.00 91.44 212 LEU A CA 1
ATOM 1702 C C . LEU A 1 212 ? -12.683 -15.712 1.392 1.00 91.44 212 LEU A C 1
ATOM 1704 O O . LEU A 1 212 ? -11.873 -16.047 0.528 1.00 91.44 212 LEU A O 1
ATOM 1708 N N . ASN A 1 213 ? -13.999 -15.855 1.243 1.00 90.00 213 ASN A N 1
ATOM 1709 C CA . ASN A 1 213 ? -14.612 -16.392 0.034 1.00 90.00 213 ASN A CA 1
ATOM 1710 C C . ASN A 1 213 ? -15.374 -15.286 -0.704 1.00 90.00 213 ASN A C 1
ATOM 1712 O O . ASN A 1 213 ? -16.423 -14.834 -0.252 1.00 90.00 213 ASN A O 1
ATOM 1716 N N . VAL A 1 214 ? -14.832 -14.858 -1.839 1.00 85.69 214 VAL A N 1
ATOM 1717 C CA . VAL A 1 214 ? -15.397 -13.840 -2.725 1.00 85.69 214 VAL A CA 1
ATOM 1718 C C . VAL A 1 214 ? -16.099 -14.551 -3.887 1.00 85.69 214 VAL A C 1
ATOM 1720 O O . VAL A 1 214 ? -15.418 -15.163 -4.725 1.00 85.69 214 VAL A O 1
ATOM 1723 N N . PRO A 1 215 ? -17.445 -14.485 -3.967 1.00 80.56 215 PRO A N 1
ATOM 1724 C CA . PRO A 1 215 ? -18.208 -15.142 -5.021 1.00 80.56 215 PRO A CA 1
ATOM 1725 C C . PRO A 1 215 ? -17.789 -14.679 -6.414 1.00 80.56 215 PRO A C 1
ATOM 1727 O O . PRO A 1 215 ? -17.395 -13.531 -6.607 1.00 80.56 215 PRO A O 1
ATOM 1730 N N . THR A 1 216 ? -17.919 -15.561 -7.403 1.00 77.62 216 THR A N 1
ATOM 1731 C CA . THR A 1 216 ? -17.592 -15.253 -8.801 1.00 77.62 216 THR A CA 1
ATOM 1732 C C . THR A 1 216 ? -18.337 -14.013 -9.293 1.00 77.62 216 THR A C 1
ATOM 1734 O O . THR A 1 216 ? -19.546 -13.886 -9.100 1.00 77.62 216 THR A O 1
ATOM 1737 N N . GLY A 1 217 ? -17.618 -13.106 -9.956 1.00 73.69 217 GLY A N 1
ATOM 1738 C CA . GLY A 1 217 ? -18.187 -11.866 -10.494 1.00 73.69 217 GLY A CA 1
ATOM 1739 C C . GLY A 1 217 ? -18.450 -10.771 -9.455 1.00 73.69 217 GLY A C 1
ATOM 1740 O O . GLY A 1 217 ? -18.898 -9.691 -9.837 1.00 73.69 217 GLY A O 1
ATOM 1741 N N . LYS A 1 218 ? -18.156 -11.013 -8.173 1.00 80.12 218 LYS A N 1
ATOM 1742 C CA . LYS A 1 218 ? -18.081 -9.969 -7.145 1.00 80.12 218 LYS A CA 1
ATOM 1743 C C . LYS A 1 218 ? -16.644 -9.459 -7.039 1.00 80.12 218 LYS A C 1
ATOM 1745 O O . LYS A 1 218 ? -15.690 -10.189 -7.323 1.00 80.12 218 LYS A O 1
ATOM 1750 N N . HIS A 1 219 ? -16.498 -8.193 -6.668 1.00 81.81 219 HIS A N 1
ATOM 1751 C CA . HIS A 1 219 ? -15.200 -7.577 -6.420 1.00 81.81 219 HIS A CA 1
ATOM 1752 C C . HIS A 1 219 ? -14.904 -7.527 -4.920 1.00 81.81 219 HIS A C 1
ATOM 1754 O O . HIS A 1 219 ? -15.808 -7.590 -4.089 1.00 81.81 219 HIS A O 1
ATOM 1760 N N . PHE A 1 220 ? -13.623 -7.426 -4.583 1.00 87.88 220 PHE A N 1
ATOM 1761 C CA . PHE A 1 220 ? -13.151 -7.273 -3.211 1.00 87.88 220 PHE A CA 1
ATOM 1762 C C . PHE A 1 220 ? -11.978 -6.296 -3.187 1.00 87.88 220 PHE A C 1
ATOM 1764 O O . PHE A 1 220 ? -11.036 -6.447 -3.977 1.00 87.88 220 PHE A O 1
ATOM 1771 N N . THR A 1 221 ? -12.042 -5.302 -2.301 1.00 91.25 221 THR A N 1
ATOM 1772 C CA . THR A 1 221 ? -11.057 -4.215 -2.237 1.00 91.25 221 THR A CA 1
ATOM 1773 C C . THR A 1 221 ? -10.050 -4.461 -1.120 1.00 91.25 221 THR A C 1
ATOM 1775 O O . THR A 1 221 ? -10.435 -4.732 0.012 1.00 91.25 221 THR A O 1
ATOM 1778 N N . VAL A 1 222 ? -8.757 -4.336 -1.415 1.00 92.12 222 VAL A N 1
ATOM 1779 C CA . VAL A 1 222 ? -7.675 -4.393 -0.424 1.00 92.12 222 VAL A CA 1
ATOM 1780 C C . VAL A 1 222 ? -6.976 -3.037 -0.369 1.00 92.12 222 VAL A C 1
ATOM 1782 O O . VAL A 1 222 ? -6.404 -2.582 -1.362 1.00 92.12 222 VAL A O 1
ATOM 1785 N N . CYS A 1 223 ? -7.016 -2.411 0.800 1.00 92.31 223 CYS A N 1
ATOM 1786 C CA . CYS A 1 223 ? -6.276 -1.205 1.149 1.00 92.31 223 CYS A CA 1
ATOM 1787 C C . CYS A 1 223 ? -5.039 -1.591 1.973 1.00 92.31 223 CYS A C 1
ATOM 1789 O O . CYS A 1 223 ? -5.097 -2.515 2.786 1.00 92.31 223 CYS A O 1
ATOM 1791 N N . GLY A 1 224 ? -3.925 -0.900 1.746 1.00 86.19 224 GLY A N 1
ATOM 1792 C CA . GLY A 1 224 ? -2.748 -0.957 2.610 1.00 86.19 224 GLY A CA 1
ATOM 1793 C C . GLY A 1 224 ? -2.872 0.029 3.769 1.00 86.19 224 GLY A C 1
ATOM 1794 O O . GLY A 1 224 ? -3.977 0.332 4.223 1.00 86.19 224 GLY A O 1
ATOM 1795 N N . ASP A 1 225 ? -1.728 0.552 4.185 1.00 90.00 225 ASP A N 1
ATOM 1796 C CA . ASP A 1 225 ? -1.585 1.491 5.292 1.00 90.00 225 ASP A CA 1
ATOM 1797 C C . ASP A 1 225 ? -2.388 2.771 5.032 1.00 90.00 225 ASP A C 1
ATOM 1799 O O . ASP A 1 225 ? -2.360 3.329 3.928 1.00 90.00 225 ASP A O 1
ATOM 1803 N N . VAL A 1 226 ? -3.086 3.238 6.064 1.00 91.62 226 VAL A N 1
ATOM 1804 C CA . VAL A 1 226 ? -3.837 4.506 6.064 1.00 91.62 226 VAL A CA 1
ATOM 1805 C C . VAL A 1 226 ? -3.235 5.487 7.069 1.00 91.62 226 VAL A C 1
ATOM 1807 O O . VAL A 1 226 ? -3.281 6.696 6.843 1.00 91.62 226 VAL A O 1
ATOM 1810 N N . HIS A 1 227 ? -2.654 4.979 8.160 1.00 91.88 227 HIS A N 1
ATOM 1811 C CA . HIS A 1 227 ? -2.172 5.765 9.292 1.00 91.88 227 HIS A CA 1
ATOM 1812 C C . HIS A 1 227 ? -3.225 6.786 9.759 1.00 91.88 227 HIS A C 1
ATOM 1814 O O . HIS A 1 227 ? -4.403 6.464 9.886 1.00 91.88 227 HIS A O 1
ATOM 1820 N N . ASP A 1 228 ? -2.836 8.030 10.009 1.00 86.06 228 ASP A N 1
ATOM 1821 C CA . ASP A 1 228 ? -3.710 9.084 10.504 1.00 86.06 228 ASP A CA 1
ATOM 1822 C C . ASP A 1 228 ? -4.496 9.820 9.405 1.00 86.06 228 ASP A C 1
ATOM 1824 O O . ASP A 1 228 ? -5.107 10.854 9.675 1.00 86.06 228 ASP A O 1
ATOM 1828 N N . GLN A 1 229 ? -4.493 9.337 8.161 1.00 91.88 229 GLN A N 1
ATOM 1829 C CA . GLN A 1 229 ? -5.017 10.078 7.011 1.00 91.88 229 GLN A CA 1
ATOM 1830 C C . GLN A 1 229 ? -6.538 9.920 6.837 1.00 91.88 229 GLN A C 1
ATOM 1832 O O . GLN A 1 229 ? -7.039 9.421 5.827 1.00 91.88 229 GLN A O 1
ATOM 1837 N N . PHE A 1 230 ? -7.307 10.392 7.824 1.00 97.62 230 PHE A N 1
ATOM 1838 C CA . PHE A 1 230 ? -8.772 10.274 7.846 1.00 97.62 230 PHE A CA 1
ATOM 1839 C C . PHE A 1 230 ? -9.463 10.851 6.600 1.00 97.62 230 PHE A C 1
ATOM 1841 O O . PHE A 1 230 ? -10.402 10.258 6.072 1.00 97.62 230 PHE A O 1
ATOM 1848 N N . TYR A 1 231 ? -9.007 11.996 6.095 1.00 95.06 231 TYR A N 1
ATOM 1849 C CA . TYR A 1 231 ? -9.615 12.612 4.912 1.00 95.06 231 TYR A CA 1
ATOM 1850 C C . TYR A 1 231 ? -9.345 11.806 3.636 1.00 95.06 231 TYR A C 1
ATOM 1852 O O . TYR A 1 231 ? -10.213 11.743 2.765 1.00 95.06 231 TYR A O 1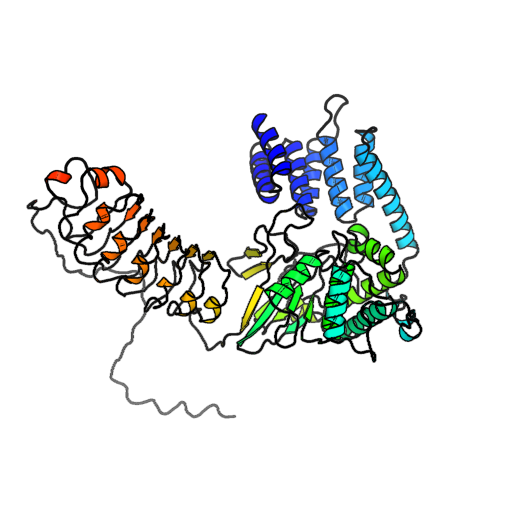
ATOM 1860 N N . ASP A 1 232 ? -8.197 11.133 3.550 1.00 91.00 232 ASP A N 1
ATOM 1861 C CA . ASP A 1 232 ? -7.891 10.232 2.440 1.00 91.00 232 ASP A CA 1
ATOM 1862 C C . ASP A 1 232 ? -8.684 8.930 2.542 1.00 91.00 232 ASP A C 1
ATOM 1864 O O . ASP A 1 232 ? -9.155 8.432 1.523 1.00 91.00 232 ASP A O 1
ATOM 1868 N N . LEU A 1 233 ? -8.946 8.432 3.756 1.00 96.38 233 LEU A N 1
ATOM 1869 C CA . LEU A 1 233 ? -9.894 7.334 3.964 1.00 96.38 233 LEU A CA 1
ATOM 1870 C C . LEU A 1 233 ? -11.288 7.687 3.422 1.00 96.38 233 LEU A C 1
ATOM 1872 O O . LEU A 1 233 ? -11.901 6.887 2.715 1.00 96.38 233 LEU A O 1
ATOM 1876 N N . LEU A 1 234 ? -11.783 8.898 3.706 1.00 95.69 234 LEU A N 1
ATOM 1877 C CA . LEU A 1 234 ? -13.051 9.366 3.138 1.00 95.69 234 LEU A CA 1
ATOM 1878 C C . LEU A 1 234 ? -12.993 9.446 1.609 1.00 95.69 234 LEU A C 1
ATOM 1880 O O . LEU A 1 234 ? -13.961 9.077 0.948 1.00 95.69 234 LEU A O 1
ATOM 1884 N N . ASN A 1 235 ? -11.865 9.883 1.050 1.00 91.25 235 ASN A N 1
ATOM 1885 C CA . ASN A 1 235 ? -11.660 9.931 -0.393 1.00 91.25 235 ASN A CA 1
ATOM 1886 C C . ASN A 1 235 ? -11.639 8.523 -1.022 1.00 91.25 235 ASN A C 1
ATOM 1888 O O . ASN A 1 235 ? -12.223 8.328 -2.084 1.00 91.25 235 ASN A O 1
ATOM 1892 N N . ILE A 1 236 ? -11.058 7.512 -0.361 1.00 91.00 236 ILE A N 1
ATOM 1893 C CA . ILE A 1 236 ? -11.150 6.105 -0.796 1.00 91.00 236 ILE A CA 1
ATOM 1894 C C . ILE A 1 236 ? -12.621 5.690 -0.902 1.00 91.00 236 ILE A C 1
ATOM 1896 O O . ILE A 1 236 ? -13.036 5.136 -1.921 1.00 91.00 236 ILE A O 1
ATOM 1900 N N . PHE A 1 237 ? -13.427 5.998 0.114 1.00 96.50 237 PHE A N 1
ATOM 1901 C CA . PHE A 1 237 ? -14.854 5.674 0.105 1.00 96.50 237 PHE A CA 1
ATOM 1902 C C . PHE A 1 237 ? -15.660 6.476 -0.920 1.00 96.50 237 PHE A C 1
ATOM 1904 O O . PHE A 1 237 ? -16.637 5.960 -1.461 1.00 96.50 237 PHE A O 1
ATOM 1911 N N . GLU A 1 238 ? -15.270 7.715 -1.211 1.00 91.00 238 GLU A N 1
ATOM 1912 C CA . GLU A 1 238 ? -15.884 8.524 -2.266 1.00 91.00 238 GLU A CA 1
ATOM 1913 C C . GLU A 1 238 ? -15.579 7.952 -3.658 1.00 91.00 238 GLU A C 1
ATOM 1915 O O . GLU A 1 238 ? -16.473 7.860 -4.500 1.00 91.00 238 GLU A O 1
ATOM 1920 N N . LEU A 1 239 ? -14.341 7.505 -3.883 1.00 80.69 239 LEU A N 1
ATOM 1921 C CA . LEU A 1 239 ? -13.882 6.972 -5.167 1.00 80.69 239 LEU A CA 1
ATOM 1922 C C . LEU A 1 239 ? -14.351 5.538 -5.437 1.00 80.69 239 LEU A C 1
ATOM 1924 O O . LEU A 1 239 ? -14.658 5.206 -6.582 1.00 80.69 239 LEU A O 1
ATOM 1928 N N . ASN A 1 240 ? -14.383 4.685 -4.412 1.00 88.06 240 ASN A N 1
ATOM 1929 C CA . ASN A 1 240 ? -14.615 3.243 -4.549 1.00 88.06 240 ASN A CA 1
ATOM 1930 C C . ASN A 1 240 ? -15.904 2.764 -3.849 1.00 88.06 240 ASN A C 1
ATOM 1932 O O . ASN A 1 240 ? -16.214 1.574 -3.827 1.00 88.06 240 ASN A O 1
ATOM 1936 N N . GLY A 1 241 ? -16.694 3.690 -3.301 1.00 94.69 241 GLY A N 1
ATOM 1937 C CA . GLY A 1 241 ? -17.949 3.412 -2.605 1.00 94.69 241 GLY A CA 1
ATOM 1938 C C . GLY A 1 241 ? -17.755 2.991 -1.147 1.00 94.69 241 GLY A C 1
ATOM 1939 O O . GLY A 1 241 ? -16.709 2.483 -0.749 1.00 94.69 241 GLY A O 1
ATOM 1940 N N . LEU A 1 242 ? -18.797 3.172 -0.333 1.00 97.44 242 LEU A N 1
ATOM 1941 C CA . LEU A 1 242 ? -18.765 2.811 1.087 1.00 97.44 242 LEU A CA 1
ATOM 1942 C C . LEU A 1 242 ? -18.673 1.287 1.296 1.00 97.44 242 LEU A C 1
ATOM 1944 O O . LEU A 1 242 ? -19.206 0.534 0.468 1.00 97.44 242 LEU A O 1
ATOM 1948 N N . PRO A 1 243 ? -18.071 0.829 2.412 1.00 97.69 243 PRO A N 1
ATOM 1949 C CA . PRO A 1 243 ? -18.108 -0.572 2.809 1.00 97.69 243 PRO A CA 1
ATOM 1950 C C . PRO A 1 243 ? -19.543 -1.085 2.950 1.00 97.69 243 PRO A C 1
ATOM 1952 O O . PRO A 1 243 ? -20.381 -0.485 3.628 1.00 97.69 243 PRO A O 1
ATOM 1955 N N . SER A 1 244 ? -19.820 -2.210 2.299 1.00 95.50 244 SER A N 1
ATOM 1956 C CA . SER A 1 244 ? -21.086 -2.946 2.392 1.00 95.50 244 SER A CA 1
ATOM 1957 C C . SER A 1 244 ? -20.858 -4.413 2.025 1.00 95.50 244 SER A C 1
ATOM 1959 O O . SER A 1 244 ? -19.779 -4.766 1.557 1.00 95.50 244 SER A O 1
ATOM 1961 N N . GLU A 1 245 ? -21.863 -5.273 2.194 1.00 91.94 245 GLU A N 1
ATOM 1962 C CA . GLU A 1 245 ? -21.762 -6.683 1.778 1.00 91.94 245 GLU A CA 1
ATOM 1963 C C . GLU A 1 245 ? -21.478 -6.840 0.273 1.00 91.94 245 GLU A C 1
ATOM 1965 O O . GLU A 1 245 ? -20.786 -7.769 -0.138 1.00 91.94 245 GLU A O 1
ATOM 1970 N N . ASP A 1 246 ? -21.964 -5.902 -0.546 1.00 91.69 246 ASP A N 1
ATOM 1971 C CA . ASP A 1 246 ? -21.712 -5.855 -1.991 1.00 91.69 246 ASP A CA 1
ATOM 1972 C C . ASP A 1 246 ? -20.422 -5.109 -2.371 1.00 91.69 246 ASP A C 1
ATOM 1974 O O . ASP A 1 246 ? -20.017 -5.139 -3.533 1.00 91.69 246 ASP A O 1
ATOM 1978 N N . ASN A 1 247 ? -19.777 -4.437 -1.415 1.00 94.75 247 ASN A N 1
ATOM 1979 C CA . ASN A 1 247 ? -18.525 -3.710 -1.609 1.00 94.75 247 ASN A CA 1
ATOM 1980 C C . ASN A 1 247 ? -17.581 -3.929 -0.412 1.00 94.75 247 ASN A C 1
ATOM 1982 O O . ASN A 1 247 ? -17.387 -3.007 0.390 1.00 94.75 247 ASN A O 1
ATOM 1986 N N . PRO A 1 248 ? -17.052 -5.154 -0.238 1.00 96.38 248 PRO A N 1
ATOM 1987 C CA . PRO A 1 248 ? -16.240 -5.497 0.918 1.00 96.38 248 PRO A CA 1
ATOM 1988 C C . PRO A 1 248 ? -14.810 -4.949 0.809 1.00 96.38 248 PRO A C 1
ATOM 1990 O O . PRO A 1 248 ? -14.208 -4.927 -0.272 1.00 96.38 248 PRO A O 1
ATOM 1993 N N . TYR A 1 249 ? -14.258 -4.556 1.958 1.00 97.69 249 TYR A N 1
ATOM 1994 C CA . TYR A 1 249 ? -12.896 -4.038 2.099 1.00 97.69 249 TYR A CA 1
ATOM 1995 C C . TYR A 1 249 ? -12.049 -4.885 3.049 1.00 97.69 249 TYR A C 1
ATOM 1997 O O . TYR A 1 249 ? -12.536 -5.352 4.075 1.00 97.69 249 TYR A O 1
ATOM 2005 N N . LEU A 1 250 ? -10.754 -4.994 2.767 1.00 97.62 250 LEU A N 1
ATOM 2006 C CA . LEU A 1 250 ? -9.717 -5.412 3.708 1.00 97.62 250 LEU A CA 1
ATOM 2007 C C . LEU A 1 250 ? -8.715 -4.273 3.888 1.00 97.62 250 LEU A C 1
ATOM 2009 O O . LEU A 1 250 ? -8.058 -3.891 2.925 1.00 97.62 250 LEU A O 1
ATOM 2013 N N . PHE A 1 251 ? -8.567 -3.775 5.113 1.00 97.50 251 PHE A N 1
ATOM 2014 C CA . PHE A 1 251 ? -7.497 -2.854 5.499 1.00 97.50 251 PHE A CA 1
ATOM 2015 C C . PHE A 1 251 ? -6.335 -3.656 6.084 1.00 97.50 251 PHE A C 1
ATOM 2017 O O . PHE A 1 251 ? -6.475 -4.323 7.113 1.00 97.50 251 PHE A O 1
ATOM 2024 N N . ASN A 1 252 ? -5.203 -3.647 5.387 1.00 94.50 252 ASN A N 1
ATOM 2025 C CA . ASN A 1 252 ? -4.064 -4.513 5.654 1.00 94.50 252 ASN A CA 1
ATOM 2026 C C . ASN A 1 252 ? -3.089 -3.898 6.673 1.00 94.50 252 ASN A C 1
ATOM 2028 O O . ASN A 1 252 ? -1.921 -3.706 6.348 1.00 94.50 252 ASN A O 1
ATOM 2032 N N . GLY A 1 253 ? -3.567 -3.612 7.888 1.00 92.50 253 GLY A N 1
ATOM 2033 C CA . GLY A 1 253 ? -2.761 -3.057 8.982 1.00 92.50 253 GLY A CA 1
ATOM 2034 C C . GLY A 1 253 ? -2.408 -1.577 8.831 1.00 92.50 253 GLY A C 1
ATOM 2035 O O . GLY A 1 253 ? -2.729 -0.953 7.821 1.00 92.50 253 GLY A O 1
ATOM 2036 N N . ASP A 1 254 ? -1.769 -1.030 9.865 1.00 94.56 254 ASP A N 1
ATOM 2037 C CA . ASP A 1 254 ? -1.248 0.339 9.923 1.00 94.56 254 ASP A CA 1
ATOM 2038 C C . ASP A 1 254 ? -2.325 1.391 9.621 1.00 94.56 254 ASP A C 1
ATOM 2040 O O . ASP A 1 254 ? -2.259 2.221 8.712 1.00 94.56 254 ASP A O 1
ATOM 2044 N N . THR A 1 255 ? -3.370 1.327 10.434 1.00 95.31 255 THR A N 1
ATOM 2045 C CA . THR A 1 255 ? -4.547 2.202 10.421 1.00 95.31 255 THR A CA 1
ATOM 2046 C C . THR A 1 255 ? -4.430 3.383 11.383 1.00 95.31 255 THR A C 1
ATOM 2048 O O . THR A 1 255 ? -5.331 4.213 11.445 1.00 95.31 255 THR A O 1
ATOM 2051 N N . VAL A 1 256 ? -3.351 3.449 12.167 1.00 96.12 256 VAL A N 1
ATOM 2052 C CA . VAL A 1 256 ? -3.109 4.484 13.182 1.00 96.12 256 VAL A CA 1
ATOM 2053 C C . VAL A 1 256 ? -1.654 4.963 13.158 1.00 96.12 256 VAL A C 1
ATOM 2055 O O . VAL A 1 256 ? -0.844 4.475 12.366 1.00 96.12 256 VAL A O 1
ATOM 2058 N N . ASP A 1 257 ? -1.335 5.891 14.069 1.00 92.19 257 ASP A N 1
ATOM 2059 C CA . ASP A 1 257 ? -0.035 6.540 14.268 1.00 92.19 257 ASP A CA 1
ATOM 2060 C C . ASP A 1 257 ? 0.354 7.538 13.164 1.00 92.19 257 ASP A C 1
ATOM 2062 O O . ASP A 1 257 ? -0.337 7.712 12.169 1.00 92.19 257 ASP A O 1
ATOM 2066 N N . ARG A 1 258 ? 1.493 8.219 13.364 1.00 82.62 258 ARG A N 1
ATOM 2067 C CA . ARG A 1 258 ? 2.175 9.139 12.431 1.00 82.62 258 ARG A CA 1
ATOM 2068 C C . ARG A 1 258 ? 1.578 10.535 12.312 1.00 82.62 258 ARG A C 1
ATOM 2070 O O . ARG A 1 258 ? 2.353 11.455 12.037 1.00 82.62 258 ARG A O 1
ATOM 2077 N N . GLY A 1 259 ? 0.316 10.723 12.671 1.00 74.44 259 GLY A N 1
ATOM 2078 C CA . GLY A 1 259 ? -0.223 12.058 12.905 1.00 74.44 259 GLY A CA 1
ATOM 2079 C C . GLY A 1 259 ? -1.471 12.088 13.784 1.00 74.44 259 GLY A C 1
ATOM 2080 O O . GLY A 1 259 ? -1.439 11.519 14.871 1.00 74.44 259 GLY A O 1
ATOM 2081 N N . SER A 1 260 ? -2.487 12.877 13.419 1.00 83.88 260 SER A N 1
ATOM 2082 C CA . SER A 1 260 ? -3.447 13.457 14.390 1.00 83.88 260 SER A CA 1
ATOM 2083 C C . SER A 1 260 ? -4.931 13.135 14.165 1.00 83.88 260 SER A C 1
ATOM 2085 O O . SER A 1 260 ? -5.777 13.688 14.880 1.00 83.88 260 SER A O 1
ATOM 2087 N N . PHE A 1 261 ? -5.253 12.270 13.198 1.00 96.06 261 PHE A N 1
ATOM 2088 C CA . PHE A 1 261 ? -6.618 11.777 12.964 1.00 96.06 261 PHE A CA 1
ATOM 2089 C C . PHE A 1 261 ? -6.722 10.243 12.982 1.00 96.06 261 PHE A C 1
ATOM 2091 O O . PHE A 1 261 ? -7.607 9.654 12.355 1.00 96.06 261 PHE A O 1
ATOM 2098 N N . SER A 1 262 ? -5.817 9.577 13.704 1.00 97.06 262 SER A N 1
ATOM 2099 C CA . SER A 1 262 ? -5.806 8.114 13.821 1.00 97.06 262 SER A CA 1
ATOM 2100 C C . SER A 1 262 ? -7.062 7.601 14.525 1.00 97.06 262 SER A C 1
ATOM 2102 O O . SER A 1 262 ? -7.578 6.533 14.195 1.00 97.06 262 SER A O 1
ATOM 2104 N N . LEU A 1 263 ? -7.573 8.354 15.508 1.00 97.75 263 LEU A N 1
ATOM 2105 C CA . LEU A 1 263 ? -8.761 7.960 16.258 1.00 97.75 263 LEU A CA 1
ATOM 2106 C C . LEU A 1 263 ? -10.009 7.954 15.364 1.00 97.75 263 LEU A C 1
ATOM 2108 O O . LEU A 1 263 ? -10.835 7.046 15.458 1.00 97.75 263 LEU A O 1
ATOM 2112 N N . GLU A 1 264 ? -10.142 8.948 14.491 1.00 98.50 264 GLU A N 1
ATOM 2113 C CA . GLU A 1 264 ? -11.230 9.053 13.524 1.00 98.50 264 GLU A CA 1
ATOM 2114 C C . GLU A 1 264 ? -11.168 7.921 12.489 1.00 98.50 264 GLU A C 1
ATOM 2116 O O . GLU A 1 264 ? -12.208 7.333 12.175 1.00 98.50 264 GLU A O 1
ATOM 2121 N N . VAL A 1 265 ? -9.966 7.563 12.013 1.00 98.44 265 VAL A N 1
ATOM 2122 C CA . VAL A 1 265 ? -9.750 6.402 11.131 1.00 98.44 265 VAL A CA 1
ATOM 2123 C C . VAL A 1 265 ? -10.225 5.122 11.812 1.00 98.44 265 VAL A C 1
ATOM 2125 O O . VAL A 1 265 ? -11.165 4.486 11.328 1.00 98.44 265 VAL A O 1
ATOM 2128 N N . ILE A 1 266 ? -9.641 4.760 12.957 1.00 98.44 266 ILE A N 1
ATOM 2129 C CA . ILE A 1 266 ? -9.905 3.454 13.574 1.00 98.44 266 ILE A CA 1
ATOM 2130 C C . ILE A 1 266 ? -11.358 3.308 14.035 1.00 98.44 266 ILE A C 1
ATOM 2132 O O . ILE A 1 266 ? -11.964 2.257 13.827 1.00 98.44 266 ILE A O 1
ATOM 2136 N N . LEU A 1 267 ? -11.968 4.367 14.586 1.00 98.69 267 LEU A N 1
ATOM 2137 C CA . LEU A 1 267 ? -13.380 4.337 14.977 1.00 98.69 267 LEU A CA 1
ATOM 2138 C C . LEU A 1 267 ? -14.308 4.220 13.765 1.00 98.69 267 LEU A C 1
ATOM 2140 O O . LEU A 1 267 ? -15.351 3.573 13.869 1.00 98.69 267 LEU A O 1
ATOM 2144 N N . THR A 1 268 ? -13.939 4.790 12.616 1.00 98.69 268 THR A N 1
ATOM 2145 C CA . THR A 1 268 ? -14.697 4.623 11.367 1.00 98.69 268 THR A CA 1
ATOM 2146 C C . THR A 1 268 ? -14.642 3.179 10.879 1.00 98.69 268 THR A C 1
ATOM 2148 O O . THR A 1 268 ? -15.692 2.586 10.623 1.00 98.69 268 THR A O 1
ATOM 2151 N N . LEU A 1 269 ? -13.448 2.580 10.825 1.00 98.50 269 LEU A N 1
ATOM 2152 C CA . LEU A 1 269 ? -13.275 1.183 10.410 1.00 98.50 269 LEU A CA 1
ATOM 2153 C C . LEU A 1 269 ? -14.009 0.216 11.353 1.00 98.50 269 LEU A C 1
ATOM 2155 O O . LEU A 1 269 ? -14.740 -0.667 10.899 1.00 98.50 269 LEU A O 1
ATOM 2159 N N . PHE A 1 270 ? -13.883 0.418 12.666 1.00 98.62 270 PHE A N 1
ATOM 2160 C CA . PHE A 1 270 ? -14.586 -0.377 13.675 1.00 98.62 270 PHE A CA 1
ATOM 2161 C C . PHE A 1 270 ? -16.104 -0.202 13.595 1.00 98.62 270 PHE A C 1
ATOM 2163 O O . PHE A 1 270 ? -16.841 -1.172 13.735 1.00 98.62 270 PHE A O 1
ATOM 2170 N N . SER A 1 271 ? -16.599 0.998 13.289 1.00 98.56 271 SER A N 1
ATOM 2171 C CA . SER A 1 271 ? -18.042 1.204 13.130 1.00 98.56 271 SER A CA 1
ATOM 2172 C C . SER A 1 271 ? -18.600 0.471 11.910 1.00 98.56 271 SER A C 1
ATOM 2174 O O . SER A 1 271 ? -19.664 -0.136 12.008 1.00 98.56 271 SER A O 1
ATOM 2176 N N . PHE A 1 272 ? -17.877 0.442 10.784 1.00 98.50 272 PHE A N 1
ATOM 2177 C CA . PHE A 1 272 ? -18.257 -0.415 9.655 1.00 98.50 272 PHE A CA 1
ATOM 2178 C C . PHE A 1 272 ? -18.221 -1.901 10.029 1.00 98.50 272 PHE A C 1
ATOM 2180 O O . PHE A 1 272 ? -19.116 -2.641 9.618 1.00 98.50 272 PHE A O 1
ATOM 2187 N N . LYS A 1 273 ? -17.253 -2.327 10.856 1.00 97.69 273 LYS A N 1
ATOM 2188 C CA . LYS A 1 273 ? -17.165 -3.710 11.348 1.00 97.69 273 LYS A CA 1
ATOM 2189 C C . LYS A 1 273 ? -18.367 -4.085 12.206 1.00 97.69 273 LYS A C 1
ATOM 2191 O O . LYS A 1 273 ? -18.946 -5.145 11.986 1.00 97.69 273 LYS A O 1
ATOM 2196 N N . CYS A 1 274 ? -18.763 -3.208 13.127 1.00 97.62 274 CYS A N 1
ATOM 2197 C CA . CYS A 1 274 ? -19.948 -3.399 13.958 1.00 97.62 274 CYS A CA 1
ATOM 2198 C C . CYS A 1 274 ? -21.247 -3.389 13.141 1.00 97.62 274 CYS A C 1
ATOM 2200 O O . CYS A 1 274 ? -22.160 -4.150 13.446 1.00 97.62 274 CYS A O 1
ATOM 2202 N N . MET A 1 275 ? -21.336 -2.534 12.116 1.00 96.69 275 MET A N 1
ATOM 2203 C CA . MET A 1 275 ? -22.521 -2.407 11.261 1.00 96.69 275 MET A CA 1
ATOM 2204 C C . MET A 1 275 ? -22.737 -3.645 10.382 1.00 96.69 275 MET A C 1
ATOM 2206 O O . MET A 1 275 ? -23.857 -4.135 10.263 1.00 96.69 275 MET A O 1
ATOM 2210 N N . SER A 1 276 ? -21.678 -4.132 9.733 1.00 94.88 276 SER A N 1
ATOM 2211 C CA . SER A 1 276 ? -21.719 -5.320 8.881 1.00 94.88 276 SER A CA 1
ATOM 2212 C C . SER A 1 276 ? -20.358 -6.027 8.931 1.00 94.88 276 SER A C 1
ATOM 2214 O O . SER A 1 276 ? -19.408 -5.601 8.269 1.00 94.88 276 SER A O 1
ATOM 2216 N N . PRO A 1 277 ? -20.231 -7.125 9.701 1.00 94.12 277 PRO A N 1
ATOM 2217 C CA . PRO A 1 277 ? -18.949 -7.802 9.893 1.00 94.12 277 PRO A CA 1
ATOM 2218 C C . PRO A 1 277 ? -18.298 -8.340 8.610 1.00 94.12 277 PRO A C 1
ATOM 2220 O O . PRO A 1 277 ? -17.084 -8.547 8.603 1.00 94.12 277 PRO A O 1
ATOM 2223 N N . SER A 1 278 ? -19.073 -8.580 7.550 1.00 93.19 278 SER A N 1
ATOM 2224 C CA . SER A 1 278 ? -18.608 -9.015 6.223 1.00 93.19 278 SER A CA 1
ATOM 2225 C C . SER A 1 278 ? -18.253 -7.854 5.287 1.00 93.19 278 SER A C 1
ATOM 2227 O O . SER A 1 278 ? -17.571 -8.073 4.289 1.00 93.19 278 SER A O 1
ATOM 2229 N N . ALA A 1 279 ? -18.670 -6.622 5.599 1.00 93.44 279 ALA A N 1
ATOM 2230 C CA . ALA A 1 279 ? -18.353 -5.441 4.797 1.00 93.44 279 ALA A CA 1
ATOM 2231 C C . ALA A 1 279 ? -16.899 -4.980 4.963 1.00 93.44 279 ALA A C 1
ATOM 2233 O O . ALA A 1 279 ? -16.349 -4.337 4.067 1.00 93.44 279 ALA A O 1
ATOM 2234 N N . ILE A 1 280 ? -16.273 -5.273 6.108 1.00 96.31 280 ILE A N 1
ATOM 2235 C CA . ILE A 1 280 ? -14.907 -4.833 6.385 1.00 96.31 280 ILE A CA 1
ATOM 2236 C C . ILE A 1 280 ? -14.098 -5.866 7.174 1.00 96.31 280 ILE A C 1
ATOM 2238 O O . ILE A 1 280 ? -14.545 -6.464 8.159 1.00 96.31 280 ILE A O 1
ATOM 2242 N N . TYR A 1 281 ? -12.860 -6.047 6.742 1.00 98.06 281 TYR A N 1
ATOM 2243 C CA . TYR A 1 281 ? -11.841 -6.881 7.357 1.00 98.06 281 TYR A CA 1
ATOM 2244 C C . TYR A 1 281 ? -10.640 -6.000 7.693 1.00 98.06 281 TYR A C 1
ATOM 2246 O O . TYR A 1 281 ? -10.337 -5.050 6.974 1.00 98.06 281 TYR A O 1
ATOM 2254 N N . ILE A 1 282 ? -9.980 -6.288 8.811 1.00 97.88 282 ILE A N 1
ATOM 2255 C CA . ILE A 1 282 ? -8.852 -5.497 9.307 1.00 97.88 282 ILE A CA 1
ATOM 2256 C C . ILE A 1 282 ? -7.778 -6.492 9.734 1.00 97.88 282 ILE A C 1
ATOM 2258 O O . ILE A 1 282 ? -8.042 -7.356 10.573 1.00 97.88 282 ILE A O 1
ATOM 2262 N N . ALA A 1 283 ? -6.604 -6.411 9.117 1.00 95.94 283 ALA A N 1
ATOM 2263 C CA . ALA A 1 283 ? -5.420 -7.141 9.555 1.00 95.94 283 ALA A CA 1
ATOM 2264 C C . ALA A 1 283 ? -4.629 -6.298 10.562 1.00 95.94 283 ALA A C 1
ATOM 2266 O O . ALA A 1 283 ? -4.707 -5.072 10.539 1.00 95.94 283 ALA A O 1
ATOM 2267 N N . ARG A 1 284 ? -3.862 -6.951 11.433 1.00 94.94 284 ARG A N 1
ATOM 2268 C CA . ARG A 1 284 ? -2.937 -6.282 12.350 1.00 94.94 284 ARG A CA 1
ATOM 2269 C C . ARG A 1 284 ? -1.678 -5.841 11.597 1.00 94.94 284 ARG A C 1
ATOM 2271 O O . ARG A 1 284 ? -1.024 -6.681 10.977 1.00 94.94 284 ARG A O 1
ATOM 2278 N N . GLY A 1 285 ? -1.334 -4.559 11.674 1.00 89.00 285 GLY A N 1
ATOM 2279 C CA . GLY A 1 285 ? -0.031 -4.027 11.282 1.00 89.00 285 GLY A CA 1
ATOM 2280 C C . GLY A 1 285 ? 0.910 -3.875 12.476 1.00 89.00 285 GLY A C 1
ATOM 2281 O O . GLY A 1 285 ? 0.551 -4.183 13.619 1.00 89.00 285 GLY A O 1
ATOM 2282 N N . ASN A 1 286 ? 2.138 -3.417 12.235 1.00 82.94 286 ASN A N 1
ATOM 2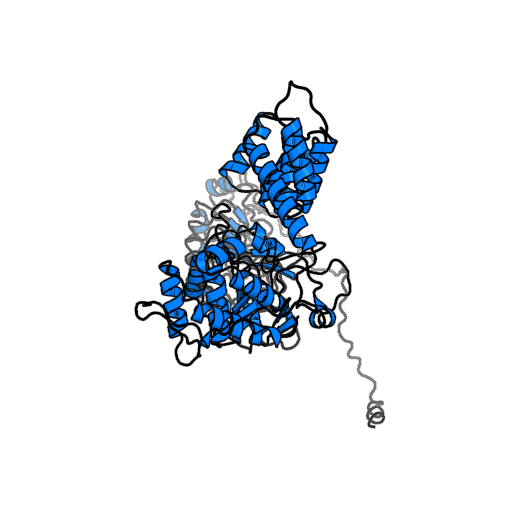283 C CA . ASN A 1 286 ? 3.080 -3.166 13.331 1.00 82.94 286 ASN A CA 1
ATOM 2284 C C . ASN A 1 286 ? 2.677 -1.933 14.152 1.00 82.94 286 ASN A C 1
ATOM 2286 O O . ASN A 1 286 ? 3.003 -1.871 15.342 1.00 82.94 286 ASN A O 1
ATOM 2290 N N . HIS A 1 287 ? 1.952 -0.983 13.556 1.00 89.69 287 HIS A N 1
ATOM 2291 C CA . HIS A 1 287 ? 1.416 0.178 14.260 1.00 89.69 287 HIS A CA 1
ATOM 2292 C C . HIS A 1 287 ? 0.190 -0.138 15.125 1.00 89.69 287 HIS A C 1
ATOM 2294 O O . HIS A 1 287 ? -0.144 0.651 15.998 1.00 89.69 287 HIS A O 1
ATOM 2300 N N . GLU A 1 288 ? -0.419 -1.319 15.032 1.00 94.81 288 GLU A N 1
ATOM 2301 C CA . GLU A 1 288 ? -1.396 -1.805 16.019 1.00 94.81 288 GLU A CA 1
ATOM 2302 C C . GLU A 1 288 ? -0.696 -2.537 17.186 1.00 94.81 288 GLU A C 1
ATOM 2304 O O . GLU A 1 288 ? -0.981 -3.700 17.513 1.00 94.81 288 GLU A O 1
ATOM 2309 N N . SER A 1 289 ? 0.264 -1.847 17.813 1.00 86.06 289 SER A N 1
ATOM 2310 C CA . SER A 1 289 ? 1.039 -2.326 18.964 1.00 86.06 289 SER A CA 1
ATOM 2311 C C . SER A 1 289 ? 1.349 -1.210 19.961 1.00 86.06 289 SER A C 1
ATOM 2313 O O . SER A 1 289 ? 1.546 -0.044 19.596 1.00 86.06 289 SER A O 1
ATOM 2315 N N . ARG A 1 290 ? 1.466 -1.568 21.245 1.00 84.25 290 ARG A N 1
ATOM 2316 C CA . ARG A 1 290 ? 1.735 -0.592 22.315 1.00 84.25 290 ARG A CA 1
ATOM 2317 C C . ARG A 1 290 ? 3.060 0.142 22.115 1.00 84.25 290 ARG A C 1
ATOM 2319 O O . ARG A 1 290 ? 3.149 1.339 22.397 1.00 84.25 290 ARG A O 1
ATOM 2326 N N . SER A 1 291 ? 4.092 -0.565 21.656 1.00 77.44 291 SER A N 1
ATOM 2327 C CA . SER A 1 291 ? 5.430 0.004 21.465 1.00 77.44 291 SER A CA 1
ATOM 2328 C C . SER A 1 291 ? 5.415 1.125 20.424 1.00 77.44 291 SER A C 1
ATOM 2330 O O . SER A 1 291 ? 5.973 2.196 20.677 1.00 77.44 291 SER A O 1
ATOM 2332 N N . MET A 1 292 ? 4.721 0.921 19.301 1.00 83.12 292 MET A N 1
ATOM 2333 C CA . MET A 1 292 ? 4.597 1.926 18.249 1.00 83.12 292 MET A CA 1
ATOM 2334 C C . MET A 1 292 ? 3.680 3.074 18.674 1.00 83.12 292 MET A C 1
ATOM 2336 O O . MET A 1 292 ? 4.098 4.233 18.605 1.00 83.12 292 MET A O 1
ATOM 2340 N N . ASN A 1 293 ? 2.504 2.775 19.232 1.00 88.81 293 ASN A N 1
ATOM 2341 C CA . ASN A 1 293 ? 1.518 3.795 19.610 1.00 88.81 293 ASN A CA 1
ATOM 2342 C C . ASN A 1 293 ? 2.050 4.820 20.615 1.00 88.81 293 ASN A C 1
ATOM 2344 O O . ASN A 1 293 ? 1.696 6.003 20.567 1.00 88.81 293 ASN A O 1
ATOM 2348 N N . LYS A 1 294 ? 2.931 4.376 21.516 1.00 82.94 294 LYS A N 1
ATOM 2349 C CA . LYS A 1 294 ? 3.593 5.222 22.514 1.00 82.94 294 LYS A CA 1
ATOM 2350 C C . LYS A 1 294 ? 4.537 6.252 21.893 1.00 82.94 294 LYS A C 1
ATOM 2352 O O . LYS A 1 294 ? 4.732 7.328 22.462 1.00 82.94 294 LYS A O 1
ATOM 2357 N N . ILE A 1 295 ? 5.161 5.907 20.769 1.00 76.81 295 ILE A N 1
ATOM 2358 C CA . ILE A 1 295 ? 6.208 6.703 20.118 1.00 76.81 295 ILE A CA 1
ATOM 2359 C C . ILE A 1 295 ? 5.620 7.562 18.999 1.00 76.81 295 ILE A C 1
ATOM 2361 O O . ILE A 1 295 ? 6.027 8.714 18.836 1.00 76.81 295 ILE A O 1
ATOM 2365 N N . TYR A 1 296 ? 4.674 7.013 18.238 1.00 81.62 296 TYR A N 1
ATOM 2366 C CA . TYR A 1 296 ? 4.278 7.554 16.942 1.00 81.62 296 TYR A CA 1
ATOM 2367 C C . TYR A 1 296 ? 2.957 8.319 16.924 1.00 81.62 296 TYR A C 1
ATOM 2369 O O . TYR A 1 296 ? 2.636 8.903 15.892 1.00 81.62 296 TYR A O 1
ATOM 2377 N N . GLY A 1 297 ? 2.265 8.425 18.059 1.00 87.69 297 GLY A N 1
ATOM 2378 C CA . GLY A 1 297 ? 1.245 9.452 18.275 1.00 87.69 297 GLY A CA 1
ATOM 2379 C C . GLY A 1 297 ? -0.096 8.933 18.772 1.00 87.69 297 GLY A C 1
ATOM 2380 O O . GLY A 1 297 ? -0.754 9.659 19.519 1.00 87.69 297 GLY A O 1
ATOM 2381 N N . PHE A 1 298 ? -0.477 7.694 18.456 1.00 95.50 298 PHE A N 1
ATOM 2382 C CA . PHE A 1 298 ? -1.814 7.183 18.760 1.00 95.50 298 PHE A CA 1
ATOM 2383 C C . PHE A 1 298 ? -2.121 7.178 20.263 1.00 95.50 298 PHE A C 1
ATOM 2385 O O . PHE A 1 298 ? -3.188 7.640 20.667 1.00 95.50 298 PHE A O 1
ATOM 2392 N N . GLU A 1 299 ? -1.174 6.767 21.121 1.00 93.50 299 GLU A N 1
ATOM 2393 C CA . GLU A 1 299 ? -1.358 6.830 22.583 1.00 93.50 299 GLU A CA 1
ATOM 2394 C C . GLU A 1 299 ? -1.654 8.270 23.034 1.00 93.50 299 GLU A C 1
ATOM 2396 O O . GLU A 1 299 ? -2.549 8.508 23.849 1.00 93.50 299 GLU A O 1
ATOM 2401 N N . GLY A 1 300 ? -0.904 9.240 22.505 1.00 91.44 300 GLY A N 1
ATOM 2402 C CA . GLY A 1 300 ? -1.074 10.654 22.832 1.00 91.44 300 GLY A CA 1
ATOM 2403 C C . GLY A 1 300 ? -2.416 11.206 22.352 1.00 91.44 300 GLY A C 1
ATOM 2404 O O . GLY A 1 300 ? -3.098 11.907 23.103 1.00 91.44 300 GLY A O 1
ATOM 2405 N N . GLU A 1 301 ? -2.817 10.850 21.134 1.00 96.38 301 GLU A N 1
ATOM 2406 C CA . GLU A 1 301 ? -4.086 11.254 20.532 1.00 96.38 301 GLU A CA 1
ATOM 2407 C C . GLU A 1 301 ? -5.282 10.707 21.327 1.00 96.38 301 GLU A C 1
ATOM 2409 O O . GLU A 1 301 ? -6.164 11.473 21.730 1.00 96.38 301 GLU A O 1
ATOM 2414 N N . VAL A 1 302 ? -5.276 9.407 21.640 1.00 96.69 302 VAL A N 1
ATOM 2415 C CA . VAL A 1 302 ? -6.327 8.747 22.429 1.00 96.69 302 VAL A CA 1
ATOM 2416 C C . VAL A 1 302 ? -6.436 9.363 23.822 1.00 96.69 302 VAL A C 1
ATOM 2418 O O . VAL A 1 302 ? -7.547 9.616 24.294 1.00 96.69 302 VAL A O 1
ATOM 2421 N N . LYS A 1 303 ? -5.312 9.659 24.487 1.00 94.69 303 LYS A N 1
ATOM 2422 C CA . LYS A 1 303 ? -5.327 10.334 25.796 1.00 94.69 303 LYS A CA 1
ATOM 2423 C C . LYS A 1 303 ? -5.935 11.730 25.723 1.00 94.69 303 LYS A C 1
ATOM 2425 O O . LYS A 1 303 ? -6.710 12.091 26.605 1.00 94.69 303 LYS A O 1
ATOM 2430 N N . SER A 1 304 ? -5.612 12.491 24.679 1.00 94.75 304 SER A N 1
ATOM 2431 C CA . SER A 1 304 ? -6.124 13.849 24.483 1.00 94.75 304 SER A CA 1
ATOM 2432 C C . SER A 1 304 ? -7.620 13.868 24.164 1.00 94.75 304 SER A C 1
ATOM 2434 O O . SER A 1 304 ? -8.348 14.700 24.703 1.00 94.75 304 SER A O 1
ATOM 2436 N N . LYS A 1 305 ? -8.086 12.981 23.277 1.00 95.00 305 LYS A N 1
ATOM 2437 C CA . LYS A 1 305 ? -9.472 12.988 22.778 1.00 95.00 305 LYS A CA 1
ATOM 2438 C C . LYS A 1 305 ? -10.421 12.161 23.655 1.00 95.00 305 LYS A C 1
ATOM 2440 O O . LYS A 1 305 ? -11.612 12.464 23.720 1.00 95.00 305 LYS A O 1
ATOM 2445 N N . LEU A 1 306 ? -9.913 11.138 24.348 1.00 95.56 306 LEU A N 1
ATOM 2446 C CA . LEU A 1 306 ? -10.698 10.200 25.154 1.00 95.56 306 LEU A CA 1
ATOM 2447 C C . LEU A 1 306 ? -10.187 10.095 26.603 1.00 95.56 306 LEU A C 1
ATOM 2449 O O . LEU A 1 306 ? -10.661 10.845 27.462 1.00 95.56 306 LEU A O 1
ATOM 2453 N N . SER A 1 307 ? -9.333 9.114 26.922 1.00 95.06 307 SER A N 1
ATOM 2454 C CA . SER A 1 307 ? -8.764 8.886 28.268 1.00 95.06 307 SER A CA 1
ATOM 2455 C C . SER A 1 307 ? -7.712 7.770 28.267 1.00 95.06 307 SER A C 1
ATOM 2457 O O . SER A 1 307 ? -7.706 6.948 27.353 1.00 95.06 307 SER A O 1
ATOM 2459 N N . ASP A 1 308 ? -6.921 7.644 29.339 1.00 91.75 308 ASP A N 1
ATOM 2460 C CA . ASP A 1 308 ? -5.964 6.536 29.518 1.00 91.75 308 ASP A CA 1
ATOM 2461 C C . ASP A 1 308 ? -6.615 5.143 29.460 1.00 91.75 308 ASP A C 1
ATOM 2463 O O . ASP A 1 308 ? -6.024 4.215 28.916 1.00 91.75 308 ASP A O 1
ATOM 2467 N N . LYS A 1 309 ? -7.861 4.989 29.936 1.00 93.62 309 LYS A N 1
ATOM 2468 C CA . LYS A 1 309 ? -8.587 3.707 29.841 1.00 93.62 309 LYS A CA 1
ATOM 2469 C C . LYS A 1 309 ? -8.775 3.237 28.395 1.00 93.62 309 LYS A C 1
ATOM 2471 O O . LYS A 1 309 ? -8.764 2.037 28.144 1.00 93.62 309 LYS A O 1
ATOM 2476 N N . PHE A 1 310 ? -8.928 4.165 27.448 1.00 96.94 310 PHE A N 1
ATOM 2477 C CA . PHE A 1 310 ? -9.054 3.812 26.035 1.00 96.94 310 PHE A CA 1
ATOM 2478 C C . PHE A 1 310 ? -7.732 3.341 25.437 1.00 96.94 310 PHE A C 1
ATOM 2480 O O . PHE A 1 310 ? -7.766 2.506 24.547 1.00 96.94 310 PHE A O 1
ATOM 2487 N N . VAL A 1 311 ? -6.584 3.816 25.928 1.00 94.12 311 VAL A N 1
ATOM 2488 C CA . VAL A 1 311 ? -5.274 3.327 25.465 1.00 94.12 311 VAL A CA 1
ATOM 2489 C C . VAL A 1 311 ? -5.128 1.842 25.772 1.00 94.12 311 VAL A C 1
ATOM 2491 O O . VAL A 1 311 ? -4.793 1.060 24.890 1.00 94.12 311 VAL A O 1
ATOM 2494 N N . GLU A 1 312 ? -5.441 1.451 27.008 1.00 91.81 312 GLU A N 1
ATOM 2495 C CA . GLU A 1 312 ? -5.400 0.048 27.430 1.00 91.81 312 GLU A CA 1
ATOM 2496 C C . GLU A 1 312 ? -6.422 -0.800 26.664 1.00 91.81 312 GLU A C 1
ATOM 2498 O O . GLU A 1 312 ? -6.103 -1.901 26.221 1.00 91.81 312 GLU A O 1
ATOM 2503 N N . LEU A 1 313 ? -7.628 -0.263 26.443 1.00 95.62 313 LEU A N 1
ATOM 2504 C CA . LEU A 1 313 ? -8.659 -0.949 25.672 1.00 95.62 313 LEU A CA 1
ATOM 2505 C C . LEU A 1 313 ? -8.242 -1.156 24.210 1.00 95.62 313 LEU A C 1
ATOM 2507 O O . LEU A 1 313 ? -8.364 -2.269 23.711 1.00 95.62 313 LEU A O 1
ATOM 2511 N N . PHE A 1 314 ? -7.736 -0.126 23.527 1.00 97.56 314 PHE A N 1
ATOM 2512 C CA . PHE A 1 314 ? -7.269 -0.255 22.145 1.00 97.56 314 PHE A CA 1
ATOM 2513 C C . PHE A 1 314 ? -6.103 -1.235 22.031 1.00 97.56 314 PHE A C 1
ATOM 2515 O O . PHE A 1 314 ? -6.129 -2.058 21.125 1.00 97.56 314 PHE A O 1
ATOM 2522 N N . ALA A 1 315 ? -5.143 -1.215 22.963 1.00 91.00 315 ALA A N 1
ATOM 2523 C CA . ALA A 1 315 ? -4.060 -2.199 22.987 1.00 91.00 315 ALA A CA 1
ATOM 2524 C C . ALA A 1 315 ? -4.603 -3.639 23.084 1.00 91.00 315 ALA A C 1
ATOM 2526 O O . ALA A 1 315 ? -4.197 -4.506 22.313 1.00 91.00 315 ALA A O 1
ATOM 2527 N N . GLU A 1 316 ? -5.589 -3.887 23.957 1.00 91.75 316 GLU A N 1
ATOM 2528 C CA . GLU A 1 316 ? -6.236 -5.202 24.063 1.00 91.75 316 GLU A CA 1
ATOM 2529 C C . GLU A 1 316 ? -6.984 -5.594 22.770 1.00 91.75 316 GLU A C 1
ATOM 2531 O O . GLU A 1 316 ? -6.875 -6.731 22.305 1.00 91.75 316 GLU A O 1
ATOM 2536 N N . VAL A 1 317 ? -7.717 -4.660 22.150 1.00 96.00 317 VAL A N 1
ATOM 2537 C CA . VAL A 1 317 ? -8.437 -4.915 20.886 1.00 96.00 317 VAL A CA 1
ATOM 2538 C C . VAL A 1 317 ? -7.475 -5.153 19.722 1.00 96.00 317 VAL A C 1
ATOM 2540 O O . VAL A 1 317 ? -7.727 -6.030 18.896 1.00 96.00 317 VAL A O 1
ATOM 2543 N N . PHE A 1 318 ? -6.358 -4.433 19.657 1.00 96.38 318 PHE A N 1
ATOM 2544 C CA . PHE A 1 318 ? -5.335 -4.618 18.630 1.00 96.38 318 PHE A CA 1
ATOM 2545 C C . PHE A 1 318 ? -4.689 -6.003 18.699 1.00 96.38 318 PHE A C 1
ATOM 2547 O O . PHE A 1 318 ? -4.468 -6.615 17.656 1.00 96.38 318 PHE A O 1
ATOM 2554 N N . CYS A 1 319 ? -4.510 -6.570 19.894 1.00 89.38 319 CYS A N 1
ATOM 2555 C CA . CYS A 1 319 ? -4.105 -7.971 20.054 1.00 89.38 319 CYS A CA 1
ATOM 2556 C C . CYS A 1 319 ? -5.155 -8.981 19.557 1.00 89.38 319 CYS A C 1
ATOM 2558 O O . CYS A 1 319 ? -4.842 -10.144 19.324 1.00 89.38 319 CYS A O 1
ATOM 2560 N N . CYS A 1 320 ? -6.406 -8.569 19.346 1.00 94.94 320 CYS A N 1
ATOM 2561 C CA . CYS A 1 320 ? -7.439 -9.442 18.790 1.00 94.94 320 CYS A CA 1
ATOM 2562 C C . CYS A 1 320 ? -7.458 -9.450 17.250 1.00 94.94 320 CYS A C 1
ATOM 2564 O O . CYS A 1 320 ? -8.057 -10.358 16.661 1.00 94.94 320 CYS A O 1
ATOM 2566 N N . LEU A 1 321 ? -6.813 -8.482 16.585 1.00 97.19 321 LEU A N 1
ATOM 2567 C CA . LEU A 1 321 ? -6.806 -8.361 15.124 1.00 97.19 321 LEU A CA 1
ATOM 2568 C C . LEU A 1 321 ? -6.140 -9.577 14.454 1.00 97.19 321 LEU A C 1
ATOM 2570 O O . LEU A 1 321 ? -5.037 -9.952 14.852 1.00 97.19 321 LEU A O 1
ATOM 2574 N N . PRO A 1 322 ? -6.763 -10.190 13.428 1.00 96.88 322 PRO A N 1
ATOM 2575 C CA . PRO A 1 322 ? -6.139 -11.244 12.634 1.00 96.88 322 PRO A CA 1
ATOM 2576 C C . PRO A 1 322 ? -4.800 -10.815 12.032 1.00 96.88 322 PRO A C 1
ATOM 2578 O O . PRO A 1 322 ? -4.620 -9.666 11.638 1.00 96.88 322 PRO A O 1
ATOM 2581 N N . LEU A 1 323 ? -3.874 -11.759 11.905 1.00 89.75 323 LEU A N 1
ATOM 2582 C CA . LEU A 1 323 ? -2.522 -11.493 11.410 1.00 89.75 323 LEU A CA 1
ATOM 2583 C C . LEU A 1 323 ? -2.438 -11.558 9.882 1.00 89.75 323 LEU A C 1
ATOM 2585 O O . LEU A 1 323 ? -1.598 -10.900 9.279 1.00 89.75 323 LEU A O 1
ATOM 2589 N N . ALA A 1 324 ? -3.290 -12.368 9.250 1.00 88.69 324 ALA A N 1
ATOM 2590 C CA . ALA A 1 324 ? -3.291 -12.550 7.804 1.00 88.69 324 ALA A CA 1
ATOM 2591 C C . ALA A 1 324 ? -4.672 -12.943 7.273 1.00 88.69 324 ALA A C 1
ATOM 2593 O O . ALA A 1 324 ? -5.537 -13.422 8.011 1.00 88.69 324 ALA A O 1
ATOM 2594 N N . HIS A 1 325 ? -4.850 -12.787 5.966 1.00 93.19 325 HIS A N 1
ATOM 2595 C CA . HIS A 1 325 ? -6.045 -13.196 5.242 1.00 93.19 325 HIS A CA 1
ATOM 2596 C C . HIS A 1 325 ? -5.670 -14.034 4.018 1.00 93.19 325 HIS A C 1
ATOM 2598 O O . HIS A 1 325 ? -4.611 -13.847 3.418 1.00 93.19 325 HIS A O 1
ATOM 2604 N N . VAL A 1 326 ? -6.545 -14.959 3.632 1.00 86.50 326 VAL A N 1
ATOM 2605 C CA . VAL A 1 326 ? -6.423 -15.727 2.389 1.00 86.50 326 VAL A CA 1
ATOM 2606 C C . VAL A 1 326 ? -7.711 -15.577 1.596 1.00 86.50 326 VAL A C 1
ATOM 2608 O O . VAL A 1 326 ? -8.759 -16.028 2.041 1.00 86.50 326 VAL A O 1
ATOM 2611 N N . ILE A 1 327 ? -7.641 -14.969 0.413 1.00 87.44 327 ILE A N 1
ATOM 2612 C CA . ILE A 1 327 ? -8.799 -14.786 -0.467 1.00 87.44 327 ILE A CA 1
ATOM 2613 C C . ILE A 1 327 ? -8.847 -15.931 -1.480 1.00 87.44 327 ILE A C 1
ATOM 2615 O O . ILE A 1 327 ? -7.887 -16.156 -2.227 1.00 87.44 327 ILE A O 1
ATOM 2619 N N . ASN A 1 328 ? -9.971 -16.651 -1.498 1.00 85.88 328 ASN A N 1
ATOM 2620 C CA . ASN A 1 328 ? -10.278 -17.779 -2.385 1.00 85.88 328 ASN A CA 1
ATOM 2621 C C . ASN A 1 328 ? -9.167 -18.835 -2.458 1.00 85.88 328 ASN A C 1
ATOM 2623 O O . ASN A 1 328 ? -8.909 -19.374 -3.531 1.00 85.88 328 ASN A O 1
ATOM 2627 N N . GLU A 1 329 ? -8.471 -19.079 -1.342 1.00 80.69 329 GLU A N 1
ATOM 2628 C CA . GLU A 1 329 ? -7.326 -20.005 -1.248 1.00 80.69 329 GLU A CA 1
ATOM 2629 C C . GLU A 1 329 ? -6.155 -19.679 -2.197 1.00 80.69 329 GLU A C 1
ATOM 2631 O O . GLU A 1 329 ? -5.250 -20.492 -2.385 1.00 80.69 329 GLU A O 1
ATOM 2636 N N . LYS A 1 330 ? -6.152 -18.483 -2.796 1.00 74.00 330 LYS A N 1
ATOM 2637 C CA . LYS A 1 330 ? -5.222 -18.096 -3.866 1.00 74.00 330 LYS A CA 1
ATOM 2638 C C . LYS A 1 330 ? -4.366 -16.895 -3.507 1.00 74.00 330 LYS A C 1
ATOM 2640 O O . LYS A 1 330 ? -3.190 -16.868 -3.859 1.00 74.00 330 LYS A O 1
ATOM 2645 N N . ILE A 1 331 ? -4.944 -15.904 -2.833 1.00 81.38 331 ILE A N 1
ATOM 2646 C CA . ILE A 1 331 ? -4.268 -14.637 -2.542 1.00 81.38 331 ILE A CA 1
ATOM 2647 C C . ILE A 1 331 ? -4.009 -14.565 -1.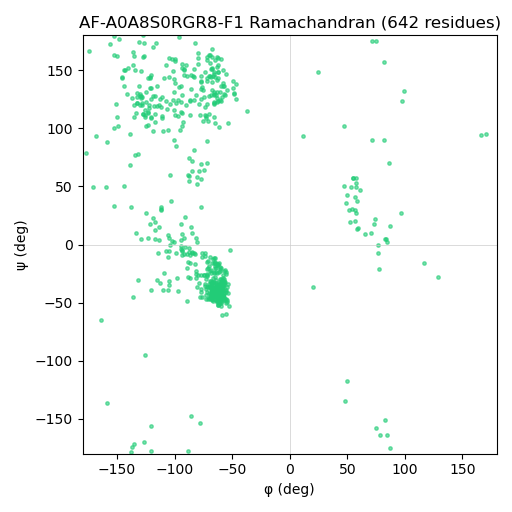044 1.00 81.38 331 ILE A C 1
ATOM 2649 O O . ILE A 1 331 ? -4.945 -14.428 -0.262 1.00 81.38 331 ILE A O 1
ATOM 2653 N N . PHE A 1 332 ? -2.742 -14.658 -0.650 1.00 80.31 332 PHE A N 1
ATOM 2654 C CA . PHE A 1 332 ? -2.315 -14.436 0.728 1.00 80.31 332 PHE A CA 1
ATOM 2655 C C . PHE A 1 332 ? -2.052 -12.944 0.950 1.00 80.31 332 PHE A C 1
ATOM 2657 O O . PHE A 1 332 ? -1.271 -12.338 0.216 1.00 80.31 332 PHE A O 1
ATOM 2664 N N . VAL A 1 333 ? -2.712 -12.363 1.948 1.00 83.38 333 VAL A N 1
ATOM 2665 C CA . VAL A 1 333 ? -2.598 -10.949 2.316 1.00 83.38 333 VAL A CA 1
ATOM 2666 C C . VAL A 1 333 ? -2.118 -10.855 3.759 1.00 83.38 333 VAL A C 1
ATOM 2668 O O . VAL A 1 333 ? -2.718 -11.435 4.665 1.00 83.38 333 VAL A O 1
ATOM 2671 N N . VAL A 1 334 ? -1.031 -10.124 3.965 1.00 86.19 334 VAL A N 1
ATOM 2672 C CA . VAL A 1 334 ? -0.417 -9.868 5.269 1.00 86.19 334 VAL A CA 1
ATOM 2673 C C . VAL A 1 334 ? 0.158 -8.453 5.240 1.00 86.19 334 VAL A C 1
ATOM 2675 O O . VAL A 1 334 ? 0.604 -8.011 4.182 1.00 86.19 334 VAL A O 1
ATOM 2678 N N . HIS A 1 335 ? 0.101 -7.723 6.357 1.00 83.62 335 HIS A N 1
ATOM 2679 C CA . HIS A 1 335 ? 0.714 -6.390 6.466 1.00 83.62 335 HIS A CA 1
ATOM 2680 C C . HIS A 1 335 ? 2.234 -6.499 6.473 1.00 83.62 335 HIS A C 1
ATOM 2682 O O . HIS A 1 335 ? 2.967 -5.657 5.976 1.00 83.62 335 HIS A O 1
ATOM 2688 N N . GLY A 1 336 ? 2.720 -7.559 7.101 1.00 74.62 336 GLY A N 1
ATOM 2689 C CA . GLY A 1 336 ? 4.111 -7.910 7.077 1.00 74.62 336 GLY A CA 1
ATOM 2690 C C . GLY A 1 336 ? 4.527 -8.577 5.765 1.00 74.62 336 GLY A C 1
ATOM 2691 O O . GLY A 1 336 ? 3.962 -8.361 4.702 1.00 74.62 336 GLY A O 1
ATOM 2692 N N . GLY A 1 337 ? 5.557 -9.394 5.842 1.00 69.50 337 GLY A N 1
ATOM 2693 C CA . GLY A 1 337 ? 6.079 -10.166 4.734 1.00 69.50 337 GLY A CA 1
ATOM 2694 C C . GLY A 1 337 ? 6.024 -11.646 5.054 1.00 69.50 337 GLY A C 1
ATOM 2695 O O . GLY A 1 337 ? 5.217 -12.114 5.859 1.00 69.50 337 GLY A O 1
ATOM 2696 N N . LEU A 1 338 ? 6.887 -12.397 4.382 1.00 72.88 338 LEU A N 1
ATOM 2697 C CA . LEU A 1 338 ? 7.067 -13.815 4.665 1.00 72.88 338 LEU A CA 1
ATOM 2698 C C . LEU A 1 338 ? 8.013 -14.018 5.854 1.00 72.88 338 LEU A C 1
ATOM 2700 O O . LEU A 1 338 ? 8.592 -13.081 6.389 1.00 72.88 338 LEU A O 1
ATOM 2704 N N . PHE A 1 339 ? 8.144 -15.264 6.285 1.00 67.62 339 PHE A N 1
ATOM 2705 C CA . PHE A 1 339 ? 8.913 -15.636 7.466 1.00 67.62 339 PHE A CA 1
ATOM 2706 C C . PHE A 1 339 ? 10.415 -15.695 7.167 1.00 67.62 339 PHE A C 1
ATOM 2708 O O . PHE A 1 339 ? 10.822 -15.959 6.039 1.00 67.62 339 PHE A O 1
ATOM 2715 N N . SER A 1 340 ? 11.241 -15.517 8.200 1.00 65.88 340 SER A N 1
ATOM 2716 C CA . SER A 1 340 ? 12.705 -15.660 8.123 1.00 65.88 340 SER A CA 1
ATOM 2717 C C . SER A 1 340 ? 13.179 -17.105 7.914 1.00 65.88 340 SER A C 1
ATOM 2719 O O . SER A 1 340 ? 14.357 -17.336 7.649 1.00 65.88 340 SER A O 1
ATOM 2721 N N . VAL A 1 341 ? 12.272 -18.078 8.041 1.00 61.12 341 VAL A N 1
ATOM 2722 C CA . VAL A 1 341 ? 12.537 -19.508 7.872 1.00 61.12 341 VAL A CA 1
ATOM 2723 C C . VAL A 1 341 ? 11.633 -20.106 6.801 1.00 61.12 341 VAL A C 1
ATOM 2725 O O . VAL A 1 341 ? 10.452 -19.768 6.692 1.00 61.12 341 VAL A O 1
ATOM 2728 N N . ASP A 1 342 ? 12.183 -21.046 6.039 1.00 66.38 342 ASP A N 1
ATOM 2729 C CA . ASP A 1 342 ? 11.432 -21.795 5.038 1.00 66.38 342 ASP A CA 1
ATOM 2730 C C . ASP A 1 342 ? 10.452 -22.798 5.670 1.00 66.38 342 ASP A C 1
ATOM 2732 O O . ASP A 1 342 ? 10.576 -23.217 6.822 1.00 66.38 342 ASP A O 1
ATOM 2736 N N . GLY A 1 343 ? 9.471 -23.238 4.878 1.00 65.19 343 GLY A N 1
ATOM 2737 C CA . GLY A 1 343 ? 8.561 -24.326 5.253 1.00 65.19 343 GLY A CA 1
ATOM 2738 C C . GLY A 1 343 ? 7.377 -23.919 6.134 1.00 65.19 343 GLY A C 1
ATOM 2739 O O . GLY A 1 343 ? 6.590 -24.789 6.525 1.00 65.19 343 GLY A O 1
ATOM 2740 N N . VAL A 1 344 ? 7.198 -22.624 6.415 1.00 73.25 344 VAL A N 1
ATOM 2741 C CA . VAL A 1 344 ? 6.017 -22.127 7.131 1.00 73.25 344 VAL A CA 1
ATOM 2742 C C . VAL A 1 344 ? 4.759 -22.340 6.289 1.00 73.25 344 VAL A C 1
ATOM 2744 O O . VAL A 1 344 ? 4.687 -21.981 5.116 1.00 73.25 344 VAL A O 1
ATOM 2747 N N . LYS A 1 345 ? 3.744 -22.958 6.899 1.00 73.88 345 LYS A N 1
ATOM 2748 C CA . LYS A 1 345 ? 2.464 -23.290 6.258 1.00 73.88 345 LYS A CA 1
ATOM 2749 C C . LYS A 1 345 ? 1.357 -22.385 6.782 1.00 73.88 345 LYS A C 1
ATOM 2751 O O . LYS A 1 345 ? 1.381 -22.006 7.951 1.00 73.88 345 LYS A O 1
ATOM 2756 N N . LEU A 1 346 ? 0.303 -22.181 5.988 1.00 74.88 346 LEU A N 1
ATOM 2757 C CA . LEU A 1 346 ? -0.913 -21.470 6.423 1.00 74.88 346 LEU A CA 1
ATOM 2758 C C . LEU A 1 346 ? -1.520 -22.071 7.705 1.00 74.88 346 LEU A C 1
ATOM 2760 O O . LEU A 1 346 ? -2.039 -21.354 8.554 1.00 74.88 346 LEU A O 1
ATOM 2764 N N . SER A 1 347 ? -1.417 -23.393 7.891 1.00 79.50 347 SER A N 1
ATOM 2765 C CA . SER A 1 347 ? -1.839 -24.072 9.125 1.00 79.50 347 SER A CA 1
ATOM 2766 C C . SER A 1 347 ? -1.022 -23.676 10.358 1.00 79.50 347 SER A C 1
ATOM 2768 O O . SER A 1 347 ? -1.530 -23.779 11.467 1.00 79.50 347 SER A O 1
ATOM 2770 N N . GLY A 1 348 ? 0.239 -23.275 10.179 1.00 76.94 348 GLY A N 1
ATOM 2771 C CA . GLY A 1 348 ? 1.067 -22.714 11.246 1.00 76.94 348 GLY A CA 1
ATOM 2772 C C . GLY A 1 348 ? 0.573 -21.325 11.635 1.00 76.94 348 GLY A C 1
ATOM 2773 O O . GLY A 1 348 ? 0.332 -21.084 12.809 1.00 76.94 348 GLY A O 1
ATOM 2774 N N . ILE A 1 349 ? 0.295 -20.472 10.643 1.00 79.81 349 ILE A N 1
ATOM 2775 C CA . ILE A 1 349 ? -0.229 -19.112 10.856 1.00 79.81 349 ILE A CA 1
ATOM 2776 C C . ILE A 1 349 ? -1.581 -19.142 11.584 1.00 79.81 349 ILE A C 1
ATOM 2778 O O . ILE A 1 349 ? -1.771 -18.423 12.560 1.00 79.81 349 ILE A O 1
ATOM 2782 N N . ARG A 1 350 ? -2.499 -20.038 11.184 1.00 86.38 350 ARG A N 1
ATOM 2783 C CA . ARG A 1 350 ? -3.802 -20.223 11.860 1.00 86.38 350 ARG A CA 1
ATOM 2784 C C . ARG A 1 350 ? -3.678 -20.586 13.347 1.00 86.38 350 ARG A C 1
ATOM 2786 O O . ARG A 1 350 ? -4.613 -20.324 14.092 1.00 86.38 350 ARG A O 1
ATOM 2793 N N . LYS A 1 351 ? -2.564 -21.204 13.761 1.00 84.56 351 LYS A N 1
ATOM 2794 C CA . LYS A 1 351 ? -2.307 -21.654 15.140 1.00 84.56 351 LYS A CA 1
ATOM 2795 C C . LYS A 1 351 ? -1.550 -20.636 15.993 1.00 84.56 351 LYS A C 1
ATOM 2797 O O . LYS A 1 351 ? -1.340 -20.914 17.168 1.00 84.56 351 LYS A O 1
ATOM 2802 N N . ILE A 1 352 ? -1.110 -19.513 15.421 1.00 82.56 352 ILE A N 1
ATOM 2803 C CA . ILE A 1 352 ? -0.422 -18.472 16.189 1.00 82.56 352 ILE A CA 1
ATOM 2804 C C . ILE A 1 352 ? -1.392 -17.934 17.240 1.00 82.56 352 ILE A C 1
ATOM 2806 O O . ILE A 1 352 ? -2.481 -17.470 16.891 1.00 82.56 352 ILE A O 1
ATOM 2810 N N . ASP A 1 353 ? -0.984 -17.988 18.507 1.00 84.25 353 ASP A N 1
ATOM 2811 C CA . ASP A 1 353 ? -1.651 -17.243 19.565 1.00 84.25 353 ASP A CA 1
ATOM 2812 C C . ASP A 1 353 ? -1.307 -15.764 19.392 1.00 84.25 353 ASP A C 1
ATOM 2814 O O . ASP A 1 353 ? -0.154 -15.362 19.531 1.00 84.25 353 ASP A O 1
ATOM 2818 N N . ARG A 1 354 ? -2.302 -14.983 18.974 1.00 88.75 354 ARG A N 1
ATOM 2819 C CA . ARG A 1 354 ? -2.122 -13.575 18.613 1.00 88.75 354 ARG A CA 1
ATOM 2820 C C . ARG A 1 354 ? -2.524 -12.610 19.721 1.00 88.75 354 ARG A C 1
ATOM 2822 O O . ARG A 1 354 ? -2.299 -11.415 19.557 1.00 88.75 354 ARG A O 1
ATOM 2829 N N . PHE A 1 355 ? -3.114 -13.104 20.814 1.00 86.38 355 PHE A N 1
ATOM 2830 C CA . PHE A 1 355 ? -3.713 -12.294 21.880 1.00 86.38 355 PHE A CA 1
ATOM 2831 C C . PHE A 1 355 ? -2.676 -11.676 22.834 1.00 86.38 355 PHE A C 1
ATOM 2833 O O . PHE A 1 355 ? -2.949 -11.465 24.012 1.00 86.38 355 PHE A O 1
ATOM 2840 N N . CYS A 1 356 ? -1.499 -11.351 22.305 1.00 80.12 356 CYS A N 1
ATOM 2841 C CA . CYS A 1 356 ? -0.363 -10.758 22.991 1.00 80.12 356 CYS A CA 1
ATOM 2842 C C . CYS A 1 356 ? 0.251 -9.635 22.133 1.00 80.12 356 CYS A C 1
ATOM 2844 O O . CYS A 1 356 ? -0.052 -9.478 20.943 1.00 80.12 356 CYS A O 1
ATOM 2846 N N . GLU A 1 357 ? 1.100 -8.808 22.742 1.00 77.12 357 GLU A N 1
ATOM 2847 C CA . GLU A 1 357 ? 1.876 -7.808 21.998 1.00 77.12 357 GLU A CA 1
ATOM 2848 C C . GLU A 1 357 ? 2.922 -8.498 21.104 1.00 77.12 357 GLU A C 1
ATOM 2850 O O . GLU A 1 357 ? 3.490 -9.519 21.503 1.00 77.12 357 GLU A O 1
ATOM 2855 N N . PRO A 1 358 ? 3.205 -7.961 19.902 1.00 68.06 358 PRO A N 1
ATOM 2856 C CA . PRO A 1 358 ? 4.243 -8.514 19.047 1.00 68.06 358 PRO A CA 1
ATOM 2857 C C . PRO A 1 358 ? 5.616 -8.421 19.739 1.00 68.06 358 PRO A C 1
ATOM 2859 O O . PRO A 1 358 ? 5.890 -7.433 20.429 1.00 68.06 358 PRO A O 1
ATOM 2862 N N . PRO A 1 359 ? 6.494 -9.424 19.557 1.00 59.69 359 PRO A N 1
ATOM 2863 C CA . PRO A 1 359 ? 7.843 -9.392 20.112 1.00 59.69 359 PRO A CA 1
ATOM 2864 C C . PRO A 1 359 ? 8.662 -8.224 19.533 1.00 59.69 359 PRO A C 1
ATOM 2866 O O . PRO A 1 359 ? 8.490 -7.839 18.380 1.00 59.69 359 PRO A O 1
ATOM 2869 N N . GLU A 1 360 ? 9.580 -7.667 20.332 1.00 50.12 360 GLU A N 1
ATOM 2870 C CA . GLU A 1 360 ? 10.428 -6.523 19.936 1.00 50.12 360 GLU A CA 1
ATOM 2871 C C . GLU A 1 360 ? 11.544 -6.883 18.928 1.00 50.12 360 GLU A C 1
ATOM 2873 O O . GLU A 1 360 ? 12.234 -5.991 18.424 1.00 50.12 360 GLU A O 1
ATOM 2878 N N . GLU A 1 361 ? 11.742 -8.170 18.629 1.00 40.53 361 GLU A N 1
ATOM 2879 C CA . GLU A 1 361 ? 12.781 -8.671 17.727 1.00 40.53 361 GLU A CA 1
ATOM 2880 C C . GLU A 1 361 ? 12.157 -9.523 16.605 1.00 40.53 361 GLU A C 1
ATOM 2882 O O . GLU A 1 361 ? 11.344 -10.407 16.863 1.00 40.53 361 GLU A O 1
ATOM 2887 N N . ASP A 1 362 ? 12.570 -9.222 15.368 1.00 33.38 362 ASP A N 1
ATOM 2888 C CA . ASP A 1 362 ? 12.304 -9.927 14.106 1.00 33.38 362 ASP A CA 1
ATOM 2889 C C . ASP A 1 362 ? 10.881 -9.858 13.517 1.00 33.38 362 ASP A C 1
ATOM 2891 O O . ASP A 1 362 ? 10.055 -10.753 13.688 1.00 33.38 362 ASP A O 1
ATOM 2895 N N . LEU A 1 363 ? 10.635 -8.847 12.674 1.00 29.75 363 LEU A N 1
ATOM 2896 C CA . LEU A 1 363 ? 9.521 -8.842 11.719 1.00 29.75 363 LEU A CA 1
ATOM 2897 C C . LEU A 1 363 ? 10.029 -8.502 10.310 1.00 29.75 363 LEU A C 1
ATOM 2899 O O . LEU A 1 363 ? 10.683 -7.486 10.094 1.00 29.75 363 LEU A O 1
ATOM 2903 N N . VAL A 1 364 ? 9.713 -9.376 9.355 1.00 30.06 364 VAL A N 1
ATOM 2904 C CA . VAL A 1 364 ? 9.848 -9.153 7.907 1.00 30.06 364 VAL A CA 1
ATOM 2905 C C . VAL A 1 364 ? 8.480 -8.684 7.397 1.00 30.06 364 VAL A C 1
ATOM 2907 O O . VAL A 1 364 ? 7.465 -9.235 7.829 1.00 30.06 364 VAL A O 1
ATOM 2910 N N . VAL A 1 365 ? 8.439 -7.648 6.540 1.00 31.42 365 VAL A N 1
ATOM 2911 C CA . VAL A 1 365 ? 7.268 -6.757 6.352 1.00 31.42 365 VAL A CA 1
ATOM 2912 C C . VAL A 1 365 ? 6.779 -6.619 4.886 1.00 31.42 365 VAL A C 1
ATOM 2914 O O . VAL A 1 365 ? 7.541 -6.998 4.004 1.00 31.42 365 VAL A O 1
ATOM 2917 N N . ARG A 1 366 ? 5.533 -6.140 4.627 1.00 50.75 366 ARG A N 1
ATOM 2918 C CA . ARG A 1 366 ? 4.988 -5.516 3.387 1.00 50.75 366 ARG A CA 1
ATOM 2919 C C . ARG A 1 366 ? 3.448 -5.287 3.351 1.00 50.75 366 ARG A C 1
ATOM 2921 O O . ARG A 1 366 ? 2.658 -6.102 2.898 1.00 50.75 366 ARG A O 1
ATOM 2928 N N . SER A 1 367 ? 3.044 -4.080 3.724 1.00 50.72 367 SER A N 1
ATOM 2929 C CA . SER A 1 367 ? 2.291 -3.049 2.992 1.00 50.72 367 SER A CA 1
ATOM 2930 C C . SER A 1 367 ? 3.018 -1.744 3.326 1.00 50.72 367 SER A C 1
ATOM 2932 O O . SER A 1 367 ? 3.444 -1.090 2.385 1.00 50.72 367 SER A O 1
ATOM 2934 N N . HIS A 1 368 ? 3.341 -1.560 4.613 1.00 69.06 368 HIS A N 1
ATOM 2935 C CA . HIS A 1 368 ? 4.526 -1.021 5.320 1.00 69.06 368 HIS A CA 1
ATOM 2936 C C . HIS A 1 368 ? 5.542 -0.114 4.610 1.00 69.06 368 HIS A C 1
ATOM 2938 O O . HIS A 1 368 ? 6.123 0.771 5.232 1.00 69.06 368 HIS A O 1
ATOM 2944 N N . GLU A 1 369 ? 5.841 -0.357 3.338 1.00 67.06 369 GLU A N 1
ATOM 2945 C CA . GLU A 1 369 ? 6.802 0.423 2.575 1.00 67.06 369 GLU A CA 1
ATOM 2946 C C . GLU A 1 369 ? 6.080 1.457 1.715 1.00 67.06 369 GLU A C 1
ATOM 2948 O O . GLU A 1 369 ? 5.289 1.126 0.828 1.00 67.06 369 GLU A O 1
ATOM 2953 N N . VAL A 1 370 ? 6.422 2.726 1.927 1.00 75.62 370 VAL A N 1
ATOM 2954 C CA . VAL A 1 370 ? 5.969 3.824 1.072 1.00 75.62 370 VAL A CA 1
ATOM 2955 C C . VAL A 1 370 ? 6.470 3.585 -0.354 1.00 75.62 370 VAL A C 1
ATOM 2957 O O . VAL A 1 370 ? 7.676 3.477 -0.580 1.00 75.62 370 VAL A O 1
ATOM 2960 N N . LYS A 1 371 ? 5.558 3.554 -1.331 1.00 78.62 371 LYS A N 1
ATOM 2961 C CA . LYS A 1 371 ? 5.886 3.445 -2.763 1.00 78.62 371 LYS A CA 1
ATOM 2962 C C . LYS A 1 371 ? 5.468 4.710 -3.503 1.00 78.62 371 LYS A C 1
ATOM 2964 O O . LYS A 1 371 ? 4.354 5.188 -3.304 1.00 78.62 371 LYS A O 1
ATOM 2969 N N . ASP A 1 372 ? 6.322 5.219 -4.394 1.00 72.62 372 ASP A N 1
ATOM 2970 C CA . ASP A 1 372 ? 6.093 6.478 -5.130 1.00 72.62 372 ASP A CA 1
ATOM 2971 C C . ASP A 1 372 ? 4.741 6.497 -5.871 1.00 72.62 372 ASP A C 1
ATOM 2973 O O . ASP A 1 372 ? 4.013 7.489 -5.828 1.00 72.62 372 ASP A O 1
ATOM 2977 N N . GLU A 1 373 ? 4.362 5.381 -6.503 1.00 79.00 373 GLU A N 1
ATOM 2978 C CA . GLU A 1 373 ? 3.091 5.230 -7.229 1.00 79.00 373 GLU A CA 1
ATOM 2979 C C . GLU A 1 373 ? 1.966 4.615 -6.369 1.00 79.00 373 GLU A C 1
ATOM 2981 O O . GLU A 1 373 ? 0.904 4.276 -6.890 1.00 79.00 373 GLU A O 1
ATOM 2986 N N . GLY A 1 374 ? 2.180 4.469 -5.058 1.00 71.06 374 GLY A N 1
ATOM 2987 C CA . GLY A 1 374 ? 1.260 3.818 -4.117 1.00 71.06 374 GLY A CA 1
ATOM 2988 C C . GLY A 1 374 ? 1.261 2.289 -4.190 1.00 71.06 374 GLY A C 1
ATOM 2989 O O . GLY A 1 374 ? 0.652 1.632 -3.350 1.00 71.06 374 GLY A O 1
ATOM 2990 N N . TYR A 1 375 ? 1.951 1.700 -5.169 1.00 74.44 375 TYR A N 1
ATOM 2991 C CA . TYR A 1 375 ? 2.142 0.259 -5.283 1.00 74.44 375 TYR A CA 1
ATOM 2992 C C . TYR A 1 375 ? 3.468 -0.090 -5.973 1.00 74.44 375 TYR A C 1
ATOM 2994 O O . TYR A 1 375 ? 4.050 0.745 -6.667 1.00 74.44 375 TYR A O 1
ATOM 3002 N N . GLU A 1 376 ? 3.922 -1.331 -5.811 1.00 67.38 376 GLU A N 1
ATOM 3003 C CA . GLU A 1 376 ? 5.061 -1.905 -6.536 1.00 67.38 376 GLU A CA 1
ATOM 3004 C C . GLU A 1 376 ? 4.824 -3.399 -6.789 1.00 67.38 376 GLU A C 1
ATOM 3006 O O . GLU A 1 376 ? 4.225 -4.082 -5.961 1.00 67.38 376 GLU A O 1
ATOM 3011 N N . ILE A 1 377 ? 5.252 -3.914 -7.943 1.00 62.53 377 ILE A N 1
ATOM 3012 C CA . ILE A 1 377 ? 5.151 -5.340 -8.273 1.00 62.53 377 ILE A CA 1
ATOM 3013 C C . ILE A 1 377 ? 6.561 -5.914 -8.320 1.00 62.53 377 ILE A C 1
ATOM 3015 O O . ILE A 1 377 ? 7.375 -5.517 -9.151 1.00 62.53 377 ILE A O 1
ATOM 3019 N N . GLU A 1 378 ? 6.827 -6.877 -7.450 1.00 58.81 378 GLU A N 1
ATOM 3020 C CA . GLU A 1 378 ? 8.146 -7.451 -7.220 1.00 58.81 378 GLU A CA 1
ATOM 3021 C C . GLU A 1 378 ? 8.098 -8.982 -7.357 1.00 58.81 378 GLU A C 1
ATOM 3023 O O . GLU A 1 378 ? 7.037 -9.600 -7.522 1.00 58.81 378 GLU A O 1
ATOM 3028 N N . HIS A 1 379 ? 9.273 -9.612 -7.302 1.00 54.28 379 HIS A N 1
ATOM 3029 C CA . HIS A 1 379 ? 9.431 -11.072 -7.327 1.00 54.28 379 HIS A CA 1
ATOM 3030 C C . HIS A 1 379 ? 8.714 -11.737 -8.520 1.00 54.28 379 HIS A C 1
ATOM 3032 O O . HIS A 1 379 ? 7.944 -12.686 -8.350 1.00 54.28 379 HIS A O 1
ATOM 3038 N N . ASP A 1 380 ? 8.940 -11.219 -9.730 1.00 51.62 380 ASP A N 1
ATOM 3039 C CA . ASP A 1 380 ? 8.350 -11.725 -10.978 1.00 51.62 380 ASP A CA 1
ATOM 3040 C C . ASP A 1 380 ? 6.809 -11.769 -10.956 1.00 51.62 380 ASP A C 1
ATOM 3042 O O . ASP A 1 380 ? 6.187 -12.737 -11.401 1.00 51.62 380 ASP A O 1
ATOM 3046 N N . GLY A 1 381 ? 6.177 -10.738 -10.385 1.00 44.31 381 GLY A N 1
ATOM 3047 C CA . GLY A 1 381 ? 4.715 -10.628 -10.312 1.00 44.31 381 GLY A CA 1
ATOM 3048 C C . GLY A 1 381 ? 4.075 -11.369 -9.138 1.00 44.31 381 GLY A C 1
ATOM 3049 O O . GLY A 1 381 ? 2.849 -11.388 -9.022 1.00 44.31 381 GLY A O 1
ATOM 3050 N N . LYS A 1 382 ? 4.877 -11.994 -8.270 1.00 45.28 382 LYS A N 1
ATOM 3051 C CA . LYS A 1 382 ? 4.381 -12.786 -7.133 1.00 45.28 382 LYS A CA 1
ATOM 3052 C C . LYS A 1 382 ? 4.174 -11.961 -5.868 1.00 45.28 382 LYS A C 1
ATOM 3054 O O . LYS A 1 382 ? 3.439 -12.403 -4.988 1.00 45.28 382 LYS A O 1
ATOM 3059 N N . LEU A 1 383 ? 4.808 -10.794 -5.765 1.00 53.94 383 LEU A N 1
ATOM 3060 C CA . LEU A 1 383 ? 4.678 -9.883 -4.632 1.00 53.94 383 LEU A CA 1
ATOM 3061 C C . LEU A 1 383 ? 4.109 -8.552 -5.130 1.00 53.94 383 LEU A C 1
ATOM 3063 O O . LEU A 1 383 ? 4.623 -7.983 -6.084 1.00 53.94 383 LEU A O 1
ATOM 3067 N N . ASN A 1 384 ? 3.038 -8.068 -4.503 1.00 60.94 384 ASN A N 1
ATOM 3068 C CA . ASN A 1 384 ? 2.417 -6.791 -4.857 1.00 60.94 384 ASN A CA 1
ATOM 3069 C C . ASN A 1 384 ? 2.394 -5.895 -3.628 1.00 60.94 384 ASN A C 1
ATOM 3071 O O . ASN A 1 384 ? 1.544 -6.099 -2.765 1.00 60.94 384 ASN A O 1
ATOM 3075 N N . THR A 1 385 ? 3.293 -4.919 -3.547 1.00 67.06 385 THR A N 1
ATOM 3076 C CA . THR A 1 385 ? 3.275 -3.915 -2.490 1.00 67.06 385 THR A CA 1
ATOM 3077 C C . THR A 1 385 ? 2.165 -2.897 -2.720 1.00 67.06 385 THR A C 1
ATOM 3079 O O . THR A 1 385 ? 2.073 -2.366 -3.815 1.00 67.06 385 THR A O 1
ATOM 3082 N N . VAL A 1 386 ? 1.294 -2.652 -1.731 1.00 67.44 386 VAL A N 1
ATOM 3083 C CA . VAL A 1 386 ? 0.215 -1.645 -1.799 1.00 67.44 386 VAL A CA 1
ATOM 3084 C C . VAL A 1 386 ? 0.237 -0.763 -0.555 1.00 67.44 386 VAL A C 1
ATOM 3086 O O . VAL A 1 386 ? 0.247 -1.282 0.563 1.00 67.44 386 VAL A O 1
ATOM 3089 N N . PHE A 1 387 ? 0.214 0.550 -0.777 1.00 75.25 387 PHE A N 1
ATOM 3090 C CA . PHE A 1 387 ? 0.295 1.599 0.231 1.00 75.25 387 PHE A CA 1
ATOM 3091 C C . PHE A 1 387 ? -0.802 2.643 -0.032 1.00 75.25 387 PHE A C 1
ATOM 3093 O O . PHE A 1 387 ? -0.879 3.219 -1.122 1.00 75.25 387 PHE A O 1
ATOM 3100 N N . SER A 1 388 ? -1.686 2.871 0.942 1.00 81.50 388 SER A N 1
ATOM 3101 C CA . SER A 1 388 ? -2.922 3.649 0.750 1.00 81.50 388 SER A CA 1
ATOM 3102 C C . SER A 1 388 ? -2.884 5.052 1.373 1.00 81.50 388 SER A C 1
ATOM 3104 O O . SER A 1 388 ? -3.894 5.749 1.330 1.00 81.50 388 SER A O 1
ATOM 3106 N N . ALA A 1 389 ? -1.723 5.492 1.865 1.00 78.75 389 ALA A N 1
ATOM 3107 C CA . ALA A 1 389 ? -1.479 6.819 2.430 1.00 78.75 389 ALA A CA 1
ATOM 3108 C C . ALA A 1 389 ? -0.778 7.746 1.399 1.00 78.75 389 ALA A C 1
ATOM 3110 O O . ALA A 1 389 ? 0.455 7.747 1.287 1.00 78.75 389 ALA A O 1
ATOM 3111 N N . PRO A 1 390 ? -1.527 8.508 0.569 1.00 78.12 390 PRO A N 1
ATOM 3112 C CA . PRO A 1 390 ? -0.937 9.454 -0.380 1.00 78.12 390 PRO A CA 1
ATOM 3113 C C . PRO A 1 390 ? -0.233 10.604 0.345 1.00 78.12 390 PRO A C 1
ATOM 3115 O O . PRO A 1 390 ? -0.677 11.044 1.397 1.00 78.12 390 PRO A O 1
ATOM 3118 N N . ASN A 1 391 ? 0.835 11.133 -0.250 1.00 82.31 391 ASN A N 1
ATOM 3119 C CA . ASN A 1 391 ? 1.648 12.209 0.313 1.00 82.31 391 ASN A CA 1
ATOM 3120 C C . ASN A 1 391 ? 2.005 11.959 1.788 1.00 82.31 391 ASN A C 1
ATOM 3122 O O . ASN A 1 391 ? 1.809 12.824 2.641 1.00 82.31 391 ASN A O 1
ATOM 3126 N N . TYR A 1 392 ? 2.514 10.762 2.077 1.00 81.31 392 TYR A N 1
ATOM 3127 C CA . TYR A 1 392 ? 2.736 10.284 3.434 1.00 81.31 392 TYR A CA 1
ATOM 3128 C C . TYR A 1 392 ? 3.472 11.324 4.288 1.00 81.31 392 TYR A C 1
ATOM 3130 O O . TYR A 1 392 ? 4.500 11.887 3.876 1.00 81.31 392 TYR A O 1
ATOM 3138 N N . ARG A 1 393 ? 2.922 11.590 5.481 1.00 77.56 393 ARG A N 1
ATOM 3139 C CA . ARG A 1 393 ? 3.420 12.582 6.456 1.00 77.56 393 ARG A CA 1
ATOM 3140 C C . ARG A 1 393 ? 3.521 14.013 5.918 1.00 77.56 393 ARG A C 1
ATOM 3142 O O . ARG A 1 393 ? 4.386 14.774 6.364 1.00 77.56 393 ARG A O 1
ATOM 3149 N N . ASP A 1 394 ? 2.702 14.353 4.929 1.00 76.56 394 ASP A N 1
ATOM 3150 C CA . ASP A 1 394 ? 2.696 15.636 4.220 1.00 76.56 394 ASP A CA 1
ATOM 3151 C C . ASP A 1 394 ? 4.044 16.018 3.579 1.00 76.56 394 ASP A C 1
ATOM 3153 O O . ASP A 1 394 ? 4.314 17.193 3.317 1.00 76.56 394 ASP A O 1
ATOM 3157 N N . GLN A 1 395 ? 4.928 15.039 3.361 1.00 73.38 395 GLN A N 1
ATOM 3158 C CA . GLN A 1 395 ? 6.322 15.273 2.959 1.00 73.38 395 GLN A CA 1
ATOM 3159 C C . GLN A 1 395 ? 6.766 14.420 1.774 1.00 73.38 395 GLN A C 1
ATOM 3161 O O . GLN A 1 395 ? 7.645 14.843 1.024 1.00 73.38 395 GLN A O 1
ATOM 3166 N N . MET A 1 396 ? 6.215 13.216 1.618 1.00 71.50 396 MET A N 1
ATOM 3167 C CA . MET A 1 396 ? 6.759 12.240 0.672 1.00 71.50 396 MET A CA 1
ATOM 3168 C C . MET A 1 396 ? 6.307 12.467 -0.775 1.00 71.50 396 MET A C 1
ATOM 3170 O O . MET A 1 396 ? 7.018 12.073 -1.695 1.00 71.50 396 MET A O 1
ATOM 3174 N N . GLY A 1 397 ? 5.153 13.102 -1.006 1.00 74.88 397 GLY A N 1
ATOM 3175 C CA . GLY A 1 397 ? 4.628 13.352 -2.355 1.00 74.88 397 GLY A CA 1
ATOM 3176 C C . GLY A 1 397 ? 4.245 12.098 -3.154 1.00 74.88 397 GLY A C 1
ATOM 3177 O O . GLY A 1 397 ? 3.964 12.210 -4.348 1.00 74.88 397 GLY A O 1
ATOM 3178 N N . ASN A 1 398 ? 4.230 10.918 -2.526 1.00 80.00 398 ASN A N 1
ATOM 3179 C CA . ASN A 1 398 ? 3.830 9.656 -3.147 1.00 80.00 398 ASN A CA 1
ATOM 3180 C C . ASN A 1 398 ? 2.324 9.625 -3.452 1.00 80.00 398 ASN A C 1
ATOM 3182 O O . ASN A 1 398 ? 1.525 10.302 -2.803 1.00 80.00 398 ASN A O 1
ATOM 3186 N N . LYS A 1 399 ? 1.906 8.798 -4.409 1.00 77.19 399 LYS A N 1
ATOM 3187 C CA . LYS A 1 399 ? 0.487 8.459 -4.593 1.00 77.19 399 LYS A CA 1
ATOM 3188 C C . LYS A 1 399 ? 0.063 7.399 -3.571 1.00 77.19 399 LYS A C 1
ATOM 3190 O O . LYS A 1 399 ? 0.899 6.692 -3.016 1.00 77.19 399 LYS A O 1
ATOM 3195 N N . GLY A 1 400 ? -1.242 7.290 -3.343 1.00 65.38 400 GLY A N 1
ATOM 3196 C CA . GLY A 1 400 ? -1.859 6.153 -2.661 1.00 65.38 400 GLY A CA 1
ATOM 3197 C C . GLY A 1 400 ? -2.501 5.218 -3.686 1.00 65.38 400 GLY A C 1
ATOM 3198 O O . GLY A 1 400 ? -2.962 5.680 -4.735 1.00 65.38 400 GLY A O 1
ATOM 3199 N N . ALA A 1 401 ? -2.545 3.921 -3.394 1.00 66.06 401 ALA A N 1
ATOM 3200 C CA . ALA A 1 401 ? -3.225 2.926 -4.219 1.00 66.06 401 ALA A CA 1
ATOM 3201 C C . ALA A 1 401 ? -4.065 1.963 -3.368 1.00 66.06 401 ALA A C 1
ATOM 3203 O O . ALA A 1 401 ? -3.871 1.829 -2.161 1.00 66.06 401 ALA A O 1
ATOM 3204 N N . PHE A 1 402 ? -4.997 1.272 -4.019 1.00 54.91 402 PHE A N 1
ATOM 3205 C CA . PHE A 1 402 ? -5.745 0.140 -3.475 1.00 54.91 402 PHE A CA 1
ATOM 3206 C C . PHE A 1 402 ? -5.906 -0.913 -4.576 1.00 54.91 402 PHE A C 1
ATOM 3208 O O . PHE A 1 402 ? -5.909 -0.586 -5.766 1.00 54.91 402 PHE A O 1
ATOM 3215 N N . ILE A 1 403 ? -6.017 -2.184 -4.193 1.00 64.44 403 ILE A N 1
ATOM 3216 C CA . ILE A 1 403 ? -6.156 -3.299 -5.135 1.00 64.44 403 ILE A CA 1
ATOM 3217 C C . ILE A 1 403 ? -7.622 -3.716 -5.184 1.00 64.44 403 ILE A C 1
ATOM 3219 O O . ILE A 1 403 ? -8.199 -4.086 -4.165 1.00 64.44 403 ILE A O 1
ATOM 3223 N N . VAL A 1 404 ? -8.212 -3.719 -6.380 1.00 50.47 404 VAL A N 1
ATOM 3224 C CA . VAL A 1 404 ? -9.528 -4.323 -6.622 1.00 50.47 404 VAL A CA 1
ATOM 3225 C C . VAL A 1 404 ? -9.318 -5.688 -7.261 1.00 50.47 404 VAL A C 1
ATOM 3227 O O . VAL A 1 404 ? -8.782 -5.795 -8.366 1.00 50.47 404 VAL A O 1
ATOM 3230 N N . THR A 1 405 ? -9.722 -6.743 -6.558 1.00 42.69 405 THR A N 1
ATOM 3231 C CA . THR A 1 405 ? -9.634 -8.122 -7.053 1.00 42.69 405 THR A CA 1
ATOM 3232 C C . THR A 1 405 ? -10.986 -8.581 -7.594 1.00 42.69 405 THR A C 1
ATOM 3234 O O . THR A 1 405 ? -12.027 -8.295 -7.003 1.00 42.69 405 THR A O 1
ATOM 3237 N N . PHE A 1 406 ? -10.974 -9.300 -8.722 1.00 42.56 406 PHE A N 1
ATOM 3238 C CA . PHE A 1 406 ? -12.158 -9.925 -9.319 1.00 42.56 406 PHE A CA 1
ATOM 3239 C C . PHE A 1 406 ? -11.938 -11.432 -9.414 1.00 42.56 406 PHE A C 1
ATOM 3241 O O . PHE A 1 406 ? -10.890 -11.887 -9.877 1.00 42.56 406 PHE A O 1
ATOM 3248 N N . THR A 1 407 ? -12.933 -12.218 -9.020 1.00 36.25 407 THR A N 1
ATOM 3249 C CA . THR A 1 407 ? -12.875 -13.679 -9.114 1.00 36.25 407 THR A CA 1
ATOM 3250 C C . THR A 1 407 ? -13.509 -14.134 -10.426 1.00 36.25 407 THR A C 1
ATOM 3252 O O . THR A 1 407 ? -14.711 -13.988 -10.655 1.00 36.25 407 THR A O 1
ATOM 3255 N N . VAL A 1 408 ? -12.680 -14.684 -11.315 1.00 33.97 408 VAL A N 1
ATOM 3256 C CA . VAL A 1 408 ? -13.092 -15.276 -12.598 1.00 33.97 408 VAL A CA 1
ATOM 3257 C C . VAL A 1 408 ? -12.924 -16.796 -12.505 1.00 33.97 408 VAL A C 1
ATOM 3259 O O . VAL A 1 408 ? -11.994 -17.267 -11.850 1.00 33.97 408 VAL A O 1
ATOM 3262 N N . MET A 1 409 ? -13.839 -17.564 -13.112 1.00 31.67 409 MET A N 1
ATOM 3263 C CA . MET A 1 409 ? -13.789 -19.032 -13.129 1.00 31.67 409 MET A CA 1
ATOM 3264 C C . MET A 1 409 ? -12.406 -19.552 -13.544 1.00 31.67 409 MET A C 1
ATOM 3266 O O . MET A 1 409 ? -11.865 -19.129 -14.562 1.00 31.67 409 MET A O 1
ATOM 3270 N N . GLU A 1 410 ? -11.896 -20.549 -12.822 1.00 30.44 410 GLU A N 1
ATOM 3271 C CA . GLU A 1 410 ? -10.945 -21.500 -13.396 1.00 30.44 410 GLU A CA 1
ATOM 3272 C C . GLU A 1 410 ? -11.713 -22.686 -13.984 1.00 30.44 410 GLU A C 1
ATOM 3274 O O . GLU A 1 410 ? -12.365 -23.431 -13.252 1.00 30.44 410 GLU A O 1
ATOM 3279 N N . PRO A 1 411 ? -11.562 -22.925 -15.290 1.00 34.31 411 PRO A N 1
ATOM 3280 C CA . PRO A 1 411 ? -11.490 -24.266 -15.828 1.00 34.31 411 PRO A CA 1
ATOM 3281 C C . PRO A 1 411 ? -10.077 -24.489 -16.390 1.00 34.31 411 PRO A C 1
ATOM 3283 O O . PRO A 1 411 ? -9.609 -23.753 -17.252 1.00 34.31 411 PRO A O 1
ATOM 3286 N N . SER A 1 412 ? -9.370 -25.483 -15.849 1.00 34.59 412 SER A N 1
ATOM 3287 C CA . SER A 1 412 ? -8.241 -26.212 -16.460 1.00 34.59 412 SER A CA 1
ATOM 3288 C C . SER A 1 412 ? -7.620 -25.631 -17.765 1.00 34.59 412 SER A C 1
ATOM 3290 O O . SER A 1 412 ? -8.100 -25.981 -18.835 1.00 34.59 412 SER A O 1
ATOM 3292 N N . ARG A 1 413 ? -6.548 -24.809 -17.629 1.00 41.78 413 ARG A N 1
ATOM 3293 C CA . ARG A 1 413 ? -5.447 -24.350 -18.556 1.00 41.78 413 ARG A CA 1
ATOM 3294 C C . ARG A 1 413 ? -5.656 -24.350 -20.103 1.00 41.78 413 ARG A C 1
ATOM 3296 O O . ARG A 1 413 ? -6.177 -25.334 -20.609 1.00 41.78 413 ARG A O 1
ATOM 3303 N N . PRO A 1 414 ? -5.040 -23.430 -20.909 1.00 45.59 414 PRO A N 1
ATOM 3304 C CA . PRO A 1 414 ? -3.898 -22.537 -20.608 1.00 45.59 414 PRO A CA 1
ATOM 3305 C C . PRO A 1 414 ? -4.046 -21.057 -21.065 1.00 45.59 414 PRO A C 1
ATOM 3307 O O . PRO A 1 414 ? -4.575 -20.776 -22.130 1.00 45.59 414 PRO A O 1
ATOM 3310 N N . GLY A 1 415 ? -3.416 -20.130 -20.334 1.00 46.22 415 GLY A N 1
ATOM 3311 C CA . GLY A 1 415 ? -3.256 -18.721 -20.737 1.00 46.22 415 GLY A CA 1
ATOM 3312 C C . GLY A 1 415 ? -4.271 -17.785 -20.080 1.00 46.22 415 GLY A C 1
ATOM 3313 O O . GLY A 1 415 ? -5.455 -18.088 -20.002 1.00 46.22 415 GLY A O 1
ATOM 3314 N N . PHE A 1 416 ? -3.788 -16.673 -19.530 1.00 56.09 416 PHE A N 1
ATOM 3315 C CA . PHE A 1 416 ? -4.628 -15.645 -18.913 1.00 56.09 416 PHE A CA 1
ATOM 3316 C C . PHE A 1 416 ? -5.234 -14.793 -20.040 1.00 56.09 416 PHE A C 1
ATOM 3318 O O . PHE A 1 416 ? -4.492 -14.242 -20.846 1.00 56.09 416 PHE A O 1
ATOM 3325 N N . GLU A 1 417 ? -6.558 -14.709 -20.164 1.00 69.31 417 GLU A N 1
ATOM 3326 C CA . GLU A 1 417 ? -7.200 -13.908 -21.220 1.00 69.31 417 GLU A CA 1
ATOM 3327 C C . GLU A 1 417 ? -7.507 -12.482 -20.743 1.00 69.31 417 GLU A C 1
ATOM 3329 O O . GLU A 1 417 ? -7.865 -12.256 -19.584 1.00 69.31 417 GLU A O 1
ATOM 3334 N N . LEU A 1 418 ? -7.413 -11.503 -21.648 1.00 66.88 418 LEU A N 1
ATOM 3335 C CA . LEU A 1 418 ? -7.878 -10.140 -21.380 1.00 66.88 418 LEU A CA 1
ATOM 3336 C C . LEU A 1 418 ? -9.413 -10.124 -21.321 1.00 66.88 418 LEU A C 1
ATOM 3338 O O . LEU A 1 418 ? -10.084 -10.320 -22.333 1.00 66.88 418 LEU A O 1
ATOM 3342 N N . SER A 1 419 ? -9.976 -9.880 -20.136 1.00 72.38 419 SER A N 1
ATOM 3343 C CA . SER A 1 419 ? -11.422 -9.952 -19.892 1.00 72.38 419 SER A CA 1
ATOM 3344 C C . SER A 1 419 ? -12.115 -8.581 -19.909 1.00 72.38 419 SER A C 1
ATOM 3346 O O . SER A 1 419 ? -11.496 -7.530 -19.738 1.00 72.38 419 SER A O 1
ATOM 3348 N N . ALA A 1 420 ? -13.438 -8.587 -20.113 1.00 67.44 420 ALA A N 1
ATOM 3349 C CA . ALA A 1 420 ? -14.257 -7.380 -20.242 1.00 67.44 420 ALA A CA 1
ATOM 3350 C C . ALA A 1 420 ? -14.160 -6.360 -19.075 1.00 67.44 420 ALA A C 1
ATOM 3352 O O . ALA A 1 420 ? -14.175 -5.160 -19.379 1.00 67.44 420 ALA A O 1
ATOM 3353 N N . PRO A 1 421 ? -14.023 -6.761 -17.790 1.00 73.50 421 PRO A N 1
ATOM 3354 C CA . PRO A 1 421 ? -13.967 -5.834 -16.652 1.00 73.50 421 PRO A CA 1
ATOM 3355 C C . PRO A 1 421 ? -12.856 -4.786 -16.718 1.00 73.50 421 PRO A C 1
ATOM 3357 O O . PRO A 1 421 ? -13.010 -3.713 -16.145 1.00 73.50 421 PRO A O 1
ATOM 3360 N N . ILE A 1 422 ? -11.779 -5.026 -17.471 1.00 69.62 422 ILE A N 1
ATOM 3361 C CA . ILE A 1 422 ? -10.691 -4.049 -17.606 1.00 69.62 422 ILE A CA 1
ATOM 3362 C C . ILE A 1 422 ? -11.167 -2.694 -18.145 1.00 69.62 422 ILE A C 1
ATOM 3364 O O . ILE A 1 422 ? -10.621 -1.664 -17.772 1.00 69.62 422 ILE A O 1
ATOM 3368 N N . GLY A 1 423 ? -12.237 -2.672 -18.947 1.00 68.38 423 GLY A N 1
ATOM 3369 C CA . GLY A 1 423 ? -12.844 -1.436 -19.444 1.00 68.38 423 GLY A CA 1
ATOM 3370 C C . GLY A 1 423 ? -13.493 -0.565 -18.361 1.00 68.38 423 GLY A C 1
ATOM 3371 O O . GLY A 1 423 ? -13.810 0.588 -18.629 1.00 68.38 423 GLY A O 1
ATOM 3372 N N . GLN A 1 424 ? -13.689 -1.074 -17.143 1.00 75.12 424 GLN A N 1
ATOM 3373 C CA . GLN A 1 424 ? -14.265 -0.313 -16.027 1.00 75.12 424 GLN A CA 1
ATOM 3374 C C . GLN A 1 424 ? -13.227 0.552 -15.294 1.00 75.12 424 GLN A C 1
ATOM 3376 O O . GLN A 1 424 ? -13.596 1.389 -14.474 1.00 75.12 424 GLN A O 1
ATOM 3381 N N . LEU A 1 425 ? -11.938 0.416 -15.620 1.00 76.69 425 LEU A N 1
ATOM 3382 C CA . LEU A 1 425 ? -10.856 1.225 -15.057 1.00 76.69 425 LEU A CA 1
ATOM 3383 C C . LEU A 1 425 ? -10.795 2.608 -15.736 1.00 76.69 425 LEU A C 1
ATOM 3385 O O . LEU A 1 425 ? -9.831 2.952 -16.415 1.00 76.69 425 LEU A O 1
ATOM 3389 N N . LEU A 1 426 ? -11.850 3.415 -15.588 1.00 79.12 426 LEU A N 1
ATOM 3390 C CA . LEU A 1 426 ? -12.082 4.636 -16.382 1.00 79.12 426 LEU A CA 1
ATOM 3391 C C . LEU A 1 426 ? -10.990 5.716 -16.236 1.00 79.12 426 LEU A C 1
ATOM 3393 O O . LEU A 1 426 ? -10.813 6.549 -17.131 1.00 79.12 426 LEU A O 1
ATOM 3397 N N . VAL A 1 427 ? -10.245 5.699 -15.129 1.00 84.50 427 VAL A N 1
ATOM 3398 C CA . VAL A 1 427 ? -9.140 6.632 -14.844 1.00 84.50 427 VAL A CA 1
ATOM 3399 C C . VAL A 1 427 ? -7.764 6.095 -15.255 1.00 84.50 427 VAL A C 1
ATOM 3401 O O . VAL A 1 427 ? -6.769 6.802 -15.113 1.00 84.50 427 VAL A O 1
ATOM 3404 N N . LEU A 1 428 ? -7.684 4.868 -15.782 1.00 81.19 428 LEU A N 1
ATOM 3405 C CA . LEU A 1 428 ? -6.425 4.221 -16.149 1.00 81.19 428 LEU A CA 1
ATOM 3406 C C . LEU A 1 428 ? -5.705 4.999 -17.258 1.00 81.19 428 LEU A C 1
ATOM 3408 O O . LEU A 1 428 ? -6.246 5.190 -18.347 1.00 81.19 428 LEU A O 1
ATOM 3412 N N . GLN A 1 429 ? -4.469 5.419 -16.981 1.00 86.62 429 GLN A N 1
ATOM 3413 C CA . GLN A 1 429 ? -3.633 6.176 -17.922 1.00 86.62 429 GLN A CA 1
ATOM 3414 C C . GLN A 1 429 ? -2.516 5.337 -18.545 1.00 86.62 429 GLN A C 1
ATOM 3416 O O . GLN A 1 429 ? -2.139 5.569 -19.693 1.00 86.62 429 GLN A O 1
ATOM 3421 N N . LYS A 1 430 ? -1.988 4.351 -17.820 1.00 89.81 430 LYS A N 1
ATOM 3422 C CA . LYS A 1 430 ? -0.902 3.488 -18.284 1.00 89.81 430 LYS A CA 1
ATOM 3423 C C . LYS A 1 430 ? -1.255 2.037 -18.003 1.00 89.81 430 LYS A C 1
ATOM 3425 O O . LYS A 1 430 ? -1.569 1.696 -16.869 1.00 89.81 430 LYS A O 1
ATOM 3430 N N . LEU A 1 431 ? -1.190 1.210 -19.037 1.00 87.94 431 LEU A N 1
ATOM 3431 C CA . LEU A 1 431 ? -1.402 -0.226 -18.955 1.00 87.94 431 LEU A CA 1
ATOM 3432 C C . LEU A 1 431 ? -0.249 -0.938 -19.657 1.00 87.94 431 LEU A C 1
ATOM 3434 O O . LEU A 1 431 ? -0.022 -0.728 -20.848 1.00 87.94 431 LEU A O 1
ATOM 3438 N N . ASP A 1 432 ? 0.476 -1.769 -18.919 1.00 90.25 432 ASP A N 1
ATOM 3439 C CA . ASP A 1 432 ? 1.550 -2.599 -19.454 1.00 90.25 432 ASP A CA 1
ATOM 3440 C C . ASP A 1 432 ? 1.317 -4.050 -19.038 1.00 90.25 432 ASP A C 1
ATOM 3442 O O . ASP A 1 432 ? 1.378 -4.391 -17.860 1.00 90.25 432 ASP A O 1
ATOM 3446 N N . PHE A 1 433 ? 1.012 -4.889 -20.019 1.00 89.44 433 PHE A N 1
ATOM 3447 C CA . PHE A 1 433 ? 0.922 -6.337 -19.876 1.00 89.44 433 PHE A CA 1
ATOM 3448 C C . PHE A 1 433 ? 1.927 -7.057 -20.768 1.00 89.44 433 PHE A C 1
ATOM 3450 O O . PHE A 1 433 ? 1.728 -8.221 -21.136 1.00 89.44 433 PHE A O 1
ATOM 3457 N N . SER A 1 434 ? 3.003 -6.378 -21.153 1.00 87.56 434 SER A N 1
ATOM 3458 C CA . SER A 1 434 ? 4.032 -7.008 -21.960 1.00 87.56 434 SER A CA 1
ATOM 3459 C C . SER A 1 434 ? 4.694 -8.188 -21.233 1.00 87.56 434 SER A C 1
ATOM 3461 O O . SER A 1 434 ? 4.705 -8.256 -20.006 1.00 87.56 434 SER A O 1
ATOM 3463 N N . SER A 1 435 ? 5.235 -9.140 -21.994 1.00 90.50 435 SER A N 1
ATOM 3464 C CA . SER A 1 435 ? 5.992 -10.300 -21.487 1.00 90.50 435 SER A CA 1
ATOM 3465 C C . SER A 1 435 ? 5.193 -11.228 -20.572 1.00 90.50 435 SER A C 1
ATOM 3467 O O . SER A 1 435 ? 5.668 -11.668 -19.527 1.00 90.50 435 SER A O 1
ATOM 3469 N N . ASN A 1 436 ? 3.981 -11.569 -21.001 1.00 83.38 436 ASN A N 1
ATOM 3470 C CA . ASN A 1 436 ? 3.107 -12.505 -20.306 1.00 83.38 436 ASN A CA 1
ATOM 3471 C C . ASN A 1 436 ? 2.760 -13.709 -21.205 1.00 83.38 436 ASN A C 1
ATOM 3473 O O . ASN A 1 436 ? 3.242 -13.873 -22.325 1.00 83.38 436 ASN A O 1
ATOM 3477 N N . SER A 1 437 ? 1.922 -14.613 -20.697 1.00 84.31 437 SER A N 1
ATOM 3478 C CA . SER A 1 437 ? 1.331 -15.705 -21.487 1.00 84.31 437 SER A CA 1
ATOM 3479 C C . SER A 1 437 ? -0.126 -15.412 -21.848 1.00 84.31 437 SER A C 1
ATOM 3481 O O . SER A 1 437 ? -0.950 -16.330 -21.822 1.00 84.31 437 SER A O 1
ATOM 3483 N N . LEU A 1 438 ? -0.452 -14.145 -22.139 1.00 85.12 438 LEU A N 1
ATOM 3484 C CA . LEU A 1 438 ? -1.825 -13.748 -22.428 1.00 85.12 438 LEU A CA 1
ATOM 3485 C C . LEU A 1 438 ? -2.319 -14.379 -23.725 1.00 85.12 438 LEU A C 1
ATOM 3487 O O . LEU A 1 438 ? -1.636 -14.285 -24.741 1.00 85.12 438 LEU A O 1
ATOM 3491 N N . THR A 1 439 ? -3.498 -14.989 -23.703 1.00 85.38 439 THR A N 1
ATOM 3492 C CA . THR A 1 439 ? -4.163 -15.584 -24.876 1.00 85.38 439 THR A CA 1
ATOM 3493 C C . THR A 1 439 ? -5.471 -14.850 -25.179 1.00 85.38 439 THR A C 1
ATOM 3495 O O . THR A 1 439 ? -5.887 -13.966 -24.429 1.00 85.38 439 THR A O 1
ATOM 3498 N N . GLY A 1 440 ? -6.125 -15.181 -26.293 1.00 88.62 440 GLY A N 1
ATOM 3499 C CA . GLY A 1 440 ? -7.405 -14.574 -26.657 1.00 88.62 440 GLY A CA 1
ATOM 3500 C C . GLY A 1 440 ? -7.269 -13.234 -27.390 1.00 88.62 440 GLY A C 1
ATOM 3501 O O . GLY A 1 440 ? -6.220 -12.901 -27.943 1.00 88.62 440 GLY A O 1
ATOM 3502 N N . THR A 1 441 ? -8.374 -12.489 -27.449 1.00 89.62 441 THR A N 1
ATOM 3503 C CA . THR A 1 441 ? -8.499 -11.220 -28.193 1.00 89.62 441 THR A CA 1
ATOM 3504 C C . THR A 1 441 ? -8.427 -10.005 -27.272 1.00 89.62 441 THR A C 1
ATOM 3506 O O . THR A 1 441 ? -8.765 -10.104 -26.097 1.00 89.62 441 THR A O 1
ATOM 3509 N N . ILE A 1 442 ? -8.116 -8.824 -27.815 1.00 89.00 442 ILE A N 1
ATOM 3510 C CA . ILE A 1 442 ? -8.314 -7.558 -27.089 1.00 89.00 442 ILE A CA 1
ATOM 3511 C C . ILE A 1 442 ? -9.830 -7.270 -27.007 1.00 89.00 442 ILE A C 1
ATOM 3513 O O . ILE A 1 442 ? -10.471 -7.159 -28.056 1.00 89.00 442 ILE A O 1
ATOM 3517 N N . PRO A 1 443 ? -10.427 -7.150 -25.805 1.00 87.75 443 PRO A N 1
ATOM 3518 C CA . PRO A 1 443 ? -11.873 -7.027 -25.658 1.00 87.75 443 PRO A CA 1
ATOM 3519 C C . PRO A 1 443 ? -12.400 -5.649 -26.083 1.00 87.75 443 PRO A C 1
ATOM 3521 O O . PRO A 1 443 ? -11.755 -4.619 -25.882 1.00 87.75 443 PRO A O 1
ATOM 3524 N N . ASP A 1 444 ? -13.633 -5.618 -26.604 1.00 85.94 444 ASP A N 1
ATOM 3525 C CA . ASP A 1 444 ? -14.306 -4.385 -27.047 1.00 85.94 444 ASP A CA 1
ATOM 3526 C C . ASP A 1 444 ? -14.493 -3.356 -25.915 1.00 85.94 444 ASP A C 1
ATOM 3528 O O . ASP A 1 444 ? -14.608 -2.159 -26.178 1.00 85.94 444 ASP A O 1
ATOM 3532 N N . SER A 1 445 ? -14.458 -3.788 -24.649 1.00 85.38 445 SER A N 1
ATOM 3533 C CA . SER A 1 445 ? -14.557 -2.905 -23.483 1.00 85.38 445 SER A CA 1
ATOM 3534 C C . SER A 1 445 ? -13.380 -1.935 -23.333 1.00 85.38 445 SER A C 1
ATOM 3536 O O . SER A 1 445 ? -13.543 -0.917 -22.661 1.00 85.38 445 SER A O 1
ATOM 3538 N N . PHE A 1 446 ? -12.245 -2.157 -24.013 1.00 86.81 446 PHE A N 1
ATOM 3539 C CA . PHE A 1 446 ? -11.133 -1.193 -24.056 1.00 86.81 446 PHE A CA 1
ATOM 3540 C C . PHE A 1 446 ? -11.579 0.189 -24.540 1.00 86.81 446 PHE A C 1
ATOM 3542 O O . PHE A 1 446 ? -10.992 1.190 -24.147 1.00 86.81 446 PHE A O 1
ATOM 3549 N N . GLN A 1 447 ? -12.662 0.272 -25.315 1.00 86.12 447 GLN A N 1
ATOM 3550 C CA . GLN A 1 447 ? -13.247 1.541 -25.755 1.00 86.12 447 GLN A CA 1
ATOM 3551 C C . GLN A 1 447 ? -13.626 2.499 -24.612 1.00 86.12 447 GLN A C 1
ATOM 3553 O O . GLN A 1 447 ? -13.780 3.701 -24.831 1.00 86.12 447 GLN A O 1
ATOM 3558 N N . LEU A 1 448 ? -13.818 1.968 -23.401 1.00 87.50 448 LEU A N 1
ATOM 3559 C CA . LEU A 1 448 ? -14.189 2.729 -22.211 1.00 87.50 448 LEU A CA 1
ATOM 3560 C C . LEU A 1 448 ? -12.983 3.395 -21.531 1.00 87.50 448 LEU A C 1
ATOM 3562 O O . LEU A 1 448 ? -13.172 4.351 -20.779 1.00 87.50 448 LEU A O 1
ATOM 3566 N N . LEU A 1 449 ? -11.754 2.962 -21.837 1.00 90.69 449 LEU A N 1
ATOM 3567 C CA . LEU A 1 449 ? -10.502 3.467 -21.260 1.00 90.69 449 LEU A CA 1
ATOM 3568 C C . LEU A 1 449 ? -10.089 4.818 -21.869 1.00 90.69 449 LEU A C 1
ATOM 3570 O O . LEU A 1 449 ? -8.998 4.990 -22.408 1.00 90.69 449 LEU A O 1
ATOM 3574 N N . LYS A 1 450 ? -10.977 5.811 -21.796 1.00 90.94 450 LYS A N 1
ATOM 3575 C CA . LYS A 1 450 ? -10.798 7.128 -22.430 1.00 90.94 450 LYS A CA 1
ATOM 3576 C C . LYS A 1 450 ? -9.615 7.920 -21.866 1.00 90.94 450 LYS A C 1
ATOM 3578 O O . LYS A 1 450 ? -9.130 8.829 -22.535 1.00 90.94 450 LYS A O 1
ATOM 3583 N N . SER A 1 451 ? -9.151 7.586 -20.663 1.00 92.81 451 SER A N 1
ATOM 3584 C CA . SER A 1 451 ? -7.996 8.215 -20.009 1.00 92.81 451 SER A CA 1
ATOM 3585 C C . SER A 1 451 ? -6.653 7.602 -20.421 1.00 92.81 451 SER A C 1
ATOM 3587 O O . SER A 1 451 ? -5.616 8.148 -20.053 1.00 92.81 451 SER A O 1
A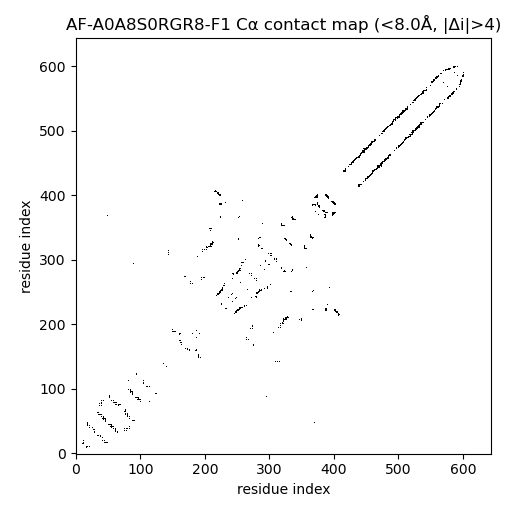TOM 3589 N N . LEU A 1 452 ? -6.649 6.506 -21.191 1.00 95.00 452 LEU A N 1
ATOM 3590 C CA . LEU A 1 452 ? -5.441 5.741 -21.489 1.00 95.00 452 LEU A CA 1
ATOM 3591 C C . LEU A 1 452 ? -4.492 6.516 -22.410 1.00 95.00 452 LEU A C 1
ATOM 3593 O O . LEU A 1 452 ? -4.881 6.979 -23.481 1.00 95.00 452 LEU A O 1
ATOM 3597 N N . ILE A 1 453 ? -3.238 6.627 -21.981 1.00 96.00 453 ILE A N 1
ATOM 3598 C CA . ILE A 1 453 ? -2.129 7.315 -22.652 1.00 96.00 453 ILE A CA 1
ATOM 3599 C C . ILE A 1 453 ? -1.108 6.298 -23.171 1.00 96.00 453 ILE A C 1
ATOM 3601 O O . ILE A 1 453 ? -0.585 6.460 -24.274 1.00 96.00 453 ILE A O 1
ATOM 3605 N N . PHE A 1 454 ? -0.839 5.240 -22.407 1.00 96.19 454 PHE A N 1
ATOM 3606 C CA . PHE A 1 454 ? 0.166 4.231 -22.733 1.00 96.19 454 PHE A CA 1
ATOM 3607 C C . PHE A 1 454 ? -0.431 2.828 -22.636 1.00 96.19 454 PHE A C 1
ATOM 3609 O O . PHE A 1 454 ? -0.994 2.472 -21.600 1.00 96.19 454 PHE A O 1
ATOM 3616 N N . LEU A 1 455 ? -0.276 2.039 -23.700 1.00 95.38 455 LEU A N 1
ATOM 3617 C CA . LEU A 1 455 ? -0.698 0.645 -23.767 1.00 95.38 455 LEU A CA 1
ATOM 3618 C C . LEU A 1 455 ? 0.417 -0.228 -24.353 1.00 95.38 455 LEU A C 1
ATOM 3620 O O . LEU A 1 455 ? 0.731 -0.118 -25.540 1.00 95.38 455 LEU A O 1
ATOM 3624 N N . ALA A 1 456 ? 0.973 -1.118 -23.533 1.00 95.50 456 ALA A N 1
ATOM 3625 C CA . ALA A 1 456 ? 1.940 -2.128 -23.950 1.00 95.50 456 ALA A CA 1
ATOM 3626 C C . ALA A 1 456 ? 1.387 -3.544 -23.731 1.00 95.50 456 ALA A C 1
ATOM 3628 O O . ALA A 1 456 ? 0.917 -3.887 -22.652 1.00 95.50 456 ALA A O 1
ATOM 3629 N N . LEU A 1 457 ? 1.430 -4.361 -24.780 1.00 95.31 457 LEU A N 1
ATOM 3630 C CA . LEU A 1 457 ? 0.895 -5.724 -24.850 1.00 95.31 457 LEU A CA 1
ATOM 3631 C C . LEU A 1 457 ? 1.899 -6.704 -25.490 1.00 95.31 457 LEU A C 1
ATOM 3633 O O . LEU A 1 457 ? 1.533 -7.836 -25.817 1.00 95.31 457 LEU A O 1
ATOM 3637 N N . SER A 1 458 ? 3.149 -6.279 -25.711 1.00 95.62 458 SER A N 1
ATOM 3638 C CA . SER A 1 458 ? 4.150 -7.071 -26.438 1.00 95.62 458 SER A CA 1
ATOM 3639 C C . SER A 1 458 ? 4.461 -8.420 -25.792 1.00 95.62 458 SER A C 1
ATOM 3641 O O . SER A 1 458 ? 4.260 -8.590 -24.596 1.00 95.62 458 SER A O 1
ATOM 3643 N N . ASN A 1 459 ? 5.019 -9.361 -26.551 1.00 93.56 459 ASN A N 1
ATOM 3644 C CA . ASN A 1 459 ? 5.498 -10.652 -26.039 1.00 93.56 459 ASN A CA 1
ATOM 3645 C C . ASN A 1 459 ? 4.387 -11.441 -25.326 1.00 93.56 459 ASN A C 1
ATOM 3647 O O . ASN A 1 459 ? 4.498 -11.775 -24.147 1.00 93.56 459 ASN A O 1
ATOM 3651 N N . ASN A 1 460 ? 3.300 -11.709 -26.047 1.00 93.00 460 ASN A N 1
ATOM 3652 C CA . ASN A 1 460 ? 2.154 -12.478 -25.568 1.00 93.00 460 ASN A CA 1
ATOM 3653 C C . ASN A 1 460 ? 1.674 -13.456 -26.658 1.00 93.00 460 ASN A C 1
ATOM 3655 O O . ASN A 1 460 ? 2.304 -13.636 -27.700 1.00 93.00 460 ASN A O 1
ATOM 3659 N N . LYS A 1 461 ? 0.555 -14.141 -26.413 1.00 93.62 461 LYS A N 1
ATOM 3660 C CA . LYS A 1 461 ? -0.115 -15.042 -27.365 1.00 93.62 461 LYS A CA 1
ATOM 3661 C C . LYS A 1 461 ? -1.466 -14.468 -27.817 1.00 93.62 461 LYS A C 1
ATOM 3663 O O . LYS A 1 461 ? -2.383 -15.235 -28.120 1.00 93.62 461 LYS A O 1
ATOM 3668 N N . LEU A 1 462 ? -1.595 -13.137 -27.845 1.00 93.44 462 LEU A N 1
ATOM 3669 C CA . LEU A 1 462 ? -2.819 -12.466 -28.280 1.00 93.44 462 LEU A CA 1
ATOM 3670 C C . LEU A 1 462 ? -3.031 -12.692 -29.779 1.00 93.44 462 LEU A C 1
ATOM 3672 O O . LEU A 1 462 ? -2.089 -12.666 -30.573 1.00 93.44 462 LEU A O 1
ATOM 3676 N N . HIS A 1 463 ? -4.281 -12.926 -30.156 1.00 92.81 463 HIS A N 1
ATOM 3677 C CA . HIS A 1 463 ? -4.671 -13.241 -31.525 1.00 92.81 463 HIS A CA 1
ATOM 3678 C C . HIS A 1 463 ? -6.072 -12.707 -31.840 1.00 92.81 463 HIS A C 1
ATOM 3680 O O . HIS A 1 463 ? -6.792 -12.215 -30.973 1.00 92.81 463 HIS A O 1
ATOM 3686 N N . GLY A 1 464 ? -6.515 -12.871 -33.086 1.00 89.44 464 GLY A N 1
ATOM 3687 C CA . GLY A 1 464 ? -7.849 -12.461 -33.523 1.00 89.44 464 GLY A CA 1
ATOM 3688 C C . GLY A 1 464 ? -7.917 -10.977 -33.881 1.00 89.44 464 GLY A C 1
ATOM 3689 O O . GLY A 1 464 ? -6.947 -10.411 -34.374 1.00 89.44 464 GLY A O 1
ATOM 3690 N N . ARG A 1 465 ? -9.090 -10.356 -33.721 1.00 87.31 465 ARG A N 1
ATOM 3691 C CA . ARG A 1 465 ? -9.349 -8.995 -34.219 1.00 87.31 465 ARG A CA 1
ATOM 3692 C C . ARG A 1 465 ? -9.080 -7.919 -33.169 1.00 87.31 465 ARG A C 1
ATOM 3694 O O . ARG A 1 465 ? -9.279 -8.150 -31.981 1.00 87.31 465 ARG A O 1
ATOM 3701 N N . PHE A 1 466 ? -8.723 -6.724 -33.634 1.00 89.06 466 PHE A N 1
ATOM 3702 C CA . PHE A 1 466 ? -8.788 -5.520 -32.809 1.00 89.06 466 PHE A CA 1
ATOM 3703 C C . PHE A 1 466 ? -10.245 -5.141 -32.488 1.00 89.06 466 PHE A C 1
ATOM 3705 O O . PHE A 1 466 ? -11.143 -5.435 -33.289 1.00 89.06 466 PHE A O 1
ATOM 3712 N N . PRO A 1 467 ? -10.490 -4.488 -31.339 1.00 86.62 467 PRO A N 1
ATOM 3713 C CA . PRO A 1 467 ? -11.827 -4.095 -30.931 1.00 86.62 467 PRO A CA 1
ATOM 3714 C C . PRO A 1 467 ? -12.363 -2.964 -31.809 1.00 86.62 467 PRO A C 1
ATOM 3716 O O . PRO A 1 467 ? -11.629 -2.047 -32.186 1.00 86.62 467 PRO A O 1
ATOM 3719 N N . ARG A 1 468 ? -13.672 -2.974 -32.084 1.00 77.25 468 ARG A N 1
ATOM 3720 C CA . ARG A 1 468 ? -14.304 -1.920 -32.910 1.00 77.25 468 ARG A CA 1
ATOM 3721 C C . ARG A 1 468 ? -14.232 -0.547 -32.247 1.00 77.25 468 ARG A C 1
ATOM 3723 O O . ARG A 1 468 ? -14.166 0.470 -32.928 1.00 77.25 468 ARG A O 1
ATOM 3730 N N . GLY A 1 469 ? -14.235 -0.521 -30.919 1.00 81.12 469 GLY A N 1
ATOM 3731 C CA . GLY A 1 469 ? -14.177 0.707 -30.135 1.00 81.12 469 GLY A CA 1
ATOM 3732 C C . GLY A 1 469 ? -12.763 1.239 -29.881 1.00 81.12 469 GLY A C 1
ATOM 3733 O O . GLY A 1 469 ? -12.594 2.111 -29.033 1.00 81.12 469 GLY A O 1
ATOM 3734 N N . LEU A 1 470 ? -11.741 0.767 -30.610 1.00 87.31 470 LEU A N 1
ATOM 3735 C CA . LEU A 1 470 ? -10.366 1.275 -30.496 1.00 87.31 470 LEU A CA 1
ATOM 3736 C C . LEU A 1 470 ? -10.277 2.789 -30.762 1.00 87.31 470 LEU A C 1
ATOM 3738 O O . LEU A 1 470 ? -9.476 3.486 -30.146 1.00 87.31 470 LEU A O 1
ATOM 3742 N N . THR A 1 471 ? -11.170 3.317 -31.603 1.00 89.25 471 THR A N 1
ATOM 3743 C CA . THR A 1 471 ? -11.333 4.758 -31.851 1.00 89.25 471 THR A CA 1
ATOM 37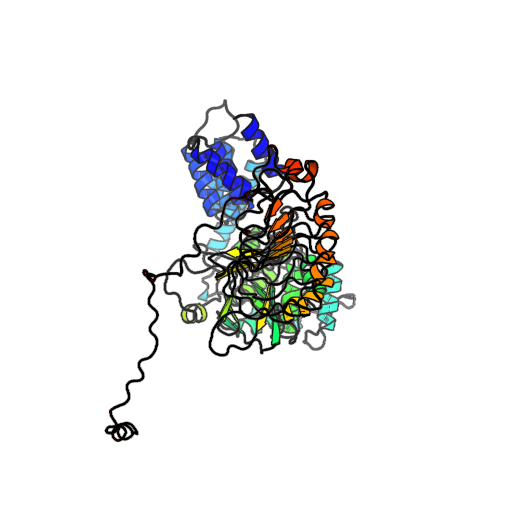44 C C . THR A 1 471 ? -11.743 5.555 -30.607 1.00 89.25 471 THR A C 1
ATOM 3746 O O . THR A 1 471 ? -11.580 6.770 -30.597 1.00 89.25 471 THR A O 1
ATOM 3749 N N . GLY A 1 472 ? -12.239 4.920 -29.541 1.00 87.69 472 GLY A N 1
ATOM 3750 C CA . GLY A 1 472 ? -12.566 5.579 -28.272 1.00 87.69 472 GLY A CA 1
ATOM 3751 C C . GLY A 1 472 ? -11.341 6.049 -27.476 1.00 87.69 472 GLY A C 1
ATOM 3752 O O . GLY A 1 472 ? -11.465 6.943 -26.637 1.00 87.69 472 GLY A O 1
ATOM 3753 N N . LEU A 1 473 ? -10.150 5.514 -27.770 1.00 93.44 473 LEU A N 1
ATOM 3754 C CA . LEU A 1 473 ? -8.895 5.779 -27.054 1.00 93.44 473 LEU A CA 1
ATOM 3755 C C . LEU A 1 473 ? -8.223 7.096 -27.486 1.00 93.44 473 LEU A C 1
ATOM 3757 O O . LEU A 1 473 ? -7.047 7.142 -27.838 1.00 93.44 473 LEU A O 1
ATOM 3761 N N . GLN A 1 474 ? -8.971 8.199 -27.465 1.00 93.56 474 GLN A N 1
ATOM 3762 C CA . GLN A 1 474 ? -8.549 9.501 -28.008 1.00 93.56 474 GLN A CA 1
ATOM 3763 C C . GLN A 1 474 ? -7.351 10.146 -27.284 1.00 93.56 474 GLN A C 1
ATOM 3765 O O . GLN A 1 474 ? -6.743 11.082 -27.808 1.00 93.56 474 GLN A O 1
ATOM 3770 N N . ASN A 1 475 ? -7.004 9.664 -26.086 1.00 96.44 475 ASN A N 1
ATOM 3771 C CA . ASN A 1 475 ? -5.843 10.125 -25.323 1.00 96.44 475 ASN A CA 1
ATOM 3772 C C . ASN A 1 475 ? -4.572 9.300 -25.545 1.00 96.44 475 ASN A C 1
ATOM 3774 O O . ASN A 1 475 ? -3.514 9.704 -25.058 1.00 96.44 475 ASN A O 1
ATOM 3778 N N . LEU A 1 476 ? -4.657 8.203 -26.301 1.00 97.38 476 LEU A N 1
ATOM 3779 C CA . LEU A 1 476 ? -3.563 7.258 -26.448 1.00 97.38 476 LEU A CA 1
ATOM 3780 C C . LEU A 1 476 ? -2.401 7.871 -27.235 1.00 97.38 476 LEU A C 1
ATOM 3782 O O . LEU A 1 476 ? -2.578 8.404 -28.331 1.00 97.38 476 LEU A O 1
ATOM 3786 N N . GLN A 1 477 ? -1.208 7.775 -26.655 1.00 98.19 477 GLN A N 1
ATOM 3787 C CA . GLN A 1 477 ? 0.050 8.276 -27.204 1.00 98.19 477 GLN A CA 1
ATOM 3788 C C . GLN A 1 477 ? 0.999 7.131 -27.571 1.00 98.19 477 GLN A C 1
ATOM 3790 O O . GLN A 1 477 ? 1.707 7.238 -28.566 1.00 98.19 477 GLN A O 1
ATOM 3795 N N . TYR A 1 478 ? 0.972 6.018 -26.837 1.00 98.19 478 TYR A N 1
ATOM 3796 C CA . TYR A 1 478 ? 1.862 4.879 -27.071 1.00 98.19 478 TYR A CA 1
ATOM 3797 C C . TYR A 1 478 ? 1.044 3.594 -27.187 1.00 98.19 478 TYR A C 1
ATOM 3799 O O . TYR A 1 478 ? 0.322 3.239 -26.253 1.00 98.19 478 TYR A O 1
ATOM 3807 N N . PHE A 1 479 ? 1.165 2.902 -28.321 1.00 97.75 479 PHE A N 1
ATOM 3808 C CA . PHE A 1 479 ? 0.604 1.567 -28.527 1.00 97.75 479 PHE A CA 1
ATOM 3809 C C . PHE A 1 479 ? 1.707 0.606 -28.975 1.00 97.75 479 PHE A C 1
ATOM 3811 O O . PHE A 1 479 ? 2.234 0.721 -30.086 1.00 97.75 479 PHE A O 1
ATOM 3818 N N . ILE A 1 480 ? 2.057 -0.340 -28.104 1.00 97.88 480 ILE A N 1
ATOM 3819 C CA . ILE A 1 480 ? 3.194 -1.243 -28.287 1.00 97.88 480 ILE A CA 1
ATOM 3820 C C . ILE A 1 480 ? 2.704 -2.687 -28.158 1.00 97.88 480 ILE A C 1
ATOM 3822 O O . ILE A 1 480 ? 2.326 -3.125 -27.078 1.00 97.88 480 ILE A O 1
ATOM 3826 N N . MET A 1 481 ? 2.670 -3.426 -29.262 1.00 96.19 481 MET A N 1
ATOM 3827 C CA . MET A 1 481 ? 2.143 -4.794 -29.326 1.00 96.19 481 MET A CA 1
ATOM 3828 C C . MET A 1 481 ? 2.969 -5.628 -30.311 1.00 96.19 481 MET A C 1
ATOM 3830 O O . MET A 1 481 ? 2.444 -6.255 -31.231 1.00 96.19 481 MET A O 1
ATOM 3834 N N . ASP A 1 482 ? 4.286 -5.581 -30.138 1.00 97.19 482 ASP A N 1
ATOM 3835 C CA . ASP A 1 482 ? 5.204 -6.448 -30.869 1.00 97.19 482 ASP A CA 1
ATOM 3836 C C . ASP A 1 482 ? 5.020 -7.911 -30.418 1.00 97.19 482 ASP A C 1
ATOM 3838 O O . ASP A 1 482 ? 4.482 -8.183 -29.342 1.00 97.19 482 ASP A O 1
ATOM 3842 N N . ASP A 1 483 ? 5.475 -8.867 -31.224 1.00 97.56 483 ASP A N 1
ATOM 3843 C CA . ASP A 1 483 ? 5.620 -10.266 -30.799 1.00 97.56 483 ASP A CA 1
ATOM 3844 C C . ASP A 1 483 ? 4.306 -10.907 -30.291 1.00 97.56 483 ASP A C 1
ATOM 3846 O O . ASP A 1 483 ? 4.257 -11.509 -29.216 1.00 97.56 483 ASP A O 1
ATOM 3850 N N . ASN A 1 484 ? 3.222 -10.770 -31.068 1.00 96.62 484 ASN A N 1
ATOM 3851 C CA . ASN A 1 484 ? 1.936 -11.433 -30.826 1.00 96.62 484 ASN A CA 1
ATOM 3852 C C . ASN A 1 484 ? 1.413 -12.129 -32.097 1.00 96.62 484 ASN A C 1
ATOM 3854 O O . ASN A 1 484 ? 1.433 -11.528 -33.167 1.00 96.62 484 ASN A O 1
ATOM 3858 N N . PRO A 1 485 ? 0.889 -13.365 -32.035 1.00 95.88 485 PRO A N 1
ATOM 3859 C CA . PRO A 1 485 ? 0.434 -14.123 -33.207 1.00 95.88 485 PRO A CA 1
ATOM 3860 C C . PRO A 1 485 ? -0.907 -13.615 -33.789 1.00 95.88 485 PRO A C 1
ATOM 3862 O O . PRO A 1 485 ? -1.905 -14.336 -33.816 1.00 95.88 485 PRO A O 1
ATOM 3865 N N . MET A 1 486 ? -0.941 -12.380 -34.292 1.00 95.62 486 MET A N 1
ATOM 3866 C CA . MET A 1 486 ? -2.169 -11.691 -34.702 1.00 95.62 486 MET A CA 1
ATOM 3867 C C . MET A 1 486 ? -2.720 -12.172 -36.046 1.00 95.62 486 MET A C 1
ATOM 3869 O O . MET A 1 486 ? -3.919 -12.406 -36.157 1.00 95.62 486 MET A O 1
ATOM 3873 N N . PHE A 1 487 ? -1.868 -12.339 -37.065 1.00 96.06 487 PHE A N 1
ATOM 3874 C CA . PHE A 1 487 ? -2.237 -12.872 -38.394 1.00 96.06 487 PHE A CA 1
ATOM 3875 C C . PHE A 1 487 ? -3.448 -12.203 -39.087 1.00 96.06 487 PHE A C 1
ATOM 3877 O O . PHE A 1 487 ? -4.135 -12.826 -39.897 1.00 96.06 487 PHE A O 1
ATOM 3884 N N . ILE A 1 488 ? -3.693 -10.920 -38.816 1.00 95.81 488 ILE A N 1
ATOM 3885 C CA . ILE A 1 488 ? -4.792 -10.122 -39.387 1.00 95.81 488 ILE A CA 1
ATOM 3886 C C . ILE A 1 488 ? -4.266 -8.926 -40.199 1.00 95.81 488 ILE A C 1
ATOM 3888 O O . ILE A 1 488 ? -3.074 -8.624 -40.145 1.00 95.81 488 ILE A O 1
ATOM 3892 N N . PRO A 1 489 ? -5.112 -8.214 -40.962 1.00 97.19 489 PRO A N 1
ATOM 3893 C CA . PRO A 1 489 ? -4.744 -6.918 -41.522 1.00 97.19 489 PRO A CA 1
ATOM 3894 C C . PRO A 1 489 ? -4.511 -5.843 -40.453 1.00 97.19 489 PRO A C 1
ATOM 3896 O O . PRO A 1 489 ? -5.015 -5.939 -39.335 1.00 97.19 489 PRO A O 1
ATOM 3899 N N . LEU A 1 490 ? -3.776 -4.791 -40.816 1.00 96.38 490 LEU A N 1
ATOM 3900 C CA . LEU A 1 490 ? -3.643 -3.585 -39.993 1.00 96.38 490 LEU A CA 1
ATOM 3901 C C . LEU A 1 490 ? -5.004 -2.853 -39.885 1.00 96.38 490 LEU A C 1
ATOM 3903 O O . LEU A 1 490 ? -5.625 -2.606 -40.923 1.00 96.38 490 LEU A O 1
ATOM 3907 N N . PRO A 1 491 ? -5.477 -2.491 -38.676 1.00 93.94 491 PRO A N 1
ATOM 3908 C CA . PRO A 1 491 ? -6.803 -1.898 -38.488 1.00 93.94 491 PRO A CA 1
ATOM 3909 C C . PRO A 1 491 ? -6.823 -0.416 -38.893 1.00 93.94 491 PRO A C 1
ATOM 3911 O O . PRO A 1 491 ? -5.960 0.370 -38.507 1.00 93.94 491 PRO A O 1
ATOM 3914 N N . LEU A 1 492 ? -7.839 -0.002 -39.652 1.00 94.56 492 LEU A N 1
ATOM 3915 C CA . LEU A 1 492 ? -7.982 1.385 -40.123 1.00 94.56 492 LEU A CA 1
ATOM 3916 C C . LEU A 1 492 ? -8.214 2.365 -38.958 1.00 94.56 492 LEU A C 1
ATOM 3918 O O . LEU A 1 492 ? -7.905 3.554 -39.055 1.00 94.56 492 LEU A O 1
ATOM 3922 N N . GLU A 1 493 ? -8.746 1.853 -37.852 1.00 93.81 493 GLU A N 1
ATOM 3923 C CA . GLU A 1 493 ? -9.123 2.561 -36.636 1.00 93.81 493 GLU A CA 1
ATOM 3924 C C . GLU A 1 493 ? -7.950 3.325 -36.016 1.00 93.81 493 GLU A C 1
ATOM 3926 O O . GLU A 1 493 ? -8.164 4.443 -35.542 1.00 93.81 493 GLU A O 1
ATOM 3931 N N . PHE A 1 494 ? -6.715 2.802 -36.095 1.00 94.44 494 PHE A N 1
ATOM 3932 C CA . PHE A 1 494 ? -5.531 3.505 -35.582 1.00 94.44 494 PHE A CA 1
ATOM 3933 C C . PHE A 1 494 ? -5.363 4.887 -36.215 1.00 94.44 494 PHE A C 1
ATOM 3935 O O . PHE A 1 494 ? -4.970 5.810 -35.513 1.00 94.44 494 PHE A O 1
ATOM 3942 N N . GLY A 1 495 ? -5.736 5.077 -37.487 1.00 93.69 495 GLY A N 1
ATOM 3943 C CA . GLY A 1 495 ? -5.628 6.374 -38.168 1.00 93.69 495 GLY A CA 1
ATOM 3944 C C . GLY A 1 495 ? -6.450 7.503 -37.533 1.00 93.69 495 GLY A C 1
ATOM 3945 O O . GLY A 1 495 ? -6.185 8.673 -37.797 1.00 93.69 495 GLY A O 1
ATOM 3946 N N . HIS A 1 496 ? -7.412 7.179 -36.664 1.00 94.38 496 HIS A N 1
ATOM 3947 C CA . HIS A 1 496 ? -8.238 8.160 -35.958 1.00 94.38 496 HIS A CA 1
ATOM 3948 C C . HIS A 1 496 ? -7.642 8.612 -34.612 1.00 94.38 496 HIS A C 1
ATOM 3950 O O . HIS A 1 496 ? -8.157 9.555 -34.009 1.00 94.38 496 HIS A O 1
ATOM 3956 N N . LEU A 1 497 ? -6.564 7.981 -34.132 1.00 95.31 497 LEU A N 1
ATOM 3957 C CA . LEU A 1 497 ? -5.929 8.292 -32.847 1.00 95.31 497 LEU A CA 1
ATOM 3958 C C . LEU A 1 497 ? -4.886 9.405 -33.004 1.00 95.31 497 LEU A C 1
ATOM 3960 O O . LEU A 1 497 ? -3.682 9.176 -32.971 1.00 95.31 497 LEU A O 1
ATOM 3964 N N . ARG A 1 498 ? -5.340 10.650 -33.177 1.00 92.94 498 ARG A N 1
ATOM 3965 C CA . ARG A 1 498 ? -4.474 11.791 -33.550 1.00 92.94 498 ARG A CA 1
ATOM 3966 C C . ARG A 1 498 ? -3.381 12.149 -32.535 1.00 92.94 498 ARG A C 1
ATOM 3968 O O . ARG A 1 498 ? -2.440 12.852 -32.894 1.00 92.94 498 ARG A O 1
ATOM 3975 N N . LYS A 1 499 ? -3.500 11.696 -31.283 1.00 97.12 499 LYS A N 1
ATOM 3976 C CA . LYS A 1 499 ? -2.478 11.894 -30.243 1.00 97.12 499 LYS A CA 1
ATOM 3977 C C . LYS A 1 499 ? -1.371 10.837 -30.261 1.00 97.12 499 LYS A C 1
ATOM 3979 O O . LYS A 1 499 ? -0.398 11.017 -29.535 1.00 97.12 499 LYS A O 1
ATOM 3984 N N . LEU A 1 500 ? -1.496 9.789 -31.078 1.00 97.94 500 LEU A N 1
ATOM 3985 C CA . LEU A 1 500 ? -0.540 8.690 -31.122 1.00 97.94 500 LEU A CA 1
ATOM 3986 C C . LEU A 1 500 ? 0.840 9.189 -31.569 1.00 97.94 500 LEU A C 1
ATOM 3988 O O . LEU A 1 500 ? 0.979 9.827 -32.613 1.00 97.94 500 LEU A O 1
ATOM 3992 N N . GLN A 1 501 ? 1.843 8.890 -30.753 1.00 98.25 501 GLN A N 1
ATOM 3993 C CA . GLN A 1 501 ? 3.252 9.213 -30.950 1.00 98.25 501 GLN A CA 1
ATOM 3994 C C . GLN A 1 501 ? 4.041 7.965 -31.345 1.00 98.25 501 GLN A C 1
ATOM 3996 O O . GLN A 1 501 ? 4.877 8.031 -32.238 1.00 98.25 501 GLN A O 1
ATOM 4001 N N . GLU A 1 502 ? 3.738 6.810 -30.756 1.00 98.56 502 GLU A N 1
ATOM 4002 C CA . GLU A 1 502 ? 4.439 5.562 -31.055 1.00 98.56 502 GLU A CA 1
ATOM 4003 C C . GLU A 1 502 ? 3.460 4.426 -31.350 1.00 98.56 502 GLU A C 1
ATOM 4005 O O . GLU A 1 502 ? 2.549 4.150 -30.564 1.00 98.56 502 GLU A O 1
ATOM 4010 N N . LEU A 1 503 ? 3.672 3.763 -32.490 1.00 98.44 503 LEU A N 1
ATOM 4011 C CA . LEU A 1 503 ? 2.939 2.570 -32.904 1.00 98.44 503 LEU A CA 1
ATOM 4012 C C . LEU A 1 503 ? 3.920 1.452 -33.264 1.00 98.44 503 LEU A C 1
ATOM 4014 O O . LEU A 1 503 ? 4.637 1.530 -34.269 1.00 98.44 503 LEU A O 1
ATOM 4018 N N . ARG A 1 504 ? 3.927 0.393 -32.455 1.00 98.50 504 ARG A N 1
ATOM 4019 C CA . ARG A 1 504 ? 4.792 -0.778 -32.636 1.00 98.50 504 ARG A CA 1
ATOM 4020 C C . ARG A 1 504 ? 3.961 -2.048 -32.760 1.00 98.50 504 ARG A C 1
ATOM 4022 O O . ARG A 1 504 ? 3.206 -2.386 -31.853 1.00 98.50 504 ARG A O 1
ATOM 4029 N N . LEU A 1 505 ? 4.068 -2.691 -33.919 1.00 97.94 505 LEU A N 1
ATOM 4030 C CA . LEU A 1 505 ? 3.287 -3.860 -34.333 1.00 97.94 505 LEU A CA 1
ATOM 4031 C C . LEU A 1 505 ? 4.187 -4.893 -35.041 1.00 97.94 505 LEU A C 1
ATOM 4033 O O . LEU A 1 505 ? 3.778 -5.550 -36.002 1.00 97.94 505 LEU A O 1
ATOM 4037 N N . ALA A 1 506 ? 5.453 -4.981 -34.648 1.00 98.00 506 ALA A N 1
ATOM 4038 C CA . ALA A 1 506 ? 6.446 -5.848 -35.262 1.00 98.00 506 ALA A CA 1
ATOM 4039 C C . ALA A 1 506 ? 6.212 -7.330 -34.935 1.00 98.00 506 ALA A C 1
ATOM 4041 O O . ALA A 1 506 ? 5.573 -7.680 -33.943 1.00 98.00 506 ALA A O 1
ATOM 4042 N N . ASN A 1 507 ? 6.764 -8.208 -35.775 1.00 97.94 507 ASN A N 1
ATOM 4043 C CA . ASN A 1 507 ? 6.826 -9.655 -35.538 1.00 97.94 507 ASN A CA 1
ATOM 4044 C C . ASN A 1 507 ? 5.485 -10.303 -35.140 1.00 97.94 507 ASN A C 1
ATOM 4046 O O . ASN A 1 507 ? 5.422 -11.123 -34.227 1.00 97.94 507 ASN A O 1
ATOM 4050 N N . SER A 1 508 ? 4.395 -9.912 -35.804 1.00 97.75 508 SER A N 1
ATOM 4051 C CA . SER A 1 508 ? 3.041 -10.305 -35.386 1.00 97.75 508 SER A CA 1
ATOM 4052 C C . SER A 1 508 ? 2.184 -10.910 -36.506 1.00 97.75 508 SER A C 1
ATOM 4054 O O . SER A 1 508 ? 1.006 -11.232 -36.340 1.00 97.75 508 SER A O 1
ATOM 4056 N N . GLY A 1 509 ? 2.778 -11.096 -37.687 1.00 97.12 509 GLY A N 1
ATOM 4057 C CA . GLY A 1 509 ? 2.121 -11.719 -38.833 1.00 97.12 509 GLY A CA 1
ATOM 4058 C C . GLY A 1 509 ? 1.068 -10.843 -39.516 1.00 97.12 509 GLY A C 1
ATOM 4059 O O . GLY A 1 509 ? 0.258 -11.387 -40.269 1.00 97.12 509 GLY A O 1
ATOM 4060 N N . TYR A 1 510 ? 1.071 -9.522 -39.294 1.00 98.19 510 TYR A N 1
ATOM 4061 C CA . TYR A 1 510 ? 0.118 -8.614 -39.940 1.00 98.19 510 TYR A CA 1
ATOM 4062 C C . TYR A 1 510 ? 0.201 -8.701 -41.469 1.00 98.19 510 TYR A C 1
ATOM 4064 O O . TYR A 1 510 ? 1.294 -8.791 -42.024 1.00 98.19 510 TYR A O 1
ATOM 4072 N N . SER A 1 511 ? -0.940 -8.679 -42.157 1.00 96.75 511 SER A N 1
ATOM 4073 C CA . SER A 1 511 ? -1.033 -8.899 -43.610 1.00 96.75 511 SER A CA 1
ATOM 4074 C C . SER A 1 511 ? -1.791 -7.782 -44.340 1.00 96.75 511 SER A C 1
ATOM 4076 O O . SER A 1 511 ? -2.224 -6.805 -43.732 1.00 96.75 511 SER A O 1
ATOM 4078 N N . GLY A 1 512 ? -1.928 -7.888 -45.665 1.00 97.31 512 GLY A N 1
ATOM 4079 C CA . GLY A 1 512 ? -2.588 -6.863 -46.482 1.00 97.31 512 GLY A CA 1
ATOM 4080 C C . GLY A 1 512 ? -1.720 -5.620 -46.694 1.00 97.31 512 GLY A C 1
ATOM 4081 O O . GLY A 1 512 ? -0.495 -5.702 -46.637 1.00 97.31 512 GLY A O 1
ATOM 4082 N N . THR A 1 513 ? -2.341 -4.481 -47.001 1.00 98.00 513 THR A N 1
ATOM 4083 C CA . THR A 1 513 ? -1.643 -3.217 -47.291 1.00 98.00 513 THR A CA 1
ATOM 4084 C C . THR A 1 513 ? -1.505 -2.336 -46.055 1.00 98.00 513 THR A C 1
ATOM 4086 O O . THR A 1 513 ? -2.353 -2.381 -45.168 1.00 98.00 513 THR A O 1
ATOM 4089 N N . ILE A 1 514 ? -0.504 -1.453 -46.035 1.00 98.31 514 ILE A N 1
ATOM 4090 C CA . ILE A 1 514 ? -0.425 -0.378 -45.036 1.00 98.31 514 ILE A CA 1
ATOM 4091 C C . ILE A 1 514 ? -1.596 0.600 -45.258 1.00 98.31 514 ILE A C 1
ATOM 4093 O O . ILE A 1 514 ? -1.699 1.157 -46.356 1.00 98.31 514 ILE A O 1
ATOM 4097 N N . PRO A 1 515 ? -2.471 0.841 -44.261 1.00 97.38 515 PRO A N 1
ATOM 4098 C CA . PRO A 1 515 ? -3.592 1.762 -44.404 1.00 97.38 515 PRO A CA 1
ATOM 4099 C C . PRO A 1 515 ? -3.137 3.188 -44.747 1.00 97.38 515 PRO A C 1
ATOM 4101 O O . PRO A 1 515 ? -2.405 3.793 -43.961 1.00 97.38 515 PRO A O 1
ATOM 4104 N N . PRO A 1 516 ? -3.606 3.791 -45.859 1.00 96.75 516 PRO A N 1
ATOM 4105 C CA . PRO A 1 516 ? -3.255 5.171 -46.192 1.00 96.75 516 PRO A CA 1
ATOM 4106 C C . PRO A 1 516 ? -3.655 6.171 -45.104 1.00 96.75 516 PRO A C 1
ATOM 4108 O O . PRO A 1 516 ? -2.953 7.152 -44.896 1.00 96.75 516 PRO A O 1
ATOM 4111 N N . ILE A 1 517 ? -4.730 5.891 -44.356 1.00 96.38 517 ILE A N 1
ATOM 4112 C CA . ILE A 1 517 ? -5.207 6.730 -43.248 1.00 96.38 517 ILE A CA 1
ATOM 4113 C C . ILE A 1 517 ? -4.177 6.896 -42.119 1.00 96.38 517 ILE A C 1
ATOM 4115 O O . ILE A 1 517 ? -4.244 7.874 -41.383 1.00 96.38 517 ILE A O 1
ATOM 4119 N N . TYR A 1 518 ? -3.169 6.024 -42.007 1.00 96.81 518 TYR A N 1
ATOM 4120 C CA . TYR A 1 518 ? -2.088 6.207 -41.029 1.00 96.81 518 TYR A CA 1
ATOM 4121 C C . TYR A 1 518 ? -1.262 7.472 -41.295 1.00 96.81 518 TYR A C 1
ATOM 4123 O O . TYR A 1 518 ? -0.623 7.980 -40.379 1.00 96.81 518 TYR A O 1
ATOM 4131 N N . SER A 1 519 ? -1.329 8.053 -42.500 1.00 94.62 519 SER A N 1
ATOM 4132 C CA . SER A 1 519 ? -0.734 9.366 -42.770 1.00 94.62 519 SER A CA 1
ATOM 4133 C C . SER A 1 519 ? -1.406 10.515 -42.003 1.00 94.62 519 SER A C 1
ATOM 4135 O O . SER A 1 519 ? -0.882 11.624 -42.005 1.00 94.62 519 SER A O 1
ATOM 4137 N N . GLN A 1 520 ? -2.572 10.287 -41.384 1.00 94.94 520 GLN A N 1
ATOM 4138 C CA . GLN A 1 520 ? -3.272 11.268 -40.545 1.00 94.94 520 GLN A CA 1
ATOM 4139 C C . GLN A 1 520 ? -2.735 11.327 -39.108 1.00 94.94 520 GLN A C 1
ATOM 4141 O O . GLN A 1 520 ? -3.118 12.220 -38.351 1.00 94.94 520 GLN A O 1
ATOM 4146 N N . LEU A 1 521 ? -1.842 10.411 -38.724 1.00 96.19 521 LEU A N 1
ATOM 4147 C CA . LEU A 1 521 ? -1.190 10.393 -37.417 1.00 96.19 521 LEU A CA 1
ATOM 4148 C C . LEU A 1 521 ? -0.082 11.455 -37.357 1.00 96.19 521 LEU A C 1
ATOM 4150 O O . LEU A 1 521 ? 1.106 11.150 -37.346 1.00 96.19 521 LEU A O 1
ATOM 4154 N N . THR A 1 522 ? -0.465 12.731 -37.352 1.00 92.25 522 THR A N 1
ATOM 4155 C CA . THR A 1 522 ? 0.473 13.860 -37.487 1.00 92.25 522 THR A CA 1
ATOM 4156 C C . THR A 1 522 ? 1.463 13.995 -36.331 1.00 92.25 522 THR A C 1
ATOM 4158 O O . THR A 1 522 ? 2.506 14.618 -36.518 1.00 92.25 522 THR A O 1
ATOM 4161 N N . ASN A 1 523 ? 1.159 13.415 -35.165 1.00 96.25 523 ASN A N 1
ATOM 4162 C CA . ASN A 1 523 ? 2.035 13.392 -33.987 1.00 96.25 523 ASN A CA 1
ATOM 4163 C C . ASN A 1 523 ? 2.949 12.158 -33.932 1.00 96.25 523 ASN A C 1
ATOM 4165 O O . ASN A 1 523 ? 3.755 12.050 -33.008 1.00 96.25 523 ASN A O 1
ATOM 4169 N N . LEU A 1 524 ? 2.836 11.239 -34.899 1.00 97.81 524 LEU A N 1
ATOM 4170 C CA . LEU A 1 524 ? 3.585 9.991 -34.894 1.00 97.81 524 LEU A CA 1
ATOM 4171 C C . LEU A 1 524 ? 5.077 10.273 -35.055 1.00 97.81 524 LEU A C 1
ATOM 4173 O O . LEU A 1 524 ? 5.524 10.857 -36.044 1.00 97.81 524 LEU A O 1
ATOM 4177 N N . SER A 1 525 ? 5.831 9.832 -34.063 1.00 97.62 525 SER A N 1
ATOM 4178 C CA . SER A 1 525 ? 7.265 9.988 -33.921 1.00 97.62 525 SER A CA 1
ATOM 4179 C C . SER A 1 525 ? 7.978 8.660 -34.226 1.00 97.62 525 SER A C 1
ATOM 4181 O O . SER A 1 525 ? 9.001 8.659 -34.916 1.00 97.62 525 SER A O 1
ATOM 4183 N N . ALA A 1 526 ? 7.378 7.519 -33.871 1.00 98.38 526 ALA A N 1
ATOM 4184 C CA . ALA A 1 526 ? 7.894 6.189 -34.186 1.00 98.38 526 ALA A CA 1
ATOM 4185 C C . ALA A 1 526 ? 6.825 5.246 -34.763 1.00 98.38 526 ALA A C 1
A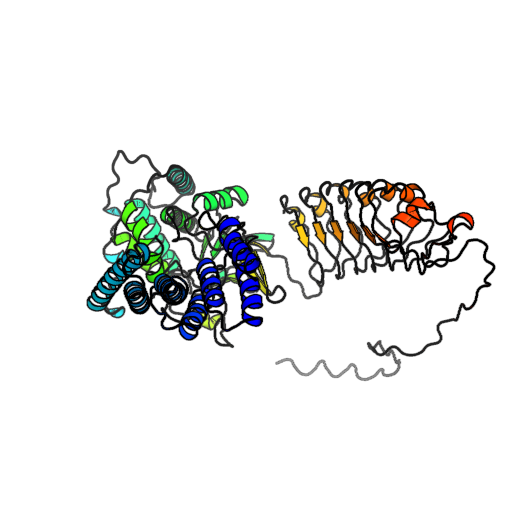TOM 4187 O O . ALA A 1 526 ? 5.753 5.057 -34.187 1.00 98.38 526 ALA A O 1
ATOM 4188 N N . LEU A 1 527 ? 7.154 4.598 -35.885 1.00 98.38 527 LEU A N 1
ATOM 4189 C CA . LEU A 1 527 ? 6.356 3.533 -36.497 1.00 98.38 527 LEU A CA 1
ATOM 4190 C C . LEU A 1 527 ? 7.232 2.308 -36.769 1.00 98.38 527 LEU A C 1
ATOM 4192 O O . LEU A 1 527 ? 8.188 2.383 -37.544 1.00 98.38 527 LEU A O 1
ATOM 4196 N N . SER A 1 528 ? 6.884 1.174 -36.164 1.00 98.31 528 SER A N 1
ATOM 4197 C CA . SER A 1 528 ? 7.552 -0.109 -36.404 1.00 98.31 528 SER A CA 1
ATOM 4198 C C . SER A 1 528 ? 6.549 -1.160 -36.861 1.00 98.31 528 SER A C 1
ATOM 4200 O O . SER A 1 528 ? 5.678 -1.575 -36.097 1.00 98.31 528 SER A O 1
ATOM 4202 N N . LEU A 1 529 ? 6.688 -1.598 -38.112 1.00 98.44 529 LEU A N 1
ATOM 4203 C CA . LEU A 1 529 ? 5.891 -2.659 -38.738 1.00 98.44 529 LEU A CA 1
ATOM 4204 C C . LEU A 1 529 ? 6.779 -3.811 -39.239 1.00 98.44 529 LEU A C 1
ATOM 4206 O O . LEU A 1 529 ? 6.359 -4.596 -40.095 1.00 98.44 529 LEU A O 1
ATOM 4210 N N . GLN A 1 530 ? 8.014 -3.894 -38.743 1.00 97.94 530 GLN A N 1
ATOM 4211 C CA . GLN A 1 530 ? 9.010 -4.844 -39.225 1.00 97.94 530 GLN A CA 1
ATOM 4212 C C . GLN A 1 530 ? 8.603 -6.306 -39.006 1.00 97.94 530 GLN A C 1
ATOM 4214 O O . GLN A 1 530 ? 7.908 -6.635 -38.042 1.00 97.94 530 GLN A O 1
ATOM 4219 N N . ASN A 1 531 ? 9.106 -7.194 -39.860 1.00 98.31 531 ASN A N 1
ATOM 4220 C CA . ASN A 1 531 ? 8.907 -8.642 -39.748 1.00 98.31 531 ASN A CA 1
ATOM 4221 C C . ASN A 1 531 ? 7.422 -9.053 -39.738 1.00 98.31 531 ASN A C 1
ATOM 4223 O O . ASN A 1 531 ? 6.951 -9.755 -38.844 1.00 98.31 531 ASN A O 1
ATOM 4227 N N . ASN A 1 532 ? 6.673 -8.592 -40.737 1.00 98.62 532 ASN A N 1
ATOM 4228 C CA . ASN A 1 532 ? 5.268 -8.935 -40.946 1.00 98.62 532 ASN A CA 1
ATOM 4229 C C . ASN A 1 532 ? 5.060 -9.471 -42.377 1.00 98.62 532 ASN A C 1
ATOM 4231 O O . ASN A 1 532 ? 6.008 -9.790 -43.095 1.00 98.62 532 ASN A O 1
ATOM 4235 N N . ARG A 1 533 ? 3.803 -9.634 -42.796 1.00 97.94 533 ARG A N 1
ATOM 4236 C CA . ARG A 1 533 ? 3.404 -10.105 -44.132 1.00 97.94 533 ARG A CA 1
ATOM 4237 C C . ARG A 1 533 ? 2.731 -8.997 -44.951 1.00 97.94 533 ARG A C 1
ATOM 4239 O O . ARG A 1 533 ? 1.818 -9.274 -45.731 1.00 97.94 533 ARG A O 1
ATOM 4246 N N . LEU A 1 534 ? 3.141 -7.745 -44.749 1.00 98.44 534 LEU A N 1
ATOM 4247 C CA . LEU A 1 534 ? 2.546 -6.591 -45.425 1.00 98.44 534 LEU A CA 1
ATOM 4248 C C . LEU A 1 534 ? 2.934 -6.568 -46.906 1.00 98.44 534 LEU A C 1
ATOM 4250 O O . LEU A 1 534 ? 4.056 -6.907 -47.267 1.00 98.44 534 LEU A O 1
ATOM 4254 N N . THR A 1 535 ? 2.000 -6.156 -47.754 1.00 97.62 535 THR A N 1
ATOM 4255 C CA . THR A 1 535 ? 2.087 -6.152 -49.221 1.00 97.62 535 THR A CA 1
ATOM 4256 C C . THR A 1 535 ? 1.665 -4.792 -49.781 1.00 97.62 535 THR A C 1
ATOM 4258 O O . THR A 1 535 ? 1.199 -3.914 -49.053 1.00 97.62 535 THR A O 1
ATOM 4261 N N . GLY A 1 536 ? 1.804 -4.603 -51.093 1.00 97.00 536 GLY A N 1
ATOM 4262 C CA . GLY A 1 536 ? 1.425 -3.357 -51.758 1.00 97.00 536 GLY A CA 1
ATOM 4263 C C . GLY A 1 536 ? 2.458 -2.245 -51.574 1.00 97.00 536 GLY A C 1
ATOM 4264 O O . GLY A 1 536 ? 3.612 -2.501 -51.237 1.00 97.00 536 GLY A O 1
ATOM 4265 N N . LYS A 1 537 ? 2.048 -1.005 -51.859 1.00 97.19 537 LYS A N 1
ATOM 4266 C CA . LYS A 1 537 ? 2.931 0.171 -51.861 1.00 97.19 537 LYS A CA 1
ATOM 4267 C C . LYS A 1 537 ? 2.952 0.861 -50.500 1.00 97.19 537 LYS A C 1
ATOM 4269 O O . LYS A 1 537 ? 1.943 0.874 -49.797 1.00 97.19 537 LYS A O 1
ATOM 4274 N N . ILE A 1 538 ? 4.070 1.510 -50.175 1.00 97.56 538 ILE A N 1
ATOM 4275 C CA . ILE A 1 538 ? 4.114 2.495 -49.085 1.00 97.56 538 ILE A CA 1
ATOM 4276 C C . ILE A 1 538 ? 3.197 3.673 -49.482 1.00 97.56 538 ILE A C 1
ATOM 4278 O O . ILE A 1 538 ? 3.342 4.183 -50.599 1.00 97.56 538 ILE A O 1
ATOM 4282 N N . PRO A 1 539 ? 2.250 4.117 -48.632 1.00 97.06 539 PRO A N 1
ATOM 4283 C CA . PRO A 1 539 ? 1.377 5.240 -48.960 1.00 97.06 539 PRO A CA 1
ATOM 4284 C C . PRO A 1 539 ? 2.176 6.521 -49.212 1.00 97.06 539 PRO A C 1
ATOM 4286 O O . PRO A 1 539 ? 3.001 6.917 -48.392 1.00 97.06 539 PRO A O 1
ATOM 4289 N N . THR A 1 540 ? 1.899 7.212 -50.318 1.00 94.19 540 THR A N 1
ATOM 4290 C CA . THR A 1 540 ? 2.628 8.438 -50.693 1.00 94.19 540 THR A CA 1
ATOM 4291 C C . THR A 1 540 ? 2.518 9.537 -49.641 1.00 94.19 540 THR A C 1
ATOM 4293 O O . THR A 1 540 ? 3.479 10.254 -49.377 1.00 94.19 540 THR A O 1
ATOM 4296 N N . ALA A 1 541 ? 1.373 9.610 -48.964 1.00 95.38 541 ALA A N 1
ATOM 4297 C CA . ALA A 1 541 ? 1.123 10.559 -47.890 1.00 95.38 541 ALA A CA 1
ATOM 4298 C C . ALA A 1 541 ? 2.016 10.356 -46.646 1.00 95.38 541 ALA A C 1
ATOM 4300 O O . ALA A 1 541 ? 2.073 11.250 -45.806 1.00 95.38 541 ALA A O 1
ATOM 4301 N N . PHE A 1 542 ? 2.756 9.244 -46.516 1.00 95.25 542 PHE A N 1
ATOM 4302 C CA . PHE A 1 542 ? 3.714 9.062 -45.411 1.00 95.25 542 PHE A CA 1
ATOM 4303 C C . PHE A 1 542 ? 4.867 10.072 -45.464 1.00 95.25 542 PHE A C 1
ATOM 4305 O O . PHE A 1 542 ? 5.428 10.402 -44.422 1.00 95.25 542 PHE A O 1
ATOM 4312 N N . GLY A 1 543 ? 5.171 10.632 -46.642 1.00 90.50 543 GLY A N 1
ATOM 4313 C CA . GLY A 1 543 ? 6.126 11.736 -46.769 1.00 90.50 543 GLY A CA 1
ATOM 4314 C C . GLY A 1 543 ? 5.727 12.992 -45.978 1.00 90.50 543 GLY A C 1
ATOM 4315 O O . GLY A 1 543 ? 6.596 13.794 -45.640 1.00 90.50 543 GLY A O 1
ATOM 4316 N N . ASN A 1 544 ? 4.443 13.135 -45.621 1.00 88.44 544 ASN A N 1
ATOM 4317 C CA . ASN A 1 544 ? 3.916 14.274 -44.864 1.00 88.44 544 ASN A CA 1
ATOM 4318 C C . ASN A 1 544 ? 4.003 14.095 -43.339 1.00 88.44 544 ASN A C 1
ATOM 4320 O O . ASN A 1 544 ? 3.633 15.010 -42.603 1.00 88.44 544 ASN A O 1
ATOM 4324 N N . LEU A 1 545 ? 4.476 12.946 -42.842 1.00 94.06 545 LEU A N 1
ATOM 4325 C CA . LEU A 1 545 ? 4.671 12.721 -41.408 1.00 94.06 545 LEU A CA 1
ATOM 4326 C C . LEU A 1 545 ? 5.876 13.541 -40.920 1.00 94.06 545 LEU A C 1
ATOM 4328 O O . LEU A 1 545 ? 7.022 13.087 -40.940 1.00 94.06 545 LEU A O 1
ATOM 4332 N N . SER A 1 546 ? 5.627 14.785 -40.514 1.00 89.31 546 SER A N 1
ATOM 4333 C CA . SER A 1 546 ? 6.668 15.756 -40.152 1.00 89.31 546 SER A CA 1
ATOM 4334 C C . SER A 1 546 ? 7.368 15.451 -38.824 1.00 89.31 546 SER A C 1
ATOM 4336 O O . SER A 1 546 ? 8.538 15.800 -38.676 1.00 89.31 546 SER A O 1
ATOM 4338 N N . HIS A 1 547 ? 6.695 14.771 -37.889 1.00 94.56 547 HIS A N 1
ATOM 4339 C CA . HIS A 1 547 ? 7.243 14.417 -36.572 1.00 94.56 547 HIS A CA 1
ATOM 4340 C C . HIS A 1 547 ? 7.927 13.043 -36.528 1.00 94.56 547 HIS A C 1
ATOM 4342 O O . HIS A 1 547 ? 8.586 12.735 -35.537 1.00 94.56 547 HIS A O 1
ATOM 4348 N N . ILE A 1 548 ? 7.827 12.235 -37.594 1.00 96.88 548 ILE A N 1
ATOM 4349 C CA . ILE A 1 548 ? 8.400 10.884 -37.601 1.00 96.88 548 ILE A CA 1
ATOM 4350 C C . ILE A 1 548 ? 9.927 10.968 -37.518 1.00 96.88 548 ILE A C 1
ATOM 4352 O O . ILE A 1 548 ? 10.565 11.607 -38.355 1.00 96.88 548 ILE A O 1
ATOM 4356 N N . TYR A 1 549 ? 10.517 10.337 -36.511 1.00 94.94 549 TYR A N 1
ATOM 4357 C CA . TYR A 1 549 ? 11.963 10.200 -36.361 1.00 94.94 549 TYR A CA 1
ATOM 4358 C C . TYR A 1 549 ? 12.424 8.766 -36.595 1.00 94.94 549 TYR A C 1
ATOM 4360 O O . TYR A 1 549 ? 13.583 8.595 -36.949 1.00 94.94 549 TYR A O 1
ATOM 4368 N N . HIS A 1 550 ? 11.552 7.766 -36.412 1.00 97.31 550 HIS A N 1
ATOM 4369 C CA . HIS A 1 550 ? 11.854 6.349 -36.605 1.00 97.31 550 HIS A CA 1
ATOM 4370 C C . HIS A 1 550 ? 10.767 5.658 -37.432 1.00 97.31 550 HIS A C 1
ATOM 4372 O O . HIS A 1 550 ? 9.594 5.647 -37.055 1.00 97.31 550 HIS A O 1
ATOM 4378 N N . LEU A 1 551 ? 11.164 5.063 -38.556 1.00 97.50 551 LEU A N 1
ATOM 4379 C CA . LEU A 1 551 ? 10.285 4.328 -39.457 1.00 97.50 551 LEU A CA 1
ATOM 4380 C C . LEU A 1 551 ? 10.947 3.016 -39.866 1.00 97.50 551 LEU A C 1
ATOM 4382 O O . LEU A 1 551 ? 11.894 3.003 -40.651 1.00 97.50 551 LEU A O 1
ATOM 4386 N N . ASN A 1 552 ? 10.407 1.905 -39.379 1.00 97.69 552 ASN A N 1
ATOM 4387 C CA . ASN A 1 552 ? 10.907 0.582 -39.716 1.00 97.69 552 ASN A CA 1
ATOM 4388 C C . ASN A 1 552 ? 9.811 -0.254 -40.381 1.00 97.69 552 ASN A C 1
ATOM 4390 O O . ASN A 1 552 ? 8.833 -0.653 -39.745 1.00 97.69 552 ASN A O 1
ATOM 4394 N N . LEU A 1 553 ? 9.985 -0.498 -41.679 1.00 97.62 553 LEU A N 1
ATOM 4395 C CA . LEU A 1 553 ? 9.099 -1.301 -42.526 1.00 97.62 553 LEU A CA 1
ATOM 4396 C C . LEU A 1 553 ? 9.815 -2.547 -43.067 1.00 97.62 553 LEU A C 1
ATOM 4398 O O . LEU A 1 553 ? 9.322 -3.198 -43.993 1.00 97.62 553 LEU A O 1
ATOM 4402 N N . SER A 1 554 ? 10.989 -2.868 -42.523 1.00 97.00 554 SER A N 1
ATOM 4403 C CA . SER A 1 554 ? 11.837 -3.950 -43.014 1.00 97.00 554 SER A CA 1
ATOM 4404 C C . SER A 1 554 ? 11.174 -5.326 -42.893 1.00 97.00 554 SER A C 1
ATOM 4406 O O . SER A 1 554 ? 10.229 -5.519 -42.124 1.00 97.00 554 SER A O 1
ATOM 4408 N N . ARG A 1 555 ? 11.676 -6.308 -43.648 1.00 97.00 555 ARG A N 1
ATOM 4409 C CA . ARG A 1 555 ? 11.236 -7.718 -43.579 1.00 97.00 555 ARG A CA 1
ATOM 4410 C C . ARG A 1 555 ? 9.721 -7.860 -43.781 1.00 97.00 555 ARG A C 1
ATOM 4412 O O . ARG A 1 555 ? 9.006 -8.373 -42.925 1.00 97.00 555 ARG A O 1
ATOM 4419 N N . ASN A 1 556 ? 9.243 -7.369 -44.916 1.00 98.38 556 ASN A N 1
ATOM 4420 C CA . ASN A 1 556 ? 7.861 -7.495 -45.374 1.00 98.38 556 ASN A CA 1
ATOM 4421 C C . ASN A 1 556 ? 7.855 -7.881 -46.873 1.00 98.38 556 ASN A C 1
ATOM 4423 O O . ASN A 1 556 ? 8.893 -8.186 -47.462 1.00 98.38 556 ASN A O 1
ATOM 4427 N N . PHE A 1 557 ? 6.683 -7.877 -47.509 1.00 97.12 557 PHE A N 1
ATOM 4428 C CA . PHE A 1 557 ? 6.495 -8.100 -48.950 1.00 97.12 557 PHE A CA 1
ATOM 4429 C C . PHE A 1 557 ? 6.030 -6.819 -49.661 1.00 97.12 557 PHE A C 1
ATOM 4431 O O . PHE A 1 557 ? 5.266 -6.869 -50.630 1.00 97.12 557 PHE A O 1
ATOM 4438 N N . LEU A 1 558 ? 6.448 -5.655 -49.155 1.00 97.19 558 LEU A N 1
ATOM 4439 C CA . LEU A 1 558 ? 6.106 -4.366 -49.747 1.00 97.19 558 LEU A CA 1
ATOM 4440 C C . LEU A 1 558 ? 6.810 -4.206 -51.099 1.00 97.19 558 LEU A C 1
ATOM 4442 O O . LEU A 1 558 ? 7.905 -4.734 -51.324 1.00 97.19 558 LEU A O 1
ATOM 4446 N N . GLY A 1 559 ? 6.186 -3.450 -51.999 1.00 94.44 559 GLY A N 1
ATOM 4447 C CA . GLY A 1 559 ? 6.764 -3.187 -53.303 1.00 94.44 559 GLY A CA 1
ATOM 4448 C C . GLY A 1 559 ? 6.357 -1.885 -53.969 1.00 94.44 559 GLY A C 1
ATOM 4449 O O . GLY A 1 559 ? 5.578 -1.095 -53.441 1.00 94.44 559 GLY A O 1
ATOM 4450 N N . GLY A 1 560 ? 6.914 -1.662 -55.154 1.00 93.75 560 GLY A N 1
ATOM 4451 C CA . GLY A 1 560 ? 6.822 -0.396 -55.871 1.00 93.75 560 GLY A CA 1
ATOM 4452 C C . GLY A 1 560 ? 7.921 0.592 -55.479 1.00 93.75 560 GLY A C 1
ATOM 4453 O O . GLY A 1 560 ? 8.844 0.277 -54.730 1.00 93.75 560 GLY A O 1
ATOM 4454 N N . VAL A 1 561 ? 7.817 1.798 -56.034 1.00 92.69 561 VAL A N 1
ATOM 4455 C CA . VAL A 1 561 ? 8.782 2.878 -55.811 1.00 92.69 561 VAL A CA 1
ATOM 4456 C C . VAL A 1 561 ? 8.568 3.484 -54.423 1.00 92.69 561 VAL A C 1
ATOM 4458 O O . VAL A 1 561 ? 7.429 3.789 -54.058 1.00 92.69 561 VAL A O 1
ATOM 4461 N N . VAL A 1 562 ? 9.647 3.676 -53.661 1.00 93.44 562 VAL A N 1
ATOM 4462 C CA . VAL A 1 562 ? 9.616 4.412 -52.386 1.00 93.44 562 VAL A CA 1
ATOM 4463 C C . VAL A 1 562 ? 9.110 5.838 -52.623 1.00 93.44 562 VAL A C 1
ATOM 4465 O O . VAL A 1 562 ? 9.681 6.542 -53.449 1.00 93.44 562 VAL A O 1
ATOM 4468 N N . PRO A 1 563 ? 8.083 6.313 -51.898 1.00 92.81 563 PRO A N 1
ATOM 4469 C CA . PRO A 1 563 ? 7.483 7.620 -52.154 1.00 92.81 563 PRO A CA 1
ATOM 4470 C C . PRO A 1 563 ? 8.131 8.759 -51.343 1.00 92.81 563 PRO A C 1
ATOM 4472 O O . PRO A 1 563 ? 7.479 9.762 -51.052 1.00 92.81 563 PRO A O 1
ATOM 4475 N N . PHE A 1 564 ? 9.379 8.592 -50.903 1.00 91.94 564 PHE A N 1
ATOM 4476 C CA . PHE A 1 564 ? 10.067 9.538 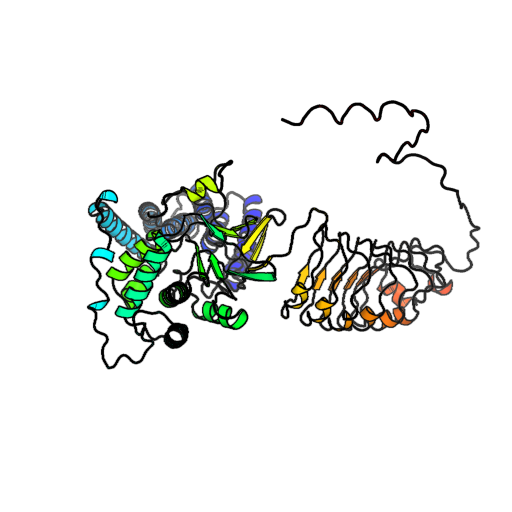-50.027 1.00 91.94 564 PHE A CA 1
ATOM 4477 C C . PHE A 1 564 ? 11.078 10.355 -50.814 1.00 91.94 564 PHE A C 1
ATOM 4479 O O . PHE A 1 564 ? 12.037 9.811 -51.349 1.00 91.94 564 PHE A O 1
ATOM 4486 N N . ASN A 1 565 ? 10.902 11.674 -50.794 1.00 88.88 565 ASN A N 1
ATOM 4487 C CA . ASN A 1 565 ? 11.863 12.588 -51.390 1.00 88.88 565 ASN A CA 1
ATOM 4488 C C . ASN A 1 565 ? 13.202 12.594 -50.624 1.00 88.88 565 ASN A C 1
ATOM 4490 O O . ASN A 1 565 ? 13.333 12.119 -49.491 1.00 88.88 565 ASN A O 1
ATOM 4494 N N . SER A 1 566 ? 14.212 13.210 -51.233 1.00 84.75 566 SER A N 1
ATOM 4495 C CA . SER A 1 566 ? 15.561 13.286 -50.666 1.00 84.75 566 SER A CA 1
ATOM 4496 C C . SER A 1 566 ? 15.629 13.983 -49.300 1.00 84.75 566 SER A C 1
ATOM 4498 O O . SER A 1 566 ? 16.489 13.634 -48.490 1.00 84.75 566 SER A O 1
ATOM 4500 N N . SER A 1 567 ? 14.740 14.940 -49.004 1.00 88.31 567 SER A N 1
ATOM 4501 C CA . SER A 1 567 ? 14.708 15.610 -47.697 1.00 88.31 567 SER A CA 1
ATOM 4502 C C . SER A 1 567 ? 14.174 14.691 -46.599 1.00 88.31 567 SER A C 1
ATOM 4504 O O . SER A 1 567 ? 14.759 14.645 -45.516 1.00 88.31 567 SER A O 1
ATOM 4506 N N . PHE A 1 568 ? 13.134 13.903 -46.881 1.00 90.44 568 PHE A N 1
ATOM 4507 C CA . PHE A 1 568 ? 12.608 12.896 -45.962 1.00 90.44 568 PHE A CA 1
ATOM 4508 C C . PHE A 1 568 ? 13.651 11.809 -45.682 1.00 90.44 568 PHE A C 1
ATOM 4510 O O . PHE A 1 568 ? 13.945 11.525 -44.520 1.00 90.44 568 PHE A O 1
ATOM 4517 N N . LEU A 1 569 ? 14.274 11.263 -46.732 1.00 89.06 569 LEU A N 1
ATOM 4518 C CA . LEU A 1 569 ? 15.309 10.231 -46.608 1.00 89.06 569 LEU A CA 1
ATOM 4519 C C . LEU A 1 569 ? 16.507 10.706 -45.771 1.00 89.06 569 LEU A C 1
ATOM 4521 O O . LEU A 1 569 ? 16.963 9.988 -44.883 1.00 89.06 569 LEU A O 1
ATOM 4525 N N . LYS A 1 570 ? 16.987 11.937 -45.999 1.00 87.12 570 LYS A N 1
ATOM 4526 C CA . LYS A 1 570 ? 18.079 12.531 -45.208 1.00 87.12 570 LYS A CA 1
ATOM 4527 C C . LYS A 1 570 ? 17.684 12.782 -43.755 1.00 87.12 570 LYS A C 1
ATOM 4529 O O . LYS A 1 570 ? 18.511 12.577 -42.872 1.00 87.12 570 LYS A O 1
ATOM 4534 N N . ARG A 1 571 ? 16.446 13.229 -43.511 1.00 90.88 571 ARG A N 1
ATOM 4535 C CA . ARG A 1 571 ? 15.942 13.530 -42.164 1.00 90.88 571 ARG A CA 1
ATOM 4536 C C . ARG A 1 571 ? 15.878 12.283 -41.287 1.00 90.88 571 ARG A C 1
ATOM 4538 O O . ARG A 1 571 ? 16.282 12.358 -40.133 1.00 90.88 571 ARG A O 1
ATOM 4545 N N . LEU A 1 572 ? 15.383 11.162 -41.813 1.00 90.88 572 LEU A N 1
ATOM 4546 C CA . LEU A 1 572 ? 15.310 9.920 -41.039 1.00 90.88 572 LEU A CA 1
ATOM 4547 C C . LEU A 1 572 ? 16.658 9.189 -40.998 1.00 90.88 572 LEU A C 1
ATOM 4549 O O . LEU A 1 572 ? 17.004 8.619 -39.966 1.00 90.88 572 LEU A O 1
ATOM 4553 N N . GLY A 1 573 ? 17.436 9.217 -42.085 1.00 88.75 573 GLY A N 1
ATOM 4554 C CA . GLY A 1 573 ? 18.777 8.637 -42.137 1.00 88.75 573 GLY A CA 1
ATOM 4555 C C . GLY A 1 573 ? 18.818 7.200 -41.607 1.00 88.75 573 GLY A C 1
ATOM 4556 O O . GLY A 1 573 ? 18.165 6.314 -42.146 1.00 88.75 573 GLY A O 1
ATOM 4557 N N . ARG A 1 574 ? 19.569 6.979 -40.518 1.00 87.75 574 ARG A N 1
ATOM 4558 C CA . ARG A 1 574 ? 19.729 5.661 -39.868 1.00 87.75 574 ARG A CA 1
ATOM 4559 C C . ARG A 1 574 ? 18.462 5.126 -39.198 1.00 87.75 574 ARG A C 1
ATOM 4561 O O . ARG A 1 574 ? 18.408 3.945 -38.886 1.00 87.75 574 ARG A O 1
ATOM 4568 N N . ASN A 1 575 ? 17.472 5.980 -38.968 1.00 92.44 575 ASN A N 1
ATOM 4569 C CA . ASN A 1 575 ? 16.214 5.601 -38.340 1.00 92.44 575 ASN A CA 1
ATOM 4570 C C . ASN A 1 575 ? 15.142 5.193 -39.368 1.00 92.44 575 ASN A C 1
ATOM 4572 O O . ASN A 1 575 ? 13.989 4.986 -38.992 1.00 92.44 575 ASN A O 1
ATOM 4576 N N . LEU A 1 576 ? 15.498 5.116 -40.658 1.00 94.38 576 LEU A N 1
ATOM 4577 C CA . LEU A 1 576 ? 14.669 4.546 -41.715 1.00 94.38 576 LEU A CA 1
ATOM 4578 C C . LEU 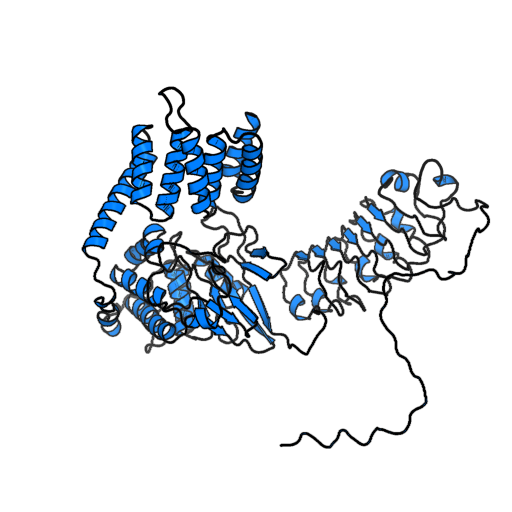A 1 576 ? 15.228 3.183 -42.129 1.00 94.38 576 LEU A C 1
ATOM 4580 O O . LEU A 1 576 ? 16.321 3.112 -42.688 1.00 94.38 576 LEU A O 1
ATOM 4584 N N . ASP A 1 577 ? 14.449 2.124 -41.925 1.00 94.12 577 ASP A N 1
ATOM 4585 C CA . ASP A 1 577 ? 14.789 0.780 -42.399 1.00 94.12 577 ASP A CA 1
ATOM 4586 C C . ASP A 1 577 ? 13.680 0.232 -43.305 1.00 94.12 577 ASP A C 1
ATOM 4588 O O . ASP A 1 577 ? 12.543 0.004 -42.878 1.00 94.12 577 ASP A O 1
ATOM 4592 N N . LEU A 1 578 ? 14.021 0.043 -44.581 1.00 94.69 578 LEU A N 1
ATOM 4593 C CA . LEU A 1 578 ? 13.152 -0.528 -45.614 1.00 94.69 578 LEU A CA 1
ATOM 4594 C C . LEU A 1 578 ? 13.663 -1.891 -46.099 1.00 94.69 578 LEU A C 1
ATOM 4596 O O . LEU A 1 578 ? 13.085 -2.472 -47.023 1.00 94.69 578 LEU A O 1
ATOM 4600 N N . SER A 1 579 ? 14.736 -2.401 -45.492 1.00 92.38 579 SER A N 1
ATOM 4601 C CA . SER A 1 579 ? 15.468 -3.567 -45.971 1.00 92.38 579 SER A CA 1
ATOM 4602 C C . SER A 1 579 ? 14.622 -4.836 -45.995 1.00 92.38 579 SER A C 1
ATOM 4604 O O . SER A 1 579 ? 13.599 -4.958 -45.322 1.00 92.38 579 SER A O 1
ATOM 4606 N N . SER A 1 580 ? 15.056 -5.835 -46.764 1.00 92.88 580 SER A N 1
ATOM 4607 C CA . SER A 1 580 ? 14.354 -7.126 -46.850 1.00 92.88 580 SER A CA 1
ATOM 4608 C C . SER A 1 580 ? 12.891 -7.001 -47.316 1.00 92.88 580 SER A C 1
ATOM 4610 O O . SER A 1 580 ? 12.021 -7.726 -46.840 1.00 92.88 580 SER A O 1
ATOM 4612 N N . ASN A 1 581 ? 12.628 -6.083 -48.252 1.00 94.25 581 ASN A N 1
ATOM 4613 C CA . ASN A 1 581 ? 11.387 -5.998 -49.020 1.00 94.25 581 ASN A CA 1
ATOM 4614 C C . ASN A 1 581 ? 11.711 -6.177 -50.513 1.00 94.25 581 ASN A C 1
ATOM 4616 O O . ASN A 1 581 ? 12.130 -5.219 -51.162 1.00 94.25 581 ASN A O 1
ATOM 4620 N N . PRO A 1 582 ? 11.548 -7.381 -51.087 1.00 87.44 582 PRO A N 1
ATOM 4621 C CA . PRO A 1 582 ? 12.074 -7.689 -52.420 1.00 87.44 582 PRO A CA 1
ATOM 4622 C C . PRO A 1 582 ? 11.378 -6.931 -53.559 1.00 87.44 582 PRO A C 1
ATOM 4624 O O . PRO A 1 582 ? 11.941 -6.807 -54.641 1.00 87.44 582 PRO A O 1
ATOM 4627 N N . GLY A 1 583 ? 10.153 -6.443 -53.347 1.00 90.19 583 GLY A N 1
ATOM 4628 C CA . GLY A 1 583 ? 9.413 -5.689 -54.359 1.00 90.19 583 GLY A CA 1
ATOM 4629 C C . GLY A 1 583 ? 9.688 -4.185 -54.349 1.00 90.19 583 GLY A C 1
ATOM 4630 O O . GLY A 1 583 ? 9.136 -3.472 -55.190 1.00 90.19 583 GLY A O 1
ATOM 4631 N N . LEU A 1 584 ? 10.441 -3.686 -53.366 1.00 93.00 584 LEU A N 1
ATOM 4632 C CA . LEU A 1 584 ? 10.633 -2.262 -53.096 1.00 93.00 584 LEU A CA 1
ATOM 4633 C C . LEU A 1 584 ? 11.902 -1.760 -53.777 1.00 93.00 584 LEU A C 1
ATOM 4635 O O . LEU A 1 584 ? 12.945 -2.406 -53.709 1.00 93.00 584 LEU A O 1
ATOM 4639 N N . CYS A 1 585 ? 11.821 -0.589 -54.405 1.00 90.19 585 CYS A N 1
ATOM 4640 C CA . CYS A 1 585 ? 12.979 0.024 -55.041 1.00 90.19 585 CYS A CA 1
ATOM 4641 C C . CYS A 1 585 ? 12.992 1.551 -54.897 1.00 90.19 585 CYS A C 1
ATOM 4643 O O . CYS A 1 585 ? 11.945 2.200 -54.806 1.00 90.19 585 CYS A O 1
ATOM 4645 N N . LEU A 1 586 ? 14.191 2.133 -54.868 1.00 87.88 586 LEU A N 1
ATOM 4646 C CA . LEU A 1 586 ? 14.405 3.581 -54.877 1.00 87.88 586 LEU A CA 1
ATOM 4647 C C . LEU A 1 586 ? 14.368 4.137 -56.296 1.00 87.88 586 LEU A C 1
ATOM 4649 O O . LEU A 1 586 ? 14.885 3.517 -57.229 1.00 87.88 586 LEU A O 1
ATOM 4653 N N . SER A 1 587 ? 13.833 5.347 -56.456 1.00 84.44 587 SER A N 1
ATOM 4654 C CA . SER A 1 587 ? 13.954 6.049 -57.731 1.00 84.44 587 SER A CA 1
ATOM 4655 C C . SER A 1 587 ? 15.431 6.383 -58.025 1.00 84.44 587 SER A C 1
ATOM 4657 O O . SER A 1 587 ? 16.186 6.711 -57.102 1.00 84.44 587 SER A O 1
ATOM 4659 N N . PRO A 1 588 ? 15.878 6.342 -59.297 1.00 77.12 588 PRO A N 1
ATOM 4660 C CA . PRO A 1 588 ? 17.258 6.689 -59.655 1.00 77.12 588 PRO A CA 1
ATOM 4661 C C . PRO A 1 588 ? 17.685 8.094 -59.205 1.00 77.12 588 PRO A C 1
ATOM 4663 O O . PRO A 1 588 ? 18.841 8.302 -58.847 1.00 77.12 588 PRO A O 1
ATOM 4666 N N . SER A 1 589 ? 16.747 9.047 -59.171 1.00 75.19 589 SER A N 1
ATOM 4667 C CA . SER A 1 589 ? 16.965 10.421 -58.702 1.00 75.19 589 SER A CA 1
ATOM 4668 C C . SER A 1 589 ? 17.231 10.536 -57.198 1.00 75.19 589 SER A C 1
ATOM 4670 O O . SER A 1 589 ? 17.844 11.507 -56.762 1.00 75.19 589 SER A O 1
ATOM 4672 N N . GLU A 1 590 ? 16.781 9.568 -56.397 1.00 73.25 590 GLU A N 1
ATOM 4673 C CA . GLU A 1 590 ? 16.866 9.599 -54.928 1.00 73.25 590 GLU A CA 1
ATOM 4674 C C . GLU A 1 590 ? 17.941 8.655 -54.370 1.00 73.25 590 GLU A C 1
ATOM 4676 O O . GLU A 1 590 ? 18.298 8.751 -53.198 1.00 73.25 590 GLU A O 1
ATOM 4681 N N . ALA A 1 591 ? 18.498 7.775 -55.207 1.00 65.31 591 ALA A N 1
ATOM 4682 C CA . ALA A 1 591 ? 19.484 6.766 -54.820 1.00 65.31 591 ALA A CA 1
ATOM 4683 C C . ALA A 1 591 ? 20.879 7.328 -54.472 1.00 65.31 591 ALA A C 1
ATOM 4685 O O . ALA A 1 591 ? 21.713 6.621 -53.903 1.00 65.31 591 ALA A O 1
ATOM 4686 N N . PHE A 1 592 ? 21.170 8.589 -54.808 1.00 61.03 592 PHE A N 1
ATOM 4687 C CA . PHE A 1 592 ? 22.492 9.174 -54.592 1.00 61.03 592 PHE A CA 1
ATOM 4688 C C . PHE A 1 592 ? 22.722 9.523 -53.109 1.00 61.03 592 PHE A C 1
ATOM 4690 O O . PHE A 1 592 ? 22.196 10.510 -52.595 1.00 61.03 592 PHE A O 1
ATOM 4697 N N . GLY A 1 593 ? 23.549 8.724 -52.424 1.00 60.41 593 GLY A N 1
ATOM 4698 C CA . GLY A 1 593 ? 24.039 9.017 -51.069 1.00 60.41 593 GLY A CA 1
ATOM 4699 C C . GLY A 1 593 ? 23.147 8.551 -49.911 1.00 60.41 593 GLY A C 1
ATOM 4700 O O . GLY A 1 593 ? 23.344 9.009 -48.787 1.00 60.41 593 GLY A O 1
ATOM 4701 N N . VAL A 1 594 ? 22.190 7.649 -50.154 1.00 66.31 594 VAL A N 1
ATOM 4702 C CA . VAL A 1 594 ? 21.291 7.098 -49.125 1.00 66.31 594 VAL A CA 1
ATOM 4703 C C . VAL A 1 594 ? 21.368 5.568 -49.133 1.00 66.31 594 VAL A C 1
ATOM 4705 O O . VAL A 1 594 ? 21.096 4.941 -50.151 1.00 66.31 594 VAL A O 1
ATOM 4708 N N . ASN A 1 595 ? 21.716 4.954 -47.997 1.00 67.81 595 ASN A N 1
ATOM 4709 C CA . ASN A 1 595 ? 21.664 3.500 -47.813 1.00 67.81 595 ASN A CA 1
ATOM 4710 C C . ASN A 1 595 ? 20.468 3.135 -46.922 1.00 67.81 595 ASN A C 1
ATOM 4712 O O . ASN A 1 595 ? 20.555 3.248 -45.704 1.00 67.81 595 ASN A O 1
ATOM 4716 N N . VAL A 1 596 ? 19.362 2.718 -47.541 1.00 65.75 596 VAL A N 1
ATOM 4717 C CA . VAL A 1 596 ? 18.118 2.281 -46.864 1.00 65.75 596 VAL A CA 1
ATOM 4718 C C . VAL A 1 596 ? 17.828 0.785 -47.069 1.00 65.75 596 VAL A C 1
ATOM 4720 O O . VAL A 1 596 ? 16.717 0.323 -46.820 1.00 65.75 596 VAL A O 1
ATOM 4723 N N . GLY A 1 597 ? 18.828 0.017 -47.523 1.00 66.88 597 GLY A N 1
ATOM 4724 C CA . GLY A 1 597 ? 18.754 -1.446 -47.619 1.00 66.88 597 GLY A CA 1
ATOM 4725 C C . GLY A 1 597 ? 17.882 -2.011 -48.751 1.00 66.88 597 GLY A C 1
ATOM 4726 O O . GLY A 1 597 ? 17.444 -3.155 -48.646 1.00 66.88 597 GLY A O 1
ATOM 4727 N N . ILE A 1 598 ? 17.628 -1.235 -49.811 1.00 78.75 598 ILE A N 1
ATOM 4728 C CA . ILE A 1 598 ? 16.818 -1.610 -50.988 1.00 78.75 598 ILE A CA 1
ATOM 4729 C C . ILE A 1 598 ? 17.498 -1.171 -52.297 1.00 78.75 598 ILE A C 1
ATOM 4731 O O . ILE A 1 598 ? 18.276 -0.216 -52.302 1.00 78.75 598 ILE A O 1
ATOM 4735 N N . ASP A 1 599 ? 17.195 -1.865 -53.397 1.00 80.00 599 ASP A N 1
ATOM 4736 C CA . ASP A 1 599 ? 17.810 -1.640 -54.713 1.00 80.00 599 ASP A CA 1
ATOM 4737 C C . ASP A 1 599 ? 17.212 -0.435 -55.468 1.00 80.00 599 ASP A C 1
ATOM 4739 O O . ASP A 1 599 ? 16.139 0.076 -55.144 1.00 80.00 599 ASP A O 1
ATOM 4743 N N . VAL A 1 600 ? 17.901 0.027 -56.517 1.00 81.56 600 VAL A N 1
ATOM 4744 C CA . VAL A 1 600 ? 17.425 1.109 -57.400 1.00 81.56 600 VAL A CA 1
ATOM 4745 C C . VAL A 1 600 ? 16.525 0.536 -58.494 1.00 81.56 600 VAL A C 1
ATOM 4747 O O . VAL A 1 600 ? 16.880 -0.454 -59.145 1.00 81.56 600 VAL A O 1
ATOM 4750 N N . CYS A 1 601 ? 15.373 1.167 -58.732 1.00 82.88 601 CYS A N 1
ATOM 4751 C CA . CYS A 1 601 ? 14.422 0.740 -59.754 1.00 82.88 601 CYS A CA 1
ATOM 4752 C C . CYS A 1 601 ? 15.094 0.705 -61.138 1.00 82.88 601 CYS A C 1
ATOM 4754 O O . CYS A 1 601 ? 15.719 1.679 -61.555 1.00 82.88 601 CYS A O 1
ATOM 4756 N N . GLY A 1 602 ? 14.951 -0.411 -61.860 1.00 68.50 602 GLY A N 1
ATOM 4757 C CA . GLY A 1 602 ? 15.530 -0.588 -63.199 1.00 68.50 602 GLY A CA 1
ATOM 4758 C C . GLY A 1 602 ? 16.997 -1.037 -63.227 1.00 68.50 602 GLY A C 1
ATOM 4759 O O . GLY A 1 602 ? 17.565 -1.160 -64.310 1.00 68.50 602 GLY A O 1
ATOM 4760 N N . SER A 1 603 ? 17.619 -1.320 -62.077 1.00 64.81 603 SER A N 1
ATOM 4761 C CA . SER A 1 603 ? 18.931 -1.972 -62.050 1.00 64.81 603 SER A CA 1
ATOM 4762 C C . SER A 1 603 ? 18.798 -3.453 -62.445 1.00 64.81 603 SER A C 1
ATOM 4764 O O . SER A 1 603 ? 18.215 -4.259 -61.728 1.00 64.81 603 SER A O 1
ATOM 4766 N N . ASN A 1 604 ? 19.320 -3.827 -63.620 1.00 44.50 604 ASN A N 1
ATOM 4767 C CA . ASN A 1 604 ? 19.362 -5.211 -64.112 1.00 44.50 604 ASN A CA 1
ATOM 4768 C C . ASN A 1 604 ? 20.386 -6.050 -63.323 1.00 44.50 604 ASN A C 1
ATOM 4770 O O . ASN A 1 604 ? 21.426 -6.449 -63.848 1.00 44.50 604 ASN A O 1
ATOM 4774 N N . LYS A 1 605 ? 20.092 -6.350 -62.057 1.00 46.09 605 LYS A N 1
ATOM 4775 C CA . LYS A 1 605 ? 20.599 -7.568 -61.422 1.00 46.09 605 LYS A CA 1
ATOM 4776 C C . LYS A 1 605 ? 19.532 -8.636 -61.607 1.00 46.09 605 LYS A C 1
ATOM 4778 O O . LYS A 1 605 ? 18.487 -8.625 -60.966 1.00 46.09 605 LYS A O 1
ATOM 4783 N N . THR A 1 606 ? 19.789 -9.513 -62.567 1.00 33.97 606 THR A N 1
ATOM 4784 C CA . THR A 1 606 ? 19.028 -10.734 -62.802 1.00 33.97 606 THR A CA 1
ATOM 4785 C C . THR A 1 606 ? 18.788 -11.480 -61.496 1.00 33.97 606 THR A C 1
ATOM 4787 O O . THR A 1 606 ? 19.676 -11.611 -60.654 1.00 33.97 606 THR A O 1
ATOM 4790 N N . ALA A 1 607 ? 17.563 -11.986 -61.365 1.00 44.50 607 ALA A N 1
ATOM 4791 C CA . ALA A 1 607 ? 17.162 -12.969 -60.380 1.00 44.50 607 ALA A CA 1
ATOM 4792 C C . ALA A 1 607 ? 18.274 -14.003 -60.140 1.00 44.50 607 ALA A C 1
ATOM 4794 O O . ALA A 1 607 ? 18.603 -14.789 -61.028 1.00 44.50 607 ALA A O 1
ATOM 4795 N N . SER A 1 608 ? 18.830 -14.032 -58.930 1.00 30.20 608 SER A N 1
ATOM 4796 C CA . SER A 1 608 ? 19.661 -15.143 -58.486 1.00 30.20 608 SER A CA 1
ATOM 4797 C C . SER A 1 608 ? 19.048 -15.773 -57.242 1.00 30.20 608 SER A C 1
ATOM 4799 O O . SER A 1 608 ? 19.143 -15.235 -56.142 1.00 30.20 608 SER A O 1
ATOM 4801 N N . SER A 1 609 ? 18.511 -16.975 -57.456 1.00 27.92 609 SER A N 1
ATOM 4802 C CA . SER A 1 609 ? 18.288 -18.028 -56.462 1.00 27.92 609 SER A CA 1
ATOM 4803 C C . SER A 1 609 ? 16.985 -17.982 -55.661 1.00 27.92 609 SER A C 1
ATOM 4805 O O . SER A 1 609 ? 16.989 -17.904 -54.436 1.00 27.92 609 SER A O 1
ATOM 4807 N N . ILE A 1 610 ? 15.872 -18.270 -56.340 1.00 35.25 610 ILE A N 1
ATOM 4808 C CA . ILE A 1 610 ? 14.937 -19.248 -55.768 1.00 35.25 610 ILE A CA 1
ATOM 4809 C C . ILE A 1 610 ? 15.723 -20.563 -55.659 1.00 35.25 610 ILE A C 1
ATOM 4811 O O . ILE A 1 610 ? 15.951 -21.245 -56.657 1.00 35.25 610 ILE A O 1
ATOM 4815 N N . ARG A 1 611 ? 16.197 -20.902 -54.459 1.00 24.89 611 ARG A N 1
ATOM 4816 C CA . ARG A 1 611 ? 16.491 -22.294 -54.107 1.00 24.89 611 ARG A CA 1
ATOM 4817 C C . ARG A 1 611 ? 15.236 -22.842 -53.427 1.00 24.89 611 ARG A C 1
ATOM 4819 O O . ARG A 1 611 ? 14.760 -22.200 -52.491 1.00 24.89 611 ARG A O 1
ATOM 4826 N N . PRO A 1 612 ? 14.695 -24.001 -53.841 1.00 27.83 612 PRO A N 1
ATOM 4827 C CA . PRO A 1 612 ? 13.776 -24.726 -52.977 1.00 27.83 612 PRO A CA 1
ATOM 4828 C C . PRO A 1 612 ? 14.522 -25.008 -51.671 1.00 27.83 612 PRO A C 1
ATOM 4830 O O . PRO A 1 612 ? 15.696 -25.391 -51.720 1.00 27.83 612 PRO A O 1
ATOM 4833 N N . LEU A 1 613 ? 13.869 -24.821 -50.522 1.00 25.73 613 LEU A N 1
ATOM 4834 C CA . LEU A 1 613 ? 14.377 -25.356 -49.262 1.00 25.73 613 LEU A CA 1
ATOM 4835 C C . LEU A 1 613 ? 14.616 -26.862 -49.452 1.00 25.73 613 LEU A C 1
ATOM 4837 O O . LEU A 1 613 ? 13.677 -27.651 -49.505 1.00 25.73 613 LEU A O 1
ATOM 4841 N N . LYS A 1 614 ? 15.886 -27.251 -49.588 1.00 28.06 614 LYS A N 1
ATOM 4842 C CA . LYS A 1 614 ? 16.337 -28.603 -49.279 1.00 28.06 614 LYS A CA 1
ATOM 4843 C C . LYS A 1 614 ? 16.535 -28.666 -47.771 1.00 28.06 614 LYS A C 1
ATOM 4845 O O . LYS A 1 614 ? 17.196 -27.808 -47.195 1.00 28.06 614 LYS A O 1
ATOM 4850 N N . ASN A 1 615 ? 15.924 -29.684 -47.180 1.00 36.22 615 ASN A N 1
ATOM 4851 C CA . ASN A 1 615 ? 16.011 -30.061 -45.779 1.00 36.22 615 ASN A CA 1
ATOM 4852 C C . ASN A 1 615 ? 17.459 -30.075 -45.262 1.00 36.22 615 ASN A C 1
ATOM 4854 O O . ASN A 1 615 ? 18.287 -30.815 -45.790 1.00 36.22 615 ASN A O 1
ATOM 4858 N N . SER A 1 616 ? 17.712 -29.341 -44.179 1.00 28.61 616 SER A N 1
ATOM 4859 C CA . SER A 1 616 ? 18.718 -29.693 -43.173 1.00 28.61 616 SER A CA 1
ATOM 4860 C C . SER A 1 616 ? 18.313 -29.103 -41.814 1.00 28.61 616 SER A C 1
ATOM 4862 O O . SER A 1 616 ? 18.439 -27.906 -41.581 1.00 28.61 616 SER A O 1
ATOM 4864 N N . GLU A 1 617 ? 17.743 -29.983 -40.992 1.00 28.17 617 GLU A N 1
ATOM 4865 C CA . GLU A 1 617 ? 17.836 -30.083 -39.527 1.00 28.17 617 GLU A CA 1
ATOM 4866 C C . GLU A 1 617 ? 17.655 -28.827 -38.651 1.00 28.17 617 GLU A C 1
ATOM 4868 O O . GLU A 1 617 ? 18.562 -28.045 -38.385 1.00 28.17 617 GLU A O 1
ATOM 4873 N N . SER A 1 618 ? 16.454 -28.748 -38.077 1.00 27.19 618 SER A N 1
ATOM 4874 C CA . SER A 1 618 ? 16.173 -28.202 -36.748 1.00 27.19 618 SER A CA 1
ATOM 4875 C C . SER A 1 618 ? 16.737 -29.104 -35.637 1.00 27.19 618 SER A C 1
ATOM 4877 O O . SER A 1 618 ? 16.537 -30.319 -35.730 1.00 27.19 618 SER A O 1
ATOM 4879 N N . PRO A 1 619 ? 17.235 -28.576 -34.506 1.00 32.34 619 PRO A N 1
ATOM 4880 C CA . PRO A 1 619 ? 17.220 -29.305 -33.253 1.00 32.34 619 PRO A CA 1
ATOM 4881 C C . PRO A 1 619 ? 16.019 -28.817 -32.442 1.00 32.34 619 PRO A C 1
ATOM 4883 O O . PRO A 1 619 ? 16.176 -27.895 -31.670 1.00 32.34 619 PRO A O 1
ATOM 4886 N N . PHE A 1 620 ? 14.820 -29.363 -32.661 1.00 25.70 620 PHE A N 1
ATOM 4887 C CA . PHE A 1 620 ? 13.741 -29.429 -31.657 1.00 25.70 620 PHE A CA 1
ATOM 4888 C C . PHE A 1 620 ? 12.652 -30.375 -32.182 1.00 25.70 620 PHE A C 1
ATOM 4890 O O . PHE A 1 620 ? 11.768 -30.002 -32.951 1.00 25.70 620 PHE A O 1
ATOM 4897 N N . GLN A 1 621 ? 12.768 -31.644 -31.787 1.00 26.11 621 GLN A N 1
ATOM 4898 C CA . GLN A 1 621 ? 11.743 -32.669 -31.957 1.00 26.11 621 GLN A CA 1
ATOM 4899 C C . GLN A 1 621 ? 10.524 -32.355 -31.083 1.00 26.11 621 GLN A C 1
ATOM 4901 O O . GLN A 1 621 ? 10.647 -32.130 -29.882 1.00 26.11 621 GLN A O 1
ATOM 4906 N N . CYS A 1 622 ? 9.337 -32.448 -31.678 1.00 23.58 622 CYS A N 1
ATOM 4907 C CA . CYS A 1 622 ? 8.090 -32.726 -30.976 1.00 23.58 622 CYS A CA 1
ATOM 4908 C C . CYS A 1 622 ? 7.422 -33.904 -31.717 1.00 23.58 622 CYS A C 1
ATOM 4910 O O . CYS A 1 622 ? 7.319 -33.842 -32.947 1.00 23.58 622 CYS A O 1
ATOM 4912 N N . PRO A 1 623 ? 7.045 -35.004 -31.039 1.00 27.95 623 PRO A N 1
ATOM 4913 C CA . PRO A 1 623 ? 6.640 -36.238 -31.705 1.00 27.95 623 PRO A CA 1
ATOM 4914 C C . PRO A 1 623 ? 5.217 -36.123 -32.267 1.00 27.95 623 PRO A C 1
ATOM 4916 O O . PRO A 1 623 ? 4.319 -35.568 -31.636 1.00 27.95 623 PRO A O 1
ATOM 4919 N N . LYS A 1 624 ? 5.007 -36.672 -33.466 1.00 27.58 624 LYS A N 1
ATOM 4920 C CA . LYS A 1 624 ? 3.698 -36.817 -34.120 1.00 27.58 624 LYS A CA 1
ATOM 4921 C C . LYS A 1 624 ? 3.476 -38.277 -34.559 1.00 27.58 624 LYS A C 1
ATOM 4923 O O . LYS A 1 624 ? 4.430 -39.051 -34.583 1.00 27.58 624 LYS A O 1
ATOM 4928 N N . PRO A 1 625 ? 2.214 -38.666 -34.811 1.00 30.56 625 PRO A N 1
ATOM 4929 C CA . PRO A 1 625 ? 1.650 -39.958 -34.438 1.00 30.56 625 PRO A CA 1
ATOM 4930 C C . PRO A 1 625 ? 1.923 -41.048 -35.476 1.00 30.56 625 PRO A C 1
ATOM 4932 O O . PRO A 1 625 ? 1.915 -40.793 -36.678 1.00 30.56 625 PRO A O 1
ATOM 4935 N N . ILE A 1 626 ? 2.101 -42.281 -35.003 1.00 31.45 626 ILE A N 1
ATOM 4936 C CA . ILE A 1 626 ? 2.190 -43.474 -35.844 1.00 31.45 626 ILE A CA 1
ATOM 4937 C C . ILE A 1 626 ? 0.807 -44.125 -35.880 1.00 31.45 626 ILE A C 1
ATOM 4939 O O . ILE A 1 626 ? 0.342 -44.675 -34.885 1.00 31.45 626 ILE A O 1
ATOM 4943 N N . ILE A 1 627 ? 0.161 -44.069 -37.043 1.00 30.81 627 ILE A N 1
ATOM 4944 C CA . ILE A 1 627 ? -0.903 -45.001 -37.417 1.00 30.81 627 ILE A CA 1
ATOM 4945 C C . ILE A 1 627 ? -0.206 -46.130 -38.178 1.00 30.81 627 ILE A C 1
ATOM 4947 O O . ILE A 1 627 ? 0.206 -45.946 -39.320 1.00 30.81 627 ILE A O 1
ATOM 4951 N N . LEU A 1 628 ? -0.050 -47.285 -37.531 1.00 31.11 628 LEU A N 1
ATOM 4952 C CA . LEU A 1 628 ? 0.304 -48.544 -38.181 1.00 31.11 628 LEU A CA 1
ATOM 4953 C C . LEU A 1 628 ? -0.860 -49.508 -37.978 1.00 31.11 628 LEU A C 1
ATOM 4955 O O . LEU A 1 628 ? -1.119 -50.023 -36.894 1.00 31.11 628 LEU A O 1
ATOM 4959 N N . THR A 1 629 ? -1.594 -49.702 -39.063 1.00 32.09 629 THR A N 1
ATOM 4960 C CA . THR A 1 629 ? -2.583 -50.754 -39.246 1.00 32.09 629 THR A CA 1
ATOM 4961 C C . THR A 1 629 ? -1.891 -52.112 -39.224 1.00 32.09 629 THR A C 1
ATOM 4963 O O . THR A 1 629 ? -1.235 -52.484 -40.194 1.00 32.09 629 THR A O 1
ATOM 4966 N N . SER A 1 630 ? -2.021 -52.839 -38.120 1.00 30.52 630 SER A N 1
ATOM 4967 C CA . SER A 1 630 ? -2.191 -54.301 -38.046 1.00 30.52 630 SER A CA 1
ATOM 4968 C C . SER A 1 630 ? -1.954 -54.736 -36.605 1.00 30.52 630 SER A C 1
ATOM 4970 O O . SER A 1 630 ? -0.821 -54.914 -36.208 1.00 30.52 630 SER A O 1
ATOM 4972 N N . PHE A 1 631 ? -3.019 -54.845 -35.811 1.00 29.91 631 PHE A N 1
ATOM 4973 C CA . PHE A 1 631 ? -3.181 -55.837 -34.738 1.00 29.91 631 PHE A CA 1
ATOM 4974 C C . PHE A 1 631 ? -4.587 -55.633 -34.155 1.00 29.91 631 PHE A C 1
ATOM 4976 O O . PHE A 1 631 ? -4.807 -54.968 -33.149 1.00 29.91 631 PHE A O 1
ATOM 4983 N N . TRP A 1 632 ? -5.583 -56.159 -34.873 1.00 33.88 632 TRP A N 1
ATOM 4984 C CA . TRP A 1 632 ? -6.762 -56.692 -34.199 1.00 33.88 632 TRP A CA 1
ATOM 4985 C C . TRP A 1 632 ? -6.286 -57.860 -33.323 1.00 33.88 632 TRP A C 1
ATOM 4987 O O . TRP A 1 632 ? -5.363 -58.563 -33.725 1.00 33.88 632 TRP A O 1
ATOM 4997 N N . VAL A 1 633 ? -6.956 -58.072 -32.185 1.00 37.91 633 VAL A N 1
ATOM 4998 C CA . VAL A 1 633 ? -6.646 -59.000 -31.074 1.00 37.91 633 VAL A CA 1
ATOM 4999 C C . VAL A 1 633 ? -5.927 -58.293 -29.909 1.00 37.91 633 VAL A C 1
ATOM 5001 O O . VAL A 1 633 ? -4.870 -57.706 -30.088 1.00 37.91 633 VAL A O 1
ATOM 5004 N N . PHE A 1 634 ? -6.529 -58.393 -28.714 1.00 30.73 634 PHE A N 1
ATOM 5005 C CA . PHE A 1 634 ? -6.172 -57.792 -27.408 1.00 30.73 634 PHE A CA 1
ATOM 5006 C C . PHE A 1 634 ? -6.854 -56.483 -26.967 1.00 30.73 634 PHE A C 1
ATOM 5008 O O . PHE A 1 634 ? -6.365 -55.800 -26.074 1.00 30.73 634 PHE A O 1
ATOM 5015 N N . LEU A 1 635 ? -8.073 -56.206 -27.444 1.00 32.25 635 LEU A N 1
ATOM 5016 C CA . LEU A 1 635 ? -9.030 -55.353 -26.715 1.00 32.25 635 LEU A CA 1
ATOM 5017 C C . LEU A 1 635 ? -10.112 -56.223 -26.055 1.00 32.25 635 LEU A C 1
ATOM 5019 O O . LEU A 1 635 ? -11.287 -56.161 -26.391 1.00 32.25 635 LEU A O 1
ATOM 5023 N N . ALA A 1 636 ? -9.677 -57.122 -25.172 1.00 35.06 636 ALA A N 1
ATOM 5024 C CA . ALA A 1 636 ? -10.552 -58.000 -24.395 1.00 35.06 636 ALA A CA 1
ATOM 5025 C C . ALA A 1 636 ? -9.828 -58.538 -23.150 1.00 35.06 636 ALA A C 1
ATOM 5027 O O . ALA A 1 636 ? -9.779 -59.744 -22.977 1.00 35.06 636 ALA A O 1
ATOM 5028 N N . LEU A 1 637 ? -9.183 -57.691 -22.331 1.00 34.59 637 LEU A N 1
ATOM 5029 C CA . LEU A 1 637 ? -8.620 -58.098 -21.021 1.00 34.59 637 LEU A CA 1
ATOM 5030 C C . LEU A 1 637 ? -8.133 -56.895 -20.184 1.00 34.59 637 LEU A C 1
ATOM 5032 O O . LEU A 1 637 ? -7.013 -56.866 -19.689 1.00 34.59 637 LEU A O 1
ATOM 5036 N N . HIS A 1 638 ? -8.965 -55.861 -20.030 1.00 33.47 638 HIS A N 1
ATOM 5037 C CA . HIS A 1 638 ? -8.729 -54.822 -19.008 1.00 33.47 638 HIS A CA 1
ATOM 5038 C C . HIS A 1 638 ? -10.025 -54.142 -18.535 1.00 33.47 638 HIS A C 1
ATOM 5040 O O . HIS A 1 638 ? -10.057 -52.959 -18.228 1.00 33.47 638 HIS A O 1
ATOM 5046 N N . HIS A 1 639 ? -11.117 -54.912 -18.500 1.00 34.47 639 HIS A N 1
ATOM 5047 C CA . HIS A 1 639 ? -12.377 -54.538 -17.841 1.00 34.47 639 HIS A CA 1
ATOM 5048 C C . HIS A 1 639 ? -12.727 -55.484 -16.680 1.00 34.47 639 HIS A C 1
ATOM 5050 O O . HIS A 1 639 ? -13.868 -55.559 -16.239 1.00 34.47 639 HIS A O 1
ATOM 5056 N N . ILE A 1 640 ? -11.734 -56.211 -16.170 1.00 43.34 640 ILE A N 1
ATOM 5057 C CA . ILE A 1 640 ? -11.847 -57.087 -15.006 1.00 43.34 640 ILE A CA 1
ATOM 5058 C C . ILE A 1 640 ? -10.579 -56.828 -14.191 1.00 43.34 640 ILE A C 1
ATOM 5060 O O . ILE A 1 640 ? -9.498 -56.944 -14.761 1.00 43.34 640 ILE A O 1
ATOM 5064 N N . LEU A 1 641 ? -10.725 -56.494 -12.900 1.00 35.50 641 LEU A N 1
ATOM 5065 C CA . LEU A 1 641 ? -9.702 -55.969 -11.968 1.00 35.50 641 LEU A CA 1
ATOM 5066 C C . LEU A 1 641 ? -9.523 -54.448 -12.163 1.00 35.50 641 LEU A C 1
ATOM 5068 O O . LEU A 1 641 ? -8.759 -54.018 -13.009 1.00 35.50 641 LEU A O 1
ATOM 5072 N N . PHE A 1 642 ? -10.237 -53.542 -11.498 1.00 34.50 642 PHE A N 1
ATOM 5073 C CA . PHE A 1 642 ? -10.501 -53.470 -10.067 1.00 34.50 642 PHE A CA 1
ATOM 5074 C C . PHE A 1 642 ? -11.860 -52.798 -9.815 1.00 34.50 642 PHE A C 1
ATOM 5076 O O . PHE A 1 642 ? -12.037 -51.598 -10.011 1.00 34.50 642 PHE A O 1
ATOM 5083 N N . SER A 1 643 ? -12.816 -53.603 -9.363 1.00 34.72 643 SER A N 1
ATOM 5084 C CA . SER A 1 643 ? -13.976 -53.180 -8.585 1.00 34.72 643 SER A CA 1
ATOM 5085 C C . SER A 1 643 ? -13.946 -54.017 -7.312 1.00 34.72 643 SER A C 1
ATOM 5087 O O . SER A 1 643 ? -14.266 -55.200 -7.386 1.00 34.72 643 SER A O 1
ATOM 5089 N N . VAL A 1 644 ? -13.495 -53.417 -6.207 1.00 44.75 644 VAL A N 1
ATOM 5090 C CA . VAL A 1 644 ? -13.876 -53.702 -4.810 1.00 44.75 644 VAL A CA 1
ATOM 5091 C C . VAL A 1 644 ? -13.720 -52.398 -4.046 1.00 44.75 644 VAL A C 1
ATOM 5093 O O . VAL A 1 644 ? -12.623 -51.805 -4.164 1.00 44.75 644 VAL A O 1
#

Organism: NCBI:txid158383

Radius of gyration: 33.22 Å; Cα contacts (8 Å, |Δi|>4): 1175; chains: 1; bounding box: 71×82×102 Å